Protein AF-A0A6G8ALF5-F1 (afdb_monomer_lite)

Structure (mmCIF, N/CA/C/O backbone):
data_AF-A0A6G8ALF5-F1
#
_entry.id   AF-A0A6G8ALF5-F1
#
loop_
_atom_site.group_PDB
_atom_site.id
_atom_site.type_symbol
_atom_site.label_atom_id
_atom_site.label_alt_id
_atom_site.label_comp_id
_atom_site.label_asym_id
_atom_site.label_entity_id
_atom_site.label_seq_id
_atom_site.pdbx_PDB_ins_code
_atom_site.Cartn_x
_atom_site.Cartn_y
_atom_site.Cartn_z
_atom_site.occupancy
_atom_site.B_iso_or_equiv
_atom_site.auth_seq_id
_atom_site.auth_comp_id
_atom_site.auth_asym_id
_atom_site.auth_atom_id
_atom_site.pdbx_PDB_model_num
ATOM 1 N N . MET A 1 1 ? -53.451 -41.222 -1.224 1.00 42.44 1 MET A N 1
ATOM 2 C CA . MET A 1 1 ? -52.001 -41.459 -1.054 1.00 42.44 1 MET A CA 1
ATOM 3 C C . MET A 1 1 ? -51.277 -40.168 -1.408 1.00 42.44 1 MET A C 1
ATOM 5 O O . MET A 1 1 ? -51.640 -39.602 -2.430 1.00 42.44 1 MET A O 1
ATOM 9 N N . VAL A 1 2 ? -50.277 -39.792 -0.589 1.00 34.81 2 VAL A N 1
ATOM 10 C CA . VAL A 1 2 ? -49.281 -38.696 -0.747 1.00 34.81 2 VAL A CA 1
ATOM 11 C C . VAL A 1 2 ? -49.800 -37.274 -0.430 1.00 34.81 2 VAL A C 1
ATOM 13 O O . VAL A 1 2 ? -50.757 -36.840 -1.051 1.00 34.81 2 VAL A O 1
ATOM 16 N N . ASP A 1 3 ? -49.256 -36.459 0.488 1.00 37.34 3 ASP A N 1
ATOM 17 C CA . ASP A 1 3 ? -48.270 -36.648 1.570 1.00 37.34 3 ASP A CA 1
ATOM 18 C C . ASP A 1 3 ? -48.459 -35.534 2.632 1.00 37.34 3 ASP A C 1
ATOM 20 O O . ASP A 1 3 ? -48.248 -34.354 2.358 1.00 37.34 3 ASP A O 1
ATOM 24 N N . GLY A 1 4 ? -48.826 -35.897 3.865 1.00 40.75 4 GLY A N 1
ATOM 25 C CA . GLY A 1 4 ? -48.933 -34.995 5.025 1.00 40.75 4 GLY A CA 1
ATOM 26 C C . GLY A 1 4 ? -47.591 -34.746 5.726 1.00 40.75 4 GLY A C 1
ATOM 27 O O . GLY A 1 4 ? -47.506 -34.854 6.947 1.00 40.75 4 GLY A O 1
ATOM 28 N N . ARG A 1 5 ? -46.518 -34.492 4.963 1.00 40.00 5 ARG A N 1
ATOM 29 C CA . ARG A 1 5 ? -45.131 -34.461 5.478 1.00 40.00 5 ARG A CA 1
ATOM 30 C C . ARG A 1 5 ? -44.490 -33.073 5.630 1.00 40.00 5 ARG A C 1
ATOM 32 O O . ARG A 1 5 ? -43.382 -33.011 6.150 1.00 40.00 5 ARG A O 1
ATOM 39 N N . ASN A 1 6 ? -45.157 -31.974 5.262 1.00 43.59 6 ASN A N 1
ATOM 40 C CA . ASN A 1 6 ? -44.529 -30.637 5.288 1.00 43.59 6 ASN A CA 1
ATOM 41 C C . ASN A 1 6 ? -44.973 -29.696 6.424 1.00 43.59 6 ASN A C 1
ATOM 43 O O . ASN A 1 6 ? -44.189 -28.835 6.815 1.00 43.59 6 ASN A O 1
ATOM 47 N N . GLU A 1 7 ? -46.158 -29.862 7.019 1.00 44.94 7 GLU A N 1
ATOM 48 C CA . GLU A 1 7 ? -46.595 -28.992 8.132 1.00 44.94 7 GLU A CA 1
ATOM 49 C C . GLU A 1 7 ? -45.967 -29.390 9.475 1.00 44.94 7 GLU A C 1
ATOM 51 O O . GLU A 1 7 ? -45.588 -28.535 10.275 1.00 44.94 7 GLU A O 1
ATOM 56 N N . SER A 1 8 ? -45.747 -30.687 9.692 1.00 47.41 8 SER A N 1
ATOM 57 C CA . SER A 1 8 ? -45.044 -31.202 10.868 1.00 47.41 8 SER A CA 1
ATOM 58 C C . SER A 1 8 ? -43.548 -30.868 10.845 1.00 47.41 8 SER A C 1
ATOM 60 O O . SER A 1 8 ? -42.990 -30.584 11.898 1.00 47.41 8 SER A O 1
ATOM 62 N N . GLY A 1 9 ? -42.906 -30.807 9.670 1.00 43.91 9 GLY A N 1
ATOM 63 C CA . GLY A 1 9 ? -41.497 -30.412 9.525 1.00 43.91 9 GLY A CA 1
ATOM 64 C C . GLY A 1 9 ? -41.235 -28.935 9.839 1.00 43.91 9 GLY A C 1
ATOM 65 O O . GLY A 1 9 ? -40.271 -28.616 10.533 1.00 43.91 9 GLY A O 1
ATOM 66 N N . PHE A 1 10 ? -42.117 -28.032 9.399 1.00 48.75 10 PHE A N 1
ATOM 67 C CA . PHE A 1 10 ? -41.986 -26.597 9.679 1.00 48.75 10 PHE A CA 1
ATOM 68 C C . PHE A 1 10 ? -42.282 -26.275 11.152 1.00 48.75 10 PHE A C 1
ATOM 70 O O . PHE A 1 10 ? -41.558 -25.498 11.778 1.00 48.75 10 PHE A O 1
ATOM 77 N N . ALA A 1 11 ? -43.283 -26.937 11.745 1.00 50.06 11 ALA A N 1
ATOM 78 C CA . ALA A 1 11 ? -43.546 -26.858 13.180 1.00 50.06 11 ALA A CA 1
ATOM 79 C C . ALA A 1 11 ? -42.359 -27.391 14.001 1.00 50.06 11 ALA A C 1
ATOM 81 O O . ALA A 1 11 ? -41.955 -26.750 14.969 1.00 50.06 11 ALA A O 1
ATOM 82 N N . LEU A 1 12 ? -41.737 -28.501 13.579 1.00 49.12 12 LEU A N 1
ATOM 83 C CA . LEU A 1 12 ? -40.562 -29.066 14.249 1.00 49.12 12 LEU A CA 1
ATOM 84 C C . LEU A 1 12 ? -39.355 -28.122 14.192 1.00 49.12 12 LEU A C 1
ATOM 86 O O . LEU A 1 12 ? -38.689 -27.954 15.205 1.00 49.12 12 LEU A O 1
ATOM 90 N N . ILE A 1 13 ? -39.093 -27.475 13.048 1.00 55.03 13 ILE A N 1
ATOM 91 C CA . ILE A 1 13 ? -38.000 -26.497 12.890 1.00 55.03 13 ILE A CA 1
ATOM 92 C C . ILE A 1 13 ? -38.258 -25.244 13.731 1.00 55.03 13 ILE A C 1
ATOM 94 O O . ILE A 1 13 ? -37.337 -24.735 14.363 1.00 55.03 13 ILE A O 1
ATOM 98 N N . THR A 1 14 ? -39.504 -24.770 13.788 1.00 52.56 14 THR A N 1
ATOM 99 C CA . THR A 1 14 ? -39.874 -23.601 14.601 1.00 52.56 14 THR A CA 1
ATOM 100 C C . THR A 1 14 ? -39.736 -23.909 16.093 1.00 52.56 14 THR A C 1
ATOM 102 O O . THR A 1 14 ? -39.184 -23.105 16.837 1.00 52.56 14 THR A O 1
ATOM 105 N N . VAL A 1 15 ? -40.157 -25.104 16.523 1.00 57.56 15 VAL A N 1
ATOM 106 C CA . VAL A 1 15 ? -39.990 -25.591 17.901 1.00 57.56 15 VAL A CA 1
ATOM 107 C C . VAL A 1 15 ? -38.514 -25.826 18.229 1.00 57.56 15 VAL A C 1
ATOM 109 O O . VAL A 1 15 ? -38.079 -25.426 19.302 1.00 57.56 15 VAL A O 1
ATOM 112 N N . LEU A 1 16 ? -37.711 -26.385 17.315 1.00 57.72 16 LEU A N 1
ATOM 113 C CA . LEU A 1 16 ? -36.258 -26.512 17.496 1.00 57.72 16 LEU A CA 1
ATOM 114 C C . LEU A 1 16 ? -35.578 -25.144 17.584 1.00 57.72 16 LEU A C 1
ATOM 116 O O . LEU A 1 16 ? -34.723 -24.950 18.439 1.00 57.72 16 LEU A O 1
ATOM 120 N N . GLY A 1 17 ? -35.977 -24.189 16.744 1.00 52.53 17 GLY A N 1
ATOM 121 C CA . GLY A 1 17 ? -35.501 -22.809 16.796 1.00 52.53 17 GLY A CA 1
ATOM 122 C C . GLY A 1 17 ? -35.846 -22.143 18.126 1.00 52.53 17 GLY A C 1
ATOM 123 O O . GLY A 1 17 ? -34.990 -21.496 18.723 1.00 52.53 17 GLY A O 1
ATOM 124 N N . LEU A 1 18 ? -37.056 -22.380 18.643 1.00 57.75 18 LEU A N 1
ATOM 125 C CA . LEU A 1 18 ? -37.485 -21.902 19.956 1.00 57.75 18 LEU A CA 1
ATOM 126 C C . LEU A 1 18 ? -36.694 -22.567 21.092 1.00 57.75 18 LEU A C 1
ATOM 128 O O . LEU A 1 18 ? -36.272 -21.885 22.017 1.00 57.75 18 LEU A O 1
ATOM 132 N N . ILE A 1 19 ? -36.444 -23.878 21.009 1.00 64.00 19 ILE A N 1
ATOM 133 C CA . ILE A 1 19 ? -35.634 -24.628 21.981 1.00 64.00 19 ILE A CA 1
ATOM 134 C C . ILE A 1 19 ? -34.187 -24.133 21.969 1.00 64.00 19 ILE A C 1
ATOM 136 O O . ILE A 1 19 ? -33.615 -23.936 23.036 1.00 64.00 19 ILE A O 1
ATOM 140 N N . ILE A 1 20 ? -33.595 -23.882 20.798 1.00 62.78 20 ILE A N 1
ATOM 141 C CA . ILE A 1 20 ? -32.244 -23.314 20.673 1.00 62.78 20 ILE A CA 1
ATOM 142 C C . ILE A 1 20 ? -32.212 -21.894 21.246 1.00 62.78 20 ILE A C 1
ATOM 144 O O . ILE A 1 20 ? -31.292 -21.562 21.988 1.00 62.78 20 ILE A O 1
ATOM 148 N N . PHE A 1 21 ? -33.228 -21.073 20.972 1.00 61.91 21 PHE A N 1
ATOM 149 C CA . PHE A 1 21 ? -33.316 -19.708 21.490 1.00 61.91 21 PHE A CA 1
ATOM 150 C C . PHE A 1 21 ? -33.485 -19.676 23.016 1.00 61.91 21 PHE A C 1
ATOM 152 O O . PHE A 1 21 ? -32.783 -18.936 23.702 1.00 61.91 21 PHE A O 1
ATOM 159 N N . ILE A 1 22 ? -34.343 -20.540 23.567 1.00 62.59 22 ILE A N 1
ATOM 160 C CA . ILE A 1 22 ? -34.495 -20.733 25.015 1.00 62.59 22 ILE A CA 1
ATOM 161 C C . ILE A 1 22 ? -33.195 -21.280 25.613 1.00 62.59 22 ILE A C 1
ATOM 163 O O . ILE A 1 22 ? -32.776 -20.808 26.660 1.00 62.59 22 ILE A O 1
ATOM 167 N N . SER A 1 23 ? -32.508 -22.210 24.946 1.00 58.16 23 SER A N 1
ATOM 168 C CA . SER A 1 23 ? -31.225 -22.757 25.416 1.00 58.16 23 SER A CA 1
ATOM 169 C C . SER A 1 23 ? -30.111 -21.709 25.407 1.00 58.16 23 SER A C 1
ATOM 171 O O . SER A 1 23 ? -29.279 -21.705 26.307 1.00 58.16 23 SER A O 1
ATOM 173 N N . LEU A 1 24 ? -30.110 -20.788 24.439 1.00 53.75 24 LEU A N 1
ATOM 174 C CA . LEU A 1 24 ? -29.206 -19.636 24.398 1.00 53.75 24 LEU A CA 1
ATOM 175 C C . LEU A 1 24 ? -29.539 -18.614 25.486 1.00 53.75 24 LEU A C 1
ATOM 177 O O . LEU A 1 24 ? -28.625 -18.105 26.126 1.00 53.75 24 LEU A O 1
ATOM 181 N N . MET A 1 25 ? -30.822 -18.347 25.747 1.00 54.72 25 MET A N 1
ATOM 182 C CA . MET A 1 25 ? -31.236 -17.499 26.869 1.00 54.72 25 MET A CA 1
ATOM 183 C C . MET A 1 25 ? -30.860 -18.122 28.212 1.00 54.72 25 MET A C 1
ATOM 185 O O . MET A 1 25 ? -30.279 -17.447 29.053 1.00 54.72 25 MET A O 1
ATOM 189 N N . VAL A 1 26 ? -31.121 -19.416 28.400 1.00 61.03 26 VAL A N 1
ATOM 190 C CA . VAL A 1 26 ? -30.736 -20.172 29.597 1.00 61.03 26 VAL A CA 1
ATOM 191 C C . VAL A 1 26 ? -29.213 -20.212 29.726 1.00 61.03 26 VAL A C 1
ATOM 193 O O . VAL A 1 26 ? -28.699 -19.950 30.804 1.00 61.03 26 VAL A O 1
ATOM 196 N N . GLY A 1 27 ? -28.475 -20.433 28.637 1.00 44.97 27 GLY A N 1
ATOM 197 C CA . GLY A 1 27 ? -27.014 -20.358 28.603 1.00 44.97 27 GLY A CA 1
ATOM 198 C C . GLY A 1 27 ? -26.479 -18.969 28.959 1.00 44.97 27 GLY A C 1
ATOM 199 O O . GLY A 1 27 ? -25.523 -18.864 29.721 1.00 44.97 27 GLY A O 1
ATOM 200 N N . GLY A 1 28 ? -27.131 -17.904 28.486 1.00 39.47 28 GLY A N 1
ATOM 201 C CA . GLY A 1 28 ? -26.832 -16.520 28.856 1.00 39.47 28 GLY A CA 1
ATOM 202 C C . GLY A 1 28 ? -27.101 -16.245 30.335 1.00 39.47 28 GLY A C 1
ATOM 203 O O . GLY A 1 28 ? -26.252 -15.676 31.014 1.00 39.47 28 GLY A O 1
ATOM 204 N N . VAL A 1 29 ? -28.225 -16.730 30.866 1.00 54.44 29 VAL A N 1
ATOM 205 C CA . VAL A 1 29 ? -28.559 -16.649 32.296 1.00 54.44 29 VAL A CA 1
ATOM 206 C C . VAL A 1 29 ? -27.567 -17.449 33.137 1.00 54.44 29 VAL A C 1
ATOM 208 O O . VAL A 1 29 ? -27.118 -16.938 34.151 1.00 54.44 29 VAL A O 1
ATOM 211 N N . PHE A 1 30 ? -27.153 -18.649 32.720 1.00 46.09 30 PHE A N 1
ATOM 212 C CA . PHE A 1 30 ? -26.132 -19.441 33.416 1.00 46.09 30 PHE A CA 1
ATOM 213 C C . PHE A 1 30 ? -24.734 -18.832 33.309 1.00 46.09 30 PHE A C 1
ATOM 215 O O . PHE A 1 30 ? -23.949 -18.969 34.239 1.00 46.09 30 PHE A O 1
ATOM 222 N N . TYR A 1 31 ? -24.405 -18.150 32.213 1.00 43.25 31 TYR A N 1
ATOM 223 C CA . TYR A 1 31 ? -23.139 -17.435 32.067 1.00 43.25 31 TYR A CA 1
ATOM 224 C C . TYR A 1 31 ? -23.088 -16.210 32.986 1.00 43.25 31 TYR A C 1
ATOM 226 O O . TYR A 1 31 ? -22.134 -16.061 33.748 1.00 43.25 31 TYR A O 1
ATOM 234 N N . VAL A 1 32 ? -24.152 -15.400 32.998 1.00 46.00 32 VAL A N 1
ATOM 235 C CA . VAL A 1 32 ? -24.319 -14.292 33.951 1.00 46.00 32 VAL A CA 1
ATOM 236 C C . VAL A 1 32 ? -24.337 -14.827 35.384 1.00 46.00 32 VAL A C 1
ATOM 238 O O . VAL A 1 32 ? -23.610 -14.317 36.227 1.00 46.00 32 VAL A O 1
ATOM 241 N N . ALA A 1 33 ? -25.062 -15.913 35.654 1.00 40.91 33 ALA A N 1
ATOM 242 C CA . ALA A 1 33 ? -25.098 -16.552 36.964 1.00 40.91 33 ALA A CA 1
ATOM 243 C C . ALA A 1 33 ? -23.744 -17.142 37.363 1.00 40.91 33 ALA A C 1
ATOM 245 O O . ALA A 1 33 ? -23.425 -17.102 38.535 1.00 40.91 33 ALA A O 1
ATOM 246 N N . ARG A 1 34 ? -22.919 -17.645 36.436 1.00 39.00 34 ARG A N 1
ATOM 247 C CA . ARG A 1 34 ? -21.563 -18.145 36.719 1.00 39.00 34 ARG A CA 1
ATOM 248 C C . ARG A 1 34 ? -20.589 -17.011 37.019 1.00 39.00 34 ARG A C 1
ATOM 250 O O . ARG A 1 34 ? -19.745 -17.166 37.894 1.00 39.00 34 ARG A O 1
ATOM 257 N N . ILE A 1 35 ? -20.704 -15.883 36.320 1.00 43.22 35 ILE A N 1
ATOM 258 C CA . ILE A 1 35 ? -19.937 -14.669 36.633 1.00 43.22 35 ILE A CA 1
ATOM 259 C C . ILE A 1 35 ? -20.329 -14.161 38.023 1.00 43.22 35 ILE A C 1
ATOM 261 O O . ILE A 1 35 ? -19.455 -13.956 38.861 1.00 43.22 35 ILE A O 1
ATOM 265 N N . VAL A 1 36 ? -21.634 -14.057 38.290 1.00 48.69 36 VAL A N 1
ATOM 266 C CA . VAL A 1 36 ? -22.172 -13.667 39.598 1.00 48.69 36 VAL A CA 1
ATOM 267 C C . VAL A 1 36 ? -21.768 -14.677 40.677 1.00 48.69 36 VAL A C 1
ATOM 269 O O . VAL A 1 36 ? -21.316 -14.266 41.732 1.00 48.69 36 VAL A O 1
ATOM 272 N N . PHE A 1 37 ? -21.826 -15.984 40.416 1.00 43.97 37 PHE A N 1
ATOM 273 C CA . PHE A 1 37 ? -21.440 -17.038 41.361 1.00 43.97 37 PHE A CA 1
ATOM 274 C C . PHE A 1 37 ? -19.944 -16.999 41.674 1.00 43.97 37 PHE A C 1
ATOM 276 O O . PHE A 1 37 ? -19.576 -17.099 42.832 1.00 43.97 37 PHE A O 1
ATOM 283 N N . ASN A 1 38 ? -19.075 -16.777 40.683 1.00 46.38 38 ASN A N 1
ATOM 284 C CA . ASN A 1 38 ? -17.634 -16.633 40.915 1.00 46.38 38 ASN A CA 1
ATOM 285 C C . ASN A 1 38 ? -17.282 -15.343 41.683 1.00 46.38 38 ASN A C 1
ATOM 287 O O . ASN A 1 38 ? -16.299 -15.323 42.421 1.00 46.38 38 ASN A O 1
ATOM 291 N N . GLN A 1 39 ? -18.049 -14.262 41.503 1.00 50.03 39 GLN A N 1
ATOM 292 C CA . GLN A 1 39 ? -17.889 -13.022 42.273 1.00 50.03 39 GLN A CA 1
ATOM 293 C C . GLN A 1 39 ? -18.437 -13.157 43.702 1.00 50.03 39 GLN A C 1
ATOM 295 O O . GLN A 1 39 ? -17.804 -12.666 44.635 1.00 50.03 39 GLN A O 1
ATOM 300 N N . VAL A 1 40 ? -19.561 -13.860 43.876 1.00 52.34 40 VAL A N 1
ATOM 301 C CA . VAL A 1 40 ? -20.166 -14.197 45.175 1.00 52.34 40 VAL A CA 1
ATOM 302 C C . VAL A 1 40 ? -19.265 -15.151 45.961 1.00 52.34 40 VAL A C 1
ATOM 304 O O . VAL A 1 40 ? -18.995 -14.890 47.122 1.00 52.34 40 VAL A O 1
ATOM 307 N N . ASP A 1 41 ? -18.700 -16.181 45.328 1.00 52.00 41 ASP A N 1
ATOM 308 C CA . ASP A 1 41 ? -17.799 -17.144 45.978 1.00 52.00 41 ASP A CA 1
ATOM 309 C C . ASP A 1 41 ? -16.490 -16.478 46.446 1.00 52.00 41 ASP A C 1
ATOM 311 O O . ASP A 1 41 ? -16.001 -16.760 47.535 1.00 52.00 41 ASP A O 1
ATOM 315 N N . LYS A 1 42 ? -15.955 -15.501 45.695 1.00 57.84 42 LYS A N 1
ATOM 316 C CA . LYS A 1 42 ? -14.817 -14.682 46.157 1.00 57.84 42 LYS A CA 1
ATOM 317 C C . LYS A 1 42 ? -15.186 -13.756 47.320 1.00 57.84 42 LYS A C 1
ATOM 319 O O . LYS A 1 42 ? -14.409 -13.655 48.264 1.00 57.84 42 LYS A O 1
ATOM 324 N N . ALA A 1 43 ? -16.348 -13.101 47.267 1.00 59.41 43 ALA A N 1
ATOM 325 C CA . ALA A 1 43 ? -16.821 -12.214 48.333 1.00 59.41 43 ALA A CA 1
ATOM 326 C C . ALA A 1 43 ? -17.144 -12.977 49.634 1.00 59.41 43 ALA A C 1
ATOM 328 O O . ALA A 1 43 ? -16.861 -12.480 50.723 1.00 59.41 43 ALA A O 1
ATOM 329 N N . ASP A 1 44 ? -17.685 -14.192 49.524 1.00 57.41 44 ASP A N 1
ATOM 330 C CA . ASP A 1 44 ? -18.070 -15.060 50.645 1.00 57.41 44 ASP A CA 1
ATOM 331 C C . ASP A 1 44 ? -16.880 -15.854 51.224 1.00 57.41 44 ASP A C 1
ATOM 333 O O . ASP A 1 44 ? -16.982 -16.437 52.301 1.00 57.41 44 ASP A O 1
ATOM 337 N N . GLN A 1 45 ? -15.717 -15.873 50.566 1.00 64.25 45 GLN A N 1
ATOM 338 C CA . GLN A 1 45 ? -14.497 -16.498 51.102 1.00 64.25 45 GLN A CA 1
ATOM 339 C C . GLN A 1 45 ? -13.658 -15.553 51.975 1.00 64.25 45 GLN A C 1
ATOM 341 O O . GLN A 1 45 ? -12.776 -16.023 52.701 1.00 64.25 45 GLN A O 1
ATOM 346 N N . VAL A 1 46 ? -13.955 -14.249 51.959 1.00 73.75 46 VAL A N 1
ATOM 347 C CA . VAL A 1 46 ? -13.277 -13.239 52.780 1.00 73.75 46 VAL A CA 1
ATOM 348 C C . VAL A 1 46 ? -13.573 -13.483 54.264 1.00 73.75 46 VAL A C 1
ATOM 350 O O . VAL A 1 46 ? -14.727 -13.624 54.687 1.00 73.75 46 VAL A O 1
ATOM 353 N N . LYS A 1 47 ? -12.511 -13.567 55.070 1.00 75.62 47 LYS A N 1
ATOM 354 C CA . LYS A 1 47 ? -12.590 -13.909 56.503 1.00 75.62 47 LYS A CA 1
ATOM 355 C C . LYS A 1 47 ? -12.016 -12.848 57.426 1.00 75.62 47 LYS A C 1
ATOM 357 O O . LYS A 1 47 ? -12.401 -12.813 58.589 1.00 75.62 47 LYS A O 1
ATOM 362 N N . VAL A 1 48 ? -11.094 -12.027 56.934 1.00 81.56 48 VAL A N 1
ATOM 363 C CA . VAL A 1 48 ? -10.361 -11.041 57.732 1.00 81.56 48 VAL A CA 1
ATOM 364 C C . VAL A 1 48 ? -10.434 -9.669 57.075 1.00 81.56 48 VAL A C 1
ATOM 366 O O . VAL A 1 48 ? -10.521 -9.577 55.853 1.00 81.56 48 VAL A O 1
ATOM 369 N N . MET A 1 49 ? -10.371 -8.613 57.892 1.00 81.00 49 MET A N 1
ATOM 370 C CA . MET A 1 49 ? -10.508 -7.221 57.442 1.00 81.00 49 MET A CA 1
ATOM 371 C C . MET A 1 49 ? -9.567 -6.865 56.284 1.00 81.00 49 MET A C 1
ATOM 373 O O . MET A 1 49 ? -9.996 -6.266 55.310 1.00 81.00 49 MET A O 1
ATOM 377 N N . LYS A 1 50 ? -8.305 -7.303 56.346 1.00 80.00 50 LYS A N 1
ATOM 378 C CA . LYS A 1 50 ? -7.317 -7.024 55.297 1.00 80.00 50 LYS A CA 1
ATOM 379 C C . LYS A 1 50 ? -7.739 -7.563 53.921 1.00 80.00 50 LYS A C 1
ATOM 381 O O . LYS A 1 50 ? -7.627 -6.871 52.919 1.00 80.00 50 LYS A O 1
ATOM 386 N N . ASP A 1 51 ? -8.263 -8.785 53.872 1.00 78.94 51 ASP A N 1
ATOM 387 C CA . ASP A 1 51 ? -8.722 -9.393 52.618 1.00 78.94 51 ASP A CA 1
ATOM 388 C C . ASP A 1 51 ? -9.995 -8.694 52.106 1.00 78.94 51 ASP A C 1
ATOM 390 O O . ASP A 1 51 ? -10.228 -8.621 50.900 1.00 78.94 51 ASP A O 1
ATOM 394 N N . ALA A 1 52 ? -10.820 -8.162 53.019 1.00 82.12 52 ALA A N 1
ATOM 395 C CA . ALA A 1 52 ? -11.979 -7.345 52.670 1.00 82.12 52 ALA A CA 1
ATOM 396 C C . ALA A 1 52 ? -11.551 -6.014 52.033 1.00 82.12 52 ALA A C 1
ATOM 398 O O . ALA A 1 52 ? -12.168 -5.596 51.056 1.00 82.12 52 ALA A O 1
ATOM 399 N N . GLU A 1 53 ? -10.486 -5.391 52.545 1.00 82.12 53 GLU A N 1
ATOM 400 C CA . GLU A 1 53 ? -9.875 -4.172 51.991 1.00 82.12 53 GLU A CA 1
ATOM 401 C C . GLU A 1 53 ? -9.354 -4.407 50.581 1.00 82.12 53 GLU A C 1
ATOM 403 O O . GLU A 1 53 ? -9.805 -3.741 49.651 1.00 82.12 53 GLU A O 1
ATOM 408 N N . GLU A 1 54 ? -8.494 -5.412 50.398 1.00 80.88 54 GLU A N 1
ATOM 409 C CA . GLU A 1 54 ? -7.937 -5.756 49.086 1.00 80.88 54 GLU A CA 1
ATOM 410 C C . GLU A 1 54 ? -9.049 -6.083 48.070 1.00 80.88 54 GLU A C 1
ATOM 412 O O . GLU A 1 54 ? -9.013 -5.614 46.930 1.00 80.88 54 GLU A O 1
ATOM 417 N N . TYR A 1 55 ? -10.085 -6.822 48.487 1.00 83.88 55 TYR A N 1
ATOM 418 C CA . TYR A 1 55 ? -11.234 -7.143 47.636 1.00 83.88 55 TYR A CA 1
ATOM 419 C C . TYR A 1 55 ? -12.037 -5.902 47.221 1.00 83.88 55 TYR A C 1
ATOM 421 O O . TYR A 1 55 ? -12.383 -5.756 46.047 1.00 83.88 55 TYR A O 1
ATOM 429 N N . VAL A 1 56 ? -12.363 -5.016 48.169 1.00 86.75 56 VAL A N 1
ATOM 430 C CA . VAL A 1 56 ? -13.149 -3.802 47.897 1.00 86.75 56 VAL A CA 1
ATOM 431 C C . VAL A 1 56 ? -12.357 -2.822 47.033 1.00 86.75 56 VAL A C 1
ATOM 433 O O . VAL A 1 56 ? -12.931 -2.244 46.112 1.00 86.75 56 VAL A O 1
ATOM 436 N N . MET A 1 57 ? -11.053 -2.676 47.277 1.00 83.88 57 MET A N 1
ATOM 437 C CA . MET A 1 57 ? -10.170 -1.858 46.444 1.00 83.88 57 MET A CA 1
ATOM 438 C C . MET A 1 57 ? -10.102 -2.391 45.018 1.00 83.88 57 MET A C 1
ATOM 440 O O . MET A 1 57 ? -10.321 -1.629 44.080 1.00 83.88 57 MET A O 1
ATOM 444 N N . GLN A 1 58 ? -9.860 -3.695 44.842 1.00 83.81 58 GLN A N 1
ATOM 445 C CA . GLN A 1 58 ? -9.790 -4.299 43.514 1.00 83.81 58 GLN A CA 1
ATOM 446 C C . GLN A 1 58 ? -11.091 -4.071 42.734 1.00 83.81 58 GLN A C 1
ATOM 448 O O . GLN A 1 58 ? -11.056 -3.595 41.600 1.00 83.81 58 GLN A O 1
ATOM 453 N N . ASP A 1 59 ? -12.236 -4.334 43.365 1.00 85.19 59 ASP A N 1
ATOM 454 C CA . ASP A 1 59 ? -13.553 -4.137 42.756 1.00 85.19 59 ASP A CA 1
ATOM 455 C C . ASP A 1 59 ? -13.811 -2.671 42.373 1.00 85.19 59 ASP A C 1
ATOM 457 O O . ASP A 1 59 ? -14.341 -2.396 41.297 1.00 85.19 59 ASP A O 1
ATOM 461 N N . ALA A 1 60 ? -13.389 -1.721 43.213 1.00 87.81 60 ALA A N 1
ATOM 462 C CA . ALA A 1 60 ? -13.497 -0.299 42.910 1.00 87.81 60 ALA A CA 1
ATOM 463 C C . ALA A 1 60 ? -12.595 0.118 41.739 1.00 87.81 60 ALA A C 1
ATOM 465 O O . ALA A 1 60 ? -13.040 0.848 40.854 1.00 87.81 60 ALA A O 1
ATOM 466 N N . THR A 1 61 ? -11.349 -0.367 41.689 1.00 88.44 61 THR A N 1
ATOM 467 C CA . THR A 1 61 ? -10.441 -0.089 40.564 1.00 88.44 61 THR A CA 1
ATOM 468 C C . THR A 1 61 ? -10.936 -0.701 39.253 1.00 88.44 61 THR A C 1
ATOM 470 O O . THR A 1 61 ? -10.879 -0.040 38.216 1.00 88.44 61 THR A O 1
ATOM 473 N N . ASP A 1 62 ? -11.519 -1.904 39.302 1.00 85.44 62 ASP A N 1
ATOM 474 C CA . ASP A 1 62 ? -12.150 -2.553 38.150 1.00 85.44 62 ASP A CA 1
ATOM 475 C C . ASP A 1 62 ? -13.376 -1.754 37.662 1.00 85.44 62 ASP A C 1
ATOM 477 O O . ASP A 1 62 ? -13.586 -1.618 36.452 1.00 85.44 62 ASP A O 1
ATOM 481 N N . ASP A 1 63 ? -14.171 -1.173 38.574 1.00 89.31 63 ASP A N 1
ATOM 482 C CA . ASP A 1 63 ? -15.294 -0.299 38.207 1.00 89.31 63 ASP A CA 1
ATOM 483 C C . ASP A 1 63 ? -14.820 0.996 37.533 1.00 89.31 63 ASP A C 1
ATOM 485 O O . ASP A 1 63 ? -15.355 1.370 36.486 1.00 89.31 63 ASP A O 1
ATOM 489 N N . ILE A 1 64 ? -13.785 1.653 38.072 1.00 91.31 64 ILE A N 1
ATOM 490 C CA . ILE A 1 64 ? -13.183 2.842 37.447 1.00 91.31 64 ILE A CA 1
ATOM 491 C C . ILE A 1 64 ? -12.625 2.502 36.063 1.00 91.31 64 ILE A C 1
ATOM 493 O O . ILE A 1 64 ? -12.898 3.230 35.107 1.00 91.31 64 ILE A O 1
ATOM 497 N N . GLN A 1 65 ? -11.900 1.389 35.922 1.00 87.88 65 GLN A N 1
ATOM 498 C CA . GLN A 1 65 ? -11.385 0.935 34.631 1.00 87.88 65 GLN A CA 1
ATOM 499 C C . GLN A 1 65 ? -12.516 0.723 33.620 1.00 87.88 65 GLN A C 1
ATOM 501 O O . GLN A 1 65 ? -12.461 1.260 32.514 1.00 87.88 65 GLN A O 1
ATOM 506 N N . ARG A 1 66 ? -13.574 0.001 34.006 1.00 85.75 66 ARG A N 1
ATOM 507 C CA . ARG A 1 66 ? -14.739 -0.231 33.144 1.00 85.75 66 ARG A CA 1
ATOM 508 C C . ARG A 1 66 ? -15.401 1.079 32.718 1.00 85.75 66 ARG A C 1
ATOM 510 O O . ARG A 1 66 ? -15.741 1.237 31.549 1.00 85.75 66 ARG A O 1
ATOM 517 N N . ARG A 1 67 ? -15.569 2.031 33.640 1.00 90.25 67 ARG A N 1
ATOM 518 C CA . ARG A 1 67 ? -16.130 3.356 33.329 1.00 90.25 67 ARG A CA 1
ATOM 519 C C . ARG A 1 67 ? -15.234 4.149 32.392 1.00 90.25 67 ARG A C 1
ATOM 521 O O . ARG A 1 67 ? -15.750 4.800 31.493 1.00 90.25 67 ARG A O 1
ATOM 528 N N . MET A 1 68 ? -13.915 4.093 32.565 1.00 88.19 68 MET A N 1
ATOM 529 C CA . MET A 1 68 ? -12.979 4.707 31.624 1.00 88.19 68 MET A CA 1
ATOM 530 C C . MET A 1 68 ? -13.120 4.101 30.229 1.00 88.19 68 MET A C 1
ATOM 532 O O . MET A 1 68 ? -13.221 4.846 29.258 1.00 88.19 68 MET A O 1
ATOM 536 N N . ASP A 1 69 ? -13.215 2.777 30.123 1.00 80.50 69 ASP A N 1
ATOM 537 C CA . ASP A 1 69 ? -13.418 2.096 28.842 1.00 80.50 69 ASP A CA 1
ATOM 538 C C . ASP A 1 69 ? -14.760 2.493 28.193 1.00 80.50 69 ASP A C 1
ATOM 540 O O . ASP A 1 69 ? -14.838 2.661 26.975 1.00 80.50 69 ASP A O 1
ATOM 544 N N . GLU A 1 70 ? -15.812 2.714 28.990 1.00 82.75 70 GLU A N 1
ATOM 545 C CA . GLU A 1 70 ? -17.096 3.255 28.525 1.00 82.75 70 GLU A CA 1
ATOM 546 C C . GLU A 1 70 ? -16.989 4.719 28.073 1.00 82.75 70 GLU A C 1
ATOM 548 O O . GLU A 1 70 ? -17.487 5.058 26.997 1.00 82.75 70 GLU A O 1
ATOM 553 N N . ILE A 1 71 ? -16.314 5.578 28.846 1.00 85.62 71 ILE A N 1
ATOM 554 C CA . ILE A 1 71 ? -16.059 6.986 28.504 1.00 85.62 71 ILE A CA 1
ATOM 555 C C . ILE A 1 71 ? -15.281 7.078 27.197 1.00 85.62 71 ILE A C 1
ATOM 557 O O . ILE A 1 71 ? -15.590 7.931 26.375 1.00 85.62 71 ILE A O 1
ATOM 561 N N . LEU A 1 72 ? -14.297 6.200 26.996 1.00 78.12 72 LEU A N 1
ATOM 562 C CA . LEU A 1 72 ? -13.473 6.145 25.791 1.00 78.12 72 LEU A CA 1
ATOM 563 C C . LEU A 1 72 ? -14.127 5.353 24.644 1.00 78.12 72 LEU A C 1
ATOM 565 O O . LEU A 1 72 ? -13.555 5.237 23.554 1.00 78.12 72 LEU A O 1
ATOM 569 N N . SER A 1 73 ? -15.324 4.806 24.865 1.00 70.38 73 SER A N 1
ATOM 570 C CA . SER A 1 73 ? -16.011 3.970 23.888 1.00 70.38 73 SER A CA 1
ATOM 571 C C . SER A 1 73 ? -16.540 4.783 22.697 1.00 70.38 73 SER A C 1
ATOM 573 O O . SER A 1 73 ? -16.855 5.968 22.836 1.00 70.38 73 SER A O 1
ATOM 575 N N . PRO A 1 74 ? -16.749 4.140 21.530 1.00 57.84 74 PRO A N 1
ATOM 576 C CA . PRO A 1 74 ? -17.263 4.820 20.335 1.00 57.84 74 PRO A CA 1
ATOM 577 C C . PRO A 1 74 ? -18.652 5.427 20.521 1.00 57.84 74 PRO A C 1
ATOM 579 O O . PRO A 1 74 ? -19.069 6.324 19.794 1.00 57.84 74 PRO A O 1
ATOM 582 N N . LYS A 1 75 ? -19.407 4.882 21.476 1.00 65.00 75 LYS A N 1
ATOM 583 C CA . LYS A 1 75 ? -20.762 5.323 21.777 1.00 65.00 75 LYS A CA 1
ATOM 584 C C . LYS A 1 75 ? -20.760 6.699 22.442 1.00 65.00 75 LYS A C 1
ATOM 586 O O . LYS A 1 75 ? -21.642 7.507 22.159 1.00 65.00 75 LYS A O 1
ATOM 591 N N . GLU A 1 76 ? -19.785 6.943 23.313 1.00 68.12 76 GLU A N 1
ATOM 592 C CA . GLU A 1 76 ? -19.673 8.174 24.096 1.00 68.12 76 GLU A CA 1
ATOM 593 C C . GLU A 1 76 ? -18.772 9.205 23.398 1.00 68.12 76 GLU A C 1
ATOM 595 O O . GLU A 1 76 ? -19.096 10.394 23.382 1.00 68.12 76 GLU A O 1
ATOM 600 N N . LEU A 1 77 ? -17.690 8.763 22.744 1.00 67.25 77 LEU A N 1
ATOM 601 C CA . LEU A 1 77 ? -16.788 9.629 21.983 1.00 67.25 77 LEU A CA 1
ATOM 602 C C . LEU A 1 77 ? -17.136 9.657 20.499 1.00 67.25 77 LEU A C 1
ATOM 604 O O . LEU A 1 77 ? -16.747 8.787 19.725 1.00 67.25 77 LEU A O 1
ATOM 608 N N . LYS A 1 78 ? -17.789 10.740 20.073 1.00 57.38 78 LYS A N 1
ATOM 609 C CA . LYS A 1 78 ? -17.978 11.028 18.644 1.00 57.38 78 LYS A CA 1
ATOM 610 C C . LYS A 1 78 ? -16.712 11.531 17.954 1.00 57.38 78 LYS A C 1
ATOM 612 O O . LYS A 1 78 ? -16.634 11.402 16.742 1.00 57.38 78 LYS A O 1
ATOM 617 N N . THR A 1 79 ? -15.741 12.087 18.678 1.00 60.03 79 THR A N 1
ATOM 618 C CA . THR A 1 79 ? -14.429 12.529 18.167 1.00 60.03 79 THR A CA 1
ATOM 619 C C . THR A 1 79 ? -13.376 12.400 19.274 1.00 60.03 79 THR A C 1
ATOM 621 O O . THR A 1 79 ? -13.700 12.539 20.454 1.00 60.03 79 THR A O 1
ATOM 624 N N . VAL A 1 80 ? -12.116 12.139 18.911 1.00 61.88 80 VAL A N 1
ATOM 625 C CA . VAL A 1 80 ? -10.960 12.188 19.821 1.00 61.88 80 VAL A CA 1
ATOM 626 C C . VAL A 1 80 ? -10.147 13.434 19.459 1.00 61.88 80 VAL A C 1
ATOM 628 O O . VAL A 1 80 ? -9.236 13.405 18.641 1.00 61.88 80 VAL A O 1
ATOM 631 N N . ASP A 1 81 ? -10.503 14.571 20.048 1.00 71.25 81 ASP A N 1
ATOM 632 C CA . ASP A 1 81 ? -9.658 15.770 20.021 1.00 71.25 81 ASP A CA 1
ATOM 633 C C . ASP A 1 81 ? -9.527 16.326 21.436 1.00 71.25 81 ASP A C 1
ATOM 635 O O . ASP A 1 81 ? -10.151 17.322 21.816 1.00 71.25 81 ASP A O 1
ATOM 639 N N . PHE A 1 82 ? -8.706 15.651 22.237 1.00 74.44 82 PHE A N 1
ATOM 64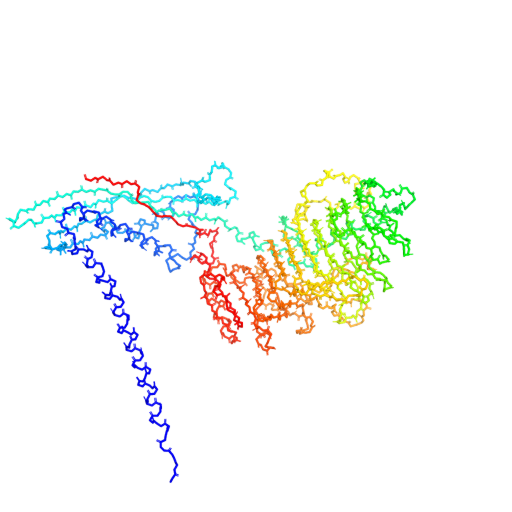0 C CA . PHE A 1 82 ? -8.364 16.078 23.587 1.00 74.44 82 PHE A CA 1
ATOM 641 C C . PHE A 1 82 ? -7.292 17.179 23.601 1.00 74.44 82 PHE A C 1
ATOM 643 O O . PHE A 1 82 ? -7.029 17.761 24.652 1.00 74.44 82 PHE A O 1
ATOM 650 N N . GLY A 1 83 ? -6.722 17.531 22.443 1.00 74.00 83 GLY A N 1
ATOM 651 C CA . GLY A 1 83 ? -5.566 18.420 22.355 1.00 74.00 83 GLY A CA 1
ATOM 652 C C . GLY A 1 83 ? -4.288 17.735 22.839 1.00 74.00 83 GLY A C 1
ATOM 653 O O . GLY A 1 83 ? -4.166 16.513 22.781 1.00 74.00 83 GLY A O 1
ATOM 654 N N . ASP A 1 84 ? -3.306 18.511 23.281 1.00 77.44 84 ASP A N 1
ATOM 655 C CA . ASP A 1 84 ? -2.042 18.002 23.816 1.00 77.44 84 ASP A CA 1
ATOM 656 C C . ASP A 1 84 ? -1.947 18.156 25.347 1.00 77.44 84 ASP A C 1
ATOM 658 O O . ASP A 1 84 ? -0.884 17.927 25.933 1.00 77.44 84 ASP A O 1
ATOM 662 N N . THR A 1 85 ? -3.045 18.555 25.996 1.00 80.69 85 THR A N 1
ATOM 663 C CA . THR A 1 85 ? -3.141 18.822 27.434 1.00 80.69 85 THR A CA 1
ATOM 664 C C . THR A 1 85 ? -4.141 17.877 28.108 1.00 80.69 85 THR A C 1
ATOM 666 O O . THR A 1 85 ? -5.059 17.366 27.468 1.00 80.69 85 THR A O 1
ATOM 669 N N . PRO A 1 86 ? -4.027 17.664 29.431 1.00 85.62 86 PRO A N 1
ATOM 670 C CA . PRO A 1 86 ? -4.980 16.839 30.175 1.00 85.62 86 PRO A CA 1
ATOM 671 C C . PRO A 1 86 ? -6.390 17.441 30.302 1.00 85.62 86 PRO A C 1
ATOM 673 O O . PRO A 1 86 ? -7.270 16.801 30.866 1.00 85.62 86 PRO A O 1
ATOM 676 N N . GLN A 1 87 ? -6.623 18.676 29.848 1.00 85.69 87 GLN A N 1
ATOM 677 C CA . GLN A 1 87 ? -7.798 19.463 30.237 1.00 85.69 87 GLN A CA 1
ATOM 678 C C . GLN A 1 87 ? -9.100 18.901 29.668 1.00 85.69 87 GLN A C 1
ATOM 680 O O . GLN A 1 87 ? -10.032 18.670 30.429 1.00 85.69 87 GLN A O 1
ATOM 685 N N . LYS A 1 88 ? -9.171 18.660 28.352 1.00 84.06 88 LYS A N 1
ATOM 686 C CA . LYS A 1 88 ? -10.405 18.184 27.704 1.00 84.06 88 LYS A CA 1
ATOM 687 C C . LYS A 1 88 ? -10.787 16.777 28.175 1.00 84.06 88 LYS A C 1
ATOM 689 O O . LYS A 1 88 ? -11.932 16.561 28.561 1.00 84.06 88 LYS A O 1
ATOM 694 N N . LEU A 1 89 ? -9.825 15.848 28.193 1.00 86.00 89 LEU A N 1
ATOM 695 C CA . LEU A 1 89 ? -10.038 14.497 28.723 1.00 86.00 89 LEU A CA 1
ATOM 696 C C . LEU A 1 89 ? -10.414 14.549 30.208 1.00 86.00 89 LEU A C 1
ATOM 698 O O . LEU A 1 89 ? -11.379 13.918 30.620 1.00 86.00 89 LEU A O 1
ATOM 702 N N . GLY A 1 90 ? -9.700 15.352 30.999 1.00 86.38 90 GLY A N 1
ATOM 703 C CA . GLY A 1 90 ? -9.988 15.532 32.416 1.00 86.38 90 GLY A CA 1
ATOM 704 C C . GLY A 1 90 ? -11.403 16.045 32.674 1.00 86.38 90 GLY A C 1
ATOM 705 O O . GLY A 1 90 ? -12.070 15.518 33.554 1.00 86.38 90 GLY A O 1
ATOM 706 N N . HIS A 1 91 ? -11.883 17.004 31.879 1.00 86.19 91 HIS A N 1
ATOM 707 C CA . HIS A 1 91 ? -13.233 17.557 32.012 1.00 86.19 91 HIS A CA 1
ATOM 708 C C . HIS A 1 91 ? -14.322 16.523 31.690 1.00 86.19 91 HIS A C 1
ATOM 710 O O . HIS A 1 91 ? -15.346 16.480 32.367 1.00 86.19 91 HIS A O 1
ATOM 716 N N . LEU A 1 92 ? -14.090 15.678 30.678 1.00 86.69 92 LEU A N 1
ATOM 717 C CA . LEU A 1 92 ? -14.991 14.580 30.319 1.00 86.69 92 LEU A CA 1
ATOM 718 C C . LEU A 1 92 ? -15.056 13.518 31.426 1.00 86.69 92 LEU A C 1
ATOM 720 O O . LEU A 1 92 ? -16.130 13.007 31.741 1.00 86.69 92 LEU A O 1
ATOM 724 N N . VAL A 1 93 ? -13.904 13.191 32.016 1.00 91.06 93 VAL A N 1
ATOM 725 C CA . VAL A 1 93 ? -13.808 12.227 33.116 1.00 91.06 93 VAL A CA 1
ATOM 726 C C . VAL A 1 93 ? -14.476 12.780 34.376 1.00 91.06 93 VAL A C 1
ATOM 728 O O . VAL A 1 93 ? -15.267 12.068 34.986 1.00 91.06 93 VAL A O 1
ATOM 731 N N . ASP A 1 94 ? -14.247 14.049 34.720 1.00 89.56 94 ASP A N 1
ATOM 732 C CA . ASP A 1 94 ? -14.886 14.705 35.871 1.00 89.56 94 ASP A CA 1
ATOM 733 C C . ASP A 1 94 ? -16.419 14.713 35.768 1.00 89.56 94 ASP A C 1
ATOM 735 O O . ASP A 1 94 ? -17.108 14.566 36.773 1.00 89.56 94 ASP A O 1
ATOM 739 N N . GLU A 1 95 ? -16.964 14.885 34.559 1.00 87.81 95 GLU A N 1
ATOM 740 C CA . GLU A 1 95 ? -18.413 14.900 34.328 1.00 87.81 95 GLU A CA 1
ATOM 741 C C . GLU A 1 95 ? -19.050 13.514 34.505 1.00 87.81 95 GLU A C 1
ATOM 743 O O . GLU A 1 95 ? -20.181 13.401 34.982 1.00 87.81 95 GLU A O 1
ATOM 748 N N . LYS A 1 96 ? -18.341 12.453 34.105 1.00 87.62 96 LYS A N 1
ATOM 749 C CA . LYS A 1 96 ? -18.891 11.090 34.025 1.00 87.62 96 LYS A CA 1
ATOM 750 C C . LYS A 1 96 ? -18.517 10.195 35.205 1.00 87.62 96 LYS A C 1
ATOM 752 O O . LYS A 1 96 ? -19.167 9.166 35.399 1.00 87.62 96 LYS A O 1
ATOM 757 N N . MET A 1 97 ? -17.508 10.560 35.993 1.00 90.94 97 MET A N 1
ATOM 758 C CA . MET A 1 97 ? -17.099 9.783 37.159 1.00 90.94 97 MET A CA 1
ATOM 759 C C . MET A 1 97 ? -17.955 10.107 38.387 1.00 90.94 97 MET A C 1
ATOM 761 O O . MET A 1 97 ? -18.089 11.273 38.768 1.00 90.94 97 MET A O 1
ATOM 765 N N . PRO A 1 98 ? -18.545 9.094 39.043 1.00 86.62 98 PRO A N 1
ATOM 766 C CA . PRO A 1 98 ? -19.320 9.321 40.250 1.00 86.62 98 PRO A CA 1
ATOM 767 C C . PRO A 1 98 ? -18.401 9.586 41.450 1.00 86.62 98 PRO A C 1
ATOM 769 O O . PRO A 1 98 ? -17.317 9.022 41.561 1.00 86.62 98 PRO A O 1
ATOM 772 N N . LYS A 1 99 ? -18.878 10.395 42.405 1.00 87.31 99 LYS A N 1
ATOM 773 C CA . LYS A 1 99 ? -18.194 10.577 43.699 1.00 87.31 99 LYS A CA 1
ATOM 774 C C . LYS A 1 99 ? -18.244 9.326 44.578 1.00 87.31 99 LYS A C 1
ATOM 776 O O . LYS A 1 99 ? -17.296 9.062 45.300 1.00 87.31 99 LYS A O 1
ATOM 781 N N . ASN A 1 100 ? -19.342 8.572 44.529 1.00 89.44 100 ASN A N 1
ATOM 782 C CA . ASN A 1 100 ? -19.457 7.268 45.184 1.00 89.44 100 ASN A CA 1
ATOM 783 C C . ASN A 1 100 ? -19.242 6.188 44.120 1.00 89.44 100 ASN A C 1
ATOM 785 O O . ASN A 1 100 ? -20.050 6.067 43.196 1.00 89.44 100 ASN A O 1
ATOM 789 N N . VAL A 1 101 ? -18.140 5.453 44.242 1.00 86.94 101 VAL A N 1
ATOM 790 C CA . VAL A 1 101 ? -17.746 4.405 43.292 1.00 86.94 101 VAL A CA 1
ATOM 791 C C . VAL A 1 101 ? -18.486 3.107 43.601 1.00 86.94 101 VAL A C 1
ATOM 793 O O . VAL A 1 101 ? -18.900 2.392 42.692 1.00 86.94 101 VAL A O 1
ATOM 796 N N . GLY A 1 102 ? -18.737 2.829 44.880 1.00 85.81 102 GLY A N 1
ATOM 797 C CA . GLY A 1 102 ? -19.444 1.625 45.277 1.00 85.81 102 GLY A CA 1
ATOM 798 C C . GLY A 1 102 ? -19.819 1.587 46.750 1.00 85.81 102 GLY A C 1
ATOM 799 O O . GLY A 1 102 ? -19.222 2.222 47.617 1.00 85.81 102 GLY A O 1
ATOM 800 N N . THR A 1 103 ? -20.839 0.792 47.049 1.00 86.38 103 THR A N 1
ATOM 801 C CA . THR A 1 103 ? -21.223 0.452 48.418 1.00 86.38 103 THR A CA 1
ATOM 802 C C . THR A 1 103 ? -21.596 -1.020 48.452 1.00 86.38 103 THR A C 1
ATOM 804 O O . THR A 1 103 ? -22.419 -1.467 47.651 1.00 86.38 103 THR A O 1
ATOM 807 N N . LYS A 1 104 ? -20.997 -1.780 49.369 1.00 84.94 104 LYS A N 1
ATOM 808 C CA . LYS A 1 104 ? -21.327 -3.190 49.596 1.00 84.94 104 LYS A CA 1
ATOM 809 C C . LYS A 1 104 ? -21.845 -3.367 51.011 1.00 84.94 104 LYS A C 1
ATOM 811 O O . LYS A 1 104 ? -21.301 -2.819 51.963 1.00 84.94 104 LYS A O 1
ATOM 816 N N . GLN A 1 105 ? -22.906 -4.149 51.152 1.00 85.25 105 GLN A N 1
ATOM 817 C CA . GLN A 1 105 ? -23.469 -4.504 52.450 1.00 85.25 105 GLN A CA 1
ATOM 818 C C . GLN A 1 105 ? -23.428 -6.016 52.623 1.00 85.25 105 GLN A C 1
ATOM 820 O O . GLN A 1 105 ? -23.718 -6.751 51.680 1.00 85.25 105 GLN A O 1
ATOM 825 N N . SER A 1 106 ? -23.116 -6.460 53.839 1.00 81.38 106 SER A N 1
ATOM 826 C CA . SER A 1 106 ? -23.259 -7.851 54.273 1.00 81.38 106 SER A CA 1
ATOM 827 C C . SER A 1 106 ? -22.497 -8.859 53.401 1.00 81.38 106 SER A C 1
ATOM 829 O O . SER A 1 106 ? -23.088 -9.824 52.912 1.00 81.38 106 SER A O 1
ATOM 831 N N . PHE A 1 107 ? -21.187 -8.640 53.227 1.00 81.00 107 PHE A N 1
ATOM 832 C CA . PHE A 1 107 ? -20.267 -9.542 52.515 1.00 81.00 107 PHE A CA 1
ATOM 833 C C . PHE A 1 107 ? -19.253 -10.206 53.466 1.00 81.00 107 PHE A C 1
ATOM 835 O O . PHE A 1 107 ? -19.163 -9.842 54.641 1.00 81.00 107 PHE A O 1
ATOM 842 N N . GLY A 1 108 ? -18.511 -11.201 52.976 1.00 77.31 108 GLY A N 1
ATOM 843 C CA . GLY A 1 108 ? -17.661 -12.072 53.791 1.00 77.31 108 GLY A CA 1
ATOM 844 C C . GLY A 1 108 ? -18.359 -13.368 54.197 1.00 77.31 108 GLY A C 1
ATOM 845 O O . GLY A 1 108 ? -19.582 -13.485 54.147 1.00 77.31 108 GLY A O 1
ATOM 846 N N . SER A 1 109 ? -17.567 -14.344 54.633 1.00 79.38 109 SER A N 1
ATOM 847 C CA . SER A 1 109 ? -18.030 -15.699 54.996 1.00 79.38 109 SER A CA 1
ATOM 848 C C . SER A 1 109 ? -19.134 -15.760 56.053 1.00 79.38 109 SER A C 1
ATOM 850 O O . SER A 1 109 ? -19.904 -16.720 56.086 1.00 79.38 109 SER A O 1
ATOM 852 N N . GLU A 1 110 ? -19.244 -14.739 56.898 1.00 83.38 110 GLU A N 1
ATOM 853 C CA . GLU A 1 110 ? -20.290 -14.593 57.911 1.00 83.38 110 GLU A CA 1
ATOM 854 C C . GLU A 1 110 ? -21.175 -13.363 57.655 1.00 83.38 110 GLU A C 1
ATOM 856 O O . GLU A 1 110 ? -21.958 -12.971 58.519 1.00 83.38 110 GLU A O 1
ATOM 861 N N . LYS A 1 111 ? -21.076 -12.758 56.461 1.00 83.19 111 LYS A N 1
ATOM 862 C CA . LYS A 1 111 ? -21.733 -11.496 56.082 1.00 83.19 111 LYS A CA 1
ATOM 863 C C . LYS A 1 111 ? -21.420 -10.343 57.036 1.00 83.19 111 LYS A C 1
ATOM 865 O O . LYS A 1 111 ? -22.252 -9.463 57.262 1.00 83.19 111 LYS A O 1
ATOM 870 N N . GLN A 1 112 ? -20.221 -10.378 57.606 1.00 86.50 112 GLN A N 1
ATOM 871 C CA . GLN A 1 112 ? -19.779 -9.492 58.670 1.00 86.50 112 GLN A CA 1
ATOM 872 C C . GLN A 1 112 ? -19.296 -8.127 58.173 1.00 86.50 112 GLN A C 1
ATOM 874 O O . GLN A 1 112 ? -19.200 -7.208 58.982 1.00 86.50 112 GLN A O 1
ATOM 879 N N . PHE A 1 113 ? -19.000 -7.970 56.879 1.00 88.38 113 PHE A N 1
ATOM 880 C CA . PHE A 1 113 ? -18.430 -6.737 56.343 1.00 88.38 113 PHE A CA 1
ATOM 881 C C . PHE A 1 113 ? -19.461 -5.860 55.621 1.00 88.38 113 PHE A C 1
ATOM 883 O O . PHE A 1 113 ? -20.368 -6.344 54.936 1.00 88.38 113 PHE A O 1
ATOM 890 N N . ALA A 1 114 ? -19.278 -4.549 55.733 1.00 90.25 114 ALA A N 1
ATOM 891 C CA . ALA A 1 114 ? -19.904 -3.529 54.901 1.00 90.25 114 ALA A CA 1
ATOM 892 C C . ALA A 1 114 ? -18.834 -2.523 54.464 1.00 90.25 114 ALA A C 1
ATOM 894 O O . ALA A 1 114 ? -17.897 -2.272 55.217 1.00 90.25 114 ALA A O 1
ATOM 895 N N . SER A 1 115 ? -18.952 -1.959 53.265 1.00 91.94 115 SER A N 1
ATOM 896 C CA . SER A 1 115 ? -17.981 -0.994 52.759 1.00 91.94 115 SER A CA 1
ATOM 897 C C . SER A 1 115 ? -18.600 0.122 51.935 1.00 91.94 115 SER A C 1
ATOM 899 O O . SER A 1 115 ? -19.627 -0.056 51.274 1.00 91.94 115 SER A O 1
ATOM 901 N N . THR A 1 116 ? -17.927 1.265 51.951 1.00 93.00 116 THR A N 1
ATOM 902 C CA . THR A 1 116 ? -18.195 2.438 51.118 1.00 93.00 116 THR A CA 1
ATOM 903 C C . THR A 1 116 ? -16.903 2.875 50.445 1.00 93.00 116 THR A C 1
ATOM 905 O O . THR A 1 116 ? -15.857 2.911 51.088 1.00 93.00 116 THR A O 1
ATOM 908 N N . VAL A 1 117 ? -16.974 3.186 49.149 1.00 93.31 117 VAL A N 1
ATOM 909 C CA . VAL A 1 117 ? -15.827 3.662 48.369 1.00 93.31 117 VAL A CA 1
ATOM 910 C C . VAL A 1 117 ? -16.145 5.004 47.735 1.00 93.31 117 VAL A C 1
ATOM 912 O O . VAL A 1 117 ? -17.093 5.129 46.953 1.00 93.31 117 VAL A O 1
ATOM 915 N N . GLU A 1 118 ? -15.327 6.001 48.044 1.00 95.12 118 GLU A N 1
ATOM 916 C CA . GLU A 1 118 ? -15.460 7.361 47.536 1.00 95.12 118 GLU A CA 1
ATOM 917 C C . GLU A 1 118 ? -14.269 7.751 46.665 1.00 95.12 118 GLU A C 1
ATOM 919 O O . GLU A 1 118 ? -13.118 7.504 47.008 1.00 95.12 118 GLU A O 1
ATOM 924 N N . LEU A 1 119 ? -14.549 8.428 45.554 1.00 94.44 119 LEU A N 1
ATOM 925 C CA . LEU A 1 119 ? -13.547 9.091 44.733 1.00 94.44 119 LEU A CA 1
ATOM 926 C C . LEU A 1 119 ? -13.292 10.492 45.299 1.00 94.44 119 LEU A C 1
ATOM 928 O O . LEU A 1 119 ? -14.152 11.374 45.200 1.00 94.44 119 LEU A O 1
ATOM 932 N N . LYS A 1 120 ? -12.114 10.701 45.892 1.00 94.06 120 LYS A N 1
ATOM 933 C CA . LYS A 1 120 ? -11.737 11.979 46.513 1.00 94.06 120 LYS A CA 1
ATOM 934 C C . LYS A 1 120 ? -11.249 12.984 45.489 1.00 94.06 120 LYS A C 1
ATOM 936 O O . LYS A 1 120 ? -11.680 14.139 45.500 1.00 94.06 120 LYS A O 1
ATOM 941 N N . SER A 1 121 ? -10.360 12.551 44.600 1.00 92.38 121 SER A N 1
ATOM 942 C CA . SER A 1 121 ? -9.758 13.429 43.607 1.00 92.38 121 SER A CA 1
ATOM 943 C C . SER A 1 121 ? -9.359 12.680 42.334 1.00 92.38 121 SER A C 1
ATOM 945 O O . SER A 1 121 ? -9.204 11.459 42.323 1.00 92.38 121 SER A O 1
ATOM 947 N N . ILE A 1 122 ? -9.227 13.434 41.238 1.00 94.00 122 ILE A N 1
ATOM 948 C CA . ILE A 1 122 ? -8.668 12.948 39.973 1.00 94.00 122 ILE A CA 1
ATOM 949 C C . ILE A 1 122 ? -7.533 13.886 39.574 1.00 94.00 122 ILE A C 1
ATOM 951 O O . ILE A 1 122 ? -7.767 15.005 39.095 1.00 94.00 122 ILE A O 1
ATOM 955 N N . GLN A 1 123 ? -6.297 13.436 39.759 1.00 94.12 123 GLN A N 1
ATOM 956 C CA . GLN A 1 123 ? -5.121 14.161 39.293 1.00 94.12 123 GLN A CA 1
ATOM 957 C C . GLN A 1 123 ? -4.922 13.881 37.805 1.00 94.12 123 GLN A C 1
ATOM 959 O O . GLN A 1 123 ? -5.009 12.738 37.367 1.00 94.12 123 GLN A O 1
ATOM 964 N N . LYS A 1 124 ? -4.659 14.922 37.009 1.00 93.62 124 LYS A N 1
ATOM 965 C CA . LYS A 1 124 ? -4.425 14.777 35.566 1.00 93.62 124 LYS A CA 1
ATOM 966 C C . LYS A 1 124 ? -3.067 15.336 35.189 1.00 93.62 124 LYS A C 1
ATOM 968 O O . LYS A 1 124 ? -2.784 16.508 35.450 1.00 93.62 124 LYS A O 1
ATOM 973 N N . LYS A 1 125 ? -2.244 14.537 34.517 1.00 92.88 125 LYS A N 1
ATOM 974 C CA . LYS A 1 125 ? -0.877 14.922 34.170 1.00 92.88 125 LYS A CA 1
ATOM 975 C C . LYS A 1 125 ? -0.507 14.485 32.763 1.00 92.88 125 LYS A C 1
ATOM 977 O O . LYS A 1 125 ? -0.769 13.363 32.354 1.00 92.88 125 LYS A O 1
ATOM 982 N N . LYS A 1 126 ? 0.175 15.365 32.026 1.00 90.00 126 LYS A N 1
ATOM 983 C CA . LYS A 1 126 ? 0.847 14.979 30.781 1.00 90.00 126 LYS A CA 1
ATOM 984 C C . LYS A 1 126 ? 2.120 14.214 31.115 1.00 90.00 126 LYS A C 1
ATOM 986 O O . LYS A 1 126 ? 2.978 14.716 31.843 1.00 90.00 126 LYS A O 1
ATOM 991 N N . VAL A 1 127 ? 2.249 13.020 30.560 1.00 89.38 127 VAL A N 1
ATOM 992 C CA . VAL A 1 127 ? 3.401 12.141 30.757 1.00 89.38 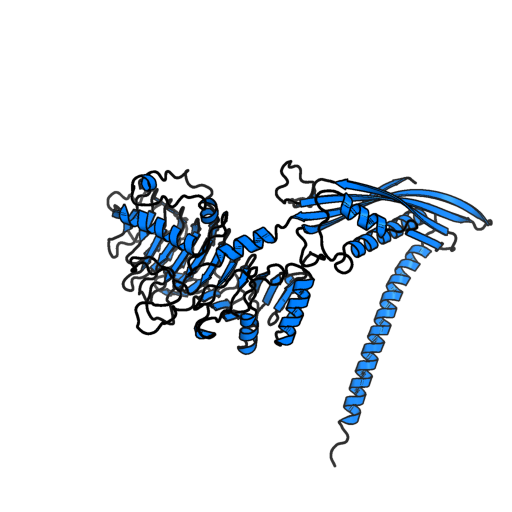127 VAL A CA 1
ATOM 993 C C . VAL A 1 127 ? 4.044 11.811 29.417 1.00 89.38 127 VAL A C 1
ATOM 995 O O . VAL A 1 127 ? 3.500 12.088 28.347 1.00 89.38 127 VAL A O 1
ATOM 998 N N . LYS A 1 128 ? 5.261 11.267 29.462 1.00 87.44 128 LYS A N 1
ATOM 999 C CA . LYS A 1 128 ? 5.938 10.845 28.236 1.00 87.44 128 LYS A CA 1
ATOM 1000 C C . LYS A 1 128 ? 5.189 9.660 27.608 1.00 87.44 128 LYS A C 1
ATOM 1002 O O . LYS A 1 128 ? 4.754 8.775 28.349 1.00 87.44 128 LYS A O 1
ATOM 1007 N N . PRO A 1 129 ? 5.050 9.621 26.273 1.00 86.44 129 PRO A N 1
ATOM 1008 C CA . PRO A 1 129 ? 4.436 8.490 25.593 1.00 86.44 129 PRO A CA 1
ATOM 1009 C C . PRO A 1 129 ? 5.307 7.239 25.711 1.00 86.44 129 PRO A C 1
ATOM 1011 O O . PRO A 1 129 ? 6.514 7.325 25.931 1.00 86.44 129 PRO A O 1
ATOM 1014 N N . TYR A 1 130 ? 4.697 6.073 25.544 1.00 83.12 130 TYR A N 1
ATOM 1015 C CA . TYR A 1 130 ? 5.369 4.787 25.473 1.00 83.12 130 TYR A CA 1
ATOM 1016 C C . TYR A 1 130 ? 5.736 4.417 24.035 1.00 83.12 130 TYR A C 1
ATOM 1018 O O . TYR A 1 130 ? 4.945 4.577 23.102 1.00 83.12 130 TYR A O 1
ATOM 1026 N N . ILE A 1 131 ? 6.920 3.826 23.890 1.00 76.50 131 ILE A N 1
ATOM 1027 C CA . ILE A 1 131 ? 7.437 3.220 22.662 1.00 76.50 131 ILE A CA 1
ATOM 1028 C C . ILE A 1 131 ? 7.686 1.723 22.874 1.00 76.50 131 ILE A C 1
ATOM 1030 O O . ILE A 1 131 ? 8.009 1.285 23.985 1.00 76.50 131 ILE A O 1
ATOM 1034 N N . MET A 1 132 ? 7.532 0.927 21.811 1.00 73.75 132 MET A N 1
ATOM 1035 C CA . MET A 1 132 ? 7.834 -0.506 21.858 1.00 73.75 132 MET A CA 1
ATOM 1036 C C . MET A 1 132 ? 9.341 -0.700 21.770 1.00 73.75 132 MET A C 1
ATOM 1038 O O . MET A 1 132 ? 9.985 -0.193 20.855 1.00 73.75 132 MET A O 1
ATOM 1042 N N . THR A 1 133 ? 9.897 -1.489 22.679 1.00 67.75 133 THR A N 1
ATOM 1043 C CA . THR A 1 133 ? 11.282 -1.961 22.606 1.00 67.75 133 THR A CA 1
ATOM 1044 C C . THR A 1 133 ? 11.299 -3.485 22.571 1.00 67.75 133 THR A C 1
ATOM 1046 O O . THR A 1 133 ? 10.298 -4.126 22.887 1.00 67.75 133 THR A O 1
ATOM 1049 N N . ALA A 1 134 ? 12.450 -4.089 22.272 1.00 60.19 134 ALA A N 1
ATOM 1050 C CA . ALA A 1 134 ? 12.622 -5.542 22.388 1.00 60.19 134 ALA A CA 1
ATOM 1051 C C . ALA A 1 134 ? 12.285 -6.083 23.798 1.00 60.19 134 ALA A C 1
ATOM 1053 O O . ALA A 1 134 ? 11.948 -7.249 23.953 1.00 60.19 134 ALA A O 1
ATOM 1054 N N . SER A 1 135 ? 12.346 -5.222 24.822 1.00 64.94 135 SER A N 1
ATOM 1055 C CA . SER A 1 135 ? 12.017 -5.524 26.221 1.00 64.94 135 SER A CA 1
ATOM 1056 C C . SER A 1 135 ? 10.586 -5.142 26.640 1.00 64.94 135 SER A C 1
ATOM 1058 O O . SER A 1 135 ? 10.296 -5.114 27.832 1.00 64.94 135 SER A O 1
ATOM 1060 N N . GLY A 1 136 ? 9.709 -4.802 25.690 1.00 68.38 136 GLY A N 1
ATOM 1061 C CA . GLY A 1 136 ? 8.348 -4.324 25.952 1.00 68.38 136 GLY A CA 1
ATOM 1062 C C . GLY A 1 136 ? 8.215 -2.798 25.931 1.00 68.38 136 GLY A C 1
ATOM 1063 O O . GLY A 1 136 ? 9.088 -2.087 25.420 1.00 68.38 136 GLY A O 1
ATOM 1064 N N . TRP A 1 137 ? 7.101 -2.295 26.464 1.00 72.69 137 TRP A N 1
ATOM 1065 C CA . TRP A 1 137 ? 6.757 -0.870 26.463 1.00 72.69 137 TRP A CA 1
ATOM 1066 C C . TRP A 1 137 ? 7.604 -0.083 27.457 1.00 72.69 137 TRP A C 1
ATOM 1068 O O . TRP A 1 137 ? 7.692 -0.437 28.630 1.00 72.69 137 TRP A O 1
ATOM 1078 N N . LYS A 1 138 ? 8.217 1.007 26.992 1.00 81.44 138 LYS A N 1
ATOM 1079 C CA . LYS A 1 138 ? 8.987 1.931 27.835 1.00 81.44 138 LYS A CA 1
ATOM 1080 C C . LYS A 1 138 ? 8.634 3.372 27.493 1.00 81.44 138 LYS A C 1
ATOM 1082 O O . LYS A 1 138 ? 8.396 3.673 26.327 1.00 81.44 138 LYS A O 1
ATOM 1087 N N . LYS A 1 139 ? 8.616 4.254 28.500 1.00 83.50 139 LYS A N 1
ATOM 1088 C CA . LYS A 1 139 ? 8.443 5.701 28.292 1.00 83.50 139 LYS A CA 1
ATOM 1089 C C . LYS A 1 139 ? 9.574 6.208 27.390 1.00 83.50 139 LYS A C 1
ATOM 1091 O O . LYS A 1 139 ? 10.738 5.884 27.629 1.00 83.50 139 LYS A O 1
ATOM 1096 N N . ASP A 1 140 ? 9.228 6.970 26.358 1.00 79.12 140 ASP A N 1
ATOM 1097 C CA . ASP A 1 140 ? 10.171 7.486 25.370 1.00 79.12 140 ASP A CA 1
ATOM 1098 C C . ASP A 1 140 ? 11.212 8.386 26.060 1.00 79.12 140 ASP A C 1
ATOM 1100 O O . ASP A 1 140 ? 10.858 9.402 26.671 1.00 79.12 140 ASP A O 1
ATOM 1104 N N . PRO A 1 141 ? 12.507 8.035 26.021 1.00 70.00 141 PRO A N 1
ATOM 1105 C CA . PRO A 1 141 ? 13.537 8.867 26.620 1.00 70.00 141 PRO A CA 1
ATOM 1106 C C . PRO A 1 141 ? 13.802 10.145 25.810 1.00 70.00 141 PRO A C 1
ATOM 1108 O O . PRO A 1 141 ? 14.333 11.103 26.377 1.00 70.00 141 PRO A O 1
ATOM 1111 N N . SER A 1 142 ? 13.433 10.183 24.526 1.00 62.12 142 SER A N 1
ATOM 1112 C CA . SER A 1 142 ? 13.757 11.271 23.606 1.00 62.12 142 SER A CA 1
ATOM 1113 C C . SER A 1 142 ? 13.036 12.583 23.956 1.00 62.12 142 SER A C 1
ATOM 1115 O O . SER A 1 142 ? 11.958 12.600 24.553 1.00 62.12 142 SER A O 1
ATOM 1117 N N . ALA A 1 143 ? 13.667 13.713 23.622 1.00 55.19 143 ALA A N 1
ATOM 1118 C CA . ALA A 1 143 ? 13.041 15.036 23.715 1.00 55.19 143 ALA A CA 1
ATOM 1119 C C . ALA A 1 143 ? 12.145 15.336 22.499 1.00 55.19 143 ALA A C 1
ATOM 1121 O O . ALA A 1 143 ? 11.188 16.097 22.605 1.00 55.19 143 ALA A O 1
ATOM 1122 N N . ASN A 1 144 ? 12.445 14.703 21.362 1.00 51.81 144 ASN A N 1
ATOM 1123 C CA . ASN A 1 144 ? 11.733 14.850 20.101 1.00 51.81 144 ASN A CA 1
ATOM 1124 C C . ASN A 1 144 ? 10.946 13.566 19.865 1.00 51.81 144 ASN A C 1
ATOM 1126 O O . ASN A 1 144 ? 11.429 12.680 19.169 1.00 51.81 144 ASN A O 1
ATOM 1130 N N . ASN A 1 145 ? 9.775 13.459 20.490 1.00 58.44 145 ASN A N 1
ATOM 1131 C CA . ASN A 1 145 ? 8.881 12.317 20.334 1.00 58.44 145 ASN A CA 1
ATOM 1132 C C . ASN A 1 145 ? 8.655 12.004 18.836 1.00 58.44 145 ASN A C 1
ATOM 1134 O O . ASN A 1 145 ? 7.921 12.739 18.169 1.00 58.44 145 ASN A O 1
ATOM 1138 N N . PRO A 1 146 ? 9.240 10.918 18.299 1.00 53.34 146 PRO A N 1
ATOM 1139 C CA . PRO A 1 146 ? 9.223 10.631 16.869 1.00 53.34 146 PRO A CA 1
ATOM 1140 C C . PRO A 1 146 ? 7.848 10.156 16.386 1.00 53.34 146 PRO A C 1
ATOM 1142 O O . PRO A 1 146 ? 7.613 10.081 15.187 1.00 53.34 146 PRO A O 1
ATOM 1145 N N . THR A 1 147 ? 6.941 9.828 17.312 1.00 56.44 147 THR A N 1
ATOM 1146 C CA . THR A 1 147 ? 5.606 9.287 17.017 1.00 56.44 147 THR A CA 1
ATOM 1147 C C . THR A 1 147 ? 4.494 10.335 17.060 1.00 56.44 147 THR A C 1
ATOM 1149 O O . THR A 1 147 ? 3.339 9.989 16.830 1.00 56.44 147 THR A O 1
ATOM 1152 N N . ALA A 1 148 ? 4.810 11.591 17.406 1.00 68.06 148 ALA A N 1
ATOM 1153 C CA . ALA A 1 148 ? 3.825 12.653 17.663 1.00 68.06 148 ALA A CA 1
ATOM 1154 C C . ALA A 1 148 ? 2.704 12.256 18.661 1.00 68.06 148 ALA A C 1
ATOM 1156 O O . ALA A 1 148 ? 1.628 12.853 18.688 1.00 68.06 148 ALA A O 1
ATOM 1157 N N . ALA A 1 149 ? 2.957 11.250 19.505 1.00 77.31 149 ALA A N 1
ATOM 1158 C CA . ALA A 1 149 ? 2.036 10.773 20.527 1.00 77.31 149 ALA A CA 1
ATOM 1159 C C . ALA A 1 149 ? 1.906 11.732 21.728 1.00 77.31 149 ALA A C 1
ATOM 1161 O O . ALA A 1 149 ? 2.893 12.209 22.283 1.00 77.31 149 ALA A O 1
ATOM 1162 N N . THR A 1 150 ? 0.693 11.956 22.210 1.00 85.12 150 THR A N 1
ATOM 1163 C CA . THR A 1 150 ? 0.426 12.555 23.521 1.00 85.12 150 THR A CA 1
ATOM 1164 C C . THR A 1 150 ? -0.039 11.462 24.470 1.00 85.12 150 THR A C 1
ATOM 1166 O O . THR A 1 150 ? -0.840 10.619 24.082 1.00 85.12 150 THR A O 1
ATOM 1169 N N . ASN A 1 151 ? 0.461 11.467 25.706 1.00 89.06 151 ASN A N 1
ATOM 1170 C CA . ASN A 1 151 ? 0.028 10.545 26.751 1.00 89.06 151 ASN A CA 1
ATOM 1171 C C . ASN A 1 151 ? -0.381 11.328 28.004 1.00 89.06 151 ASN A C 1
ATOM 1173 O O . ASN A 1 151 ? 0.364 12.200 28.466 1.00 89.06 151 ASN A O 1
ATOM 1177 N N . ILE A 1 152 ? -1.570 11.035 28.524 1.00 92.25 152 ILE A N 1
ATOM 1178 C CA . ILE A 1 152 ? -2.126 11.644 29.733 1.00 92.25 152 ILE A CA 1
ATOM 1179 C C . ILE A 1 152 ? -2.356 10.559 30.779 1.00 92.25 152 ILE A C 1
ATOM 1181 O O . ILE A 1 152 ? -3.015 9.564 30.509 1.00 92.25 152 ILE A O 1
ATOM 1185 N N . GLU A 1 153 ? -1.843 10.799 31.977 1.00 94.38 153 GLU A N 1
ATOM 1186 C CA . GLU A 1 153 ? -2.027 10.000 33.183 1.00 94.38 153 GLU A CA 1
ATOM 1187 C C . GLU A 1 153 ? -3.161 10.610 34.017 1.00 94.38 153 GLU A C 1
ATOM 1189 O O . GLU A 1 153 ? -3.164 11.820 34.283 1.00 94.38 153 GLU A O 1
ATOM 1194 N N . LEU A 1 154 ? -4.137 9.781 34.387 1.00 94.81 154 LEU A N 1
ATOM 1195 C CA . LEU A 1 154 ? -5.228 10.099 35.302 1.00 94.81 154 LEU A CA 1
ATOM 1196 C C . LEU A 1 154 ? -5.048 9.262 36.569 1.00 94.81 154 LEU A C 1
ATOM 1198 O O . LEU A 1 154 ? -5.134 8.039 36.499 1.00 94.81 154 LEU A O 1
ATOM 1202 N N . THR A 1 155 ? -4.816 9.905 37.709 1.00 95.75 155 THR A N 1
ATOM 1203 C CA . THR A 1 155 ? -4.717 9.231 39.011 1.00 95.75 155 THR A CA 1
ATOM 1204 C C . THR A 1 155 ? -6.001 9.465 39.789 1.00 95.75 155 THR A C 1
ATOM 1206 O O . THR A 1 155 ? -6.323 10.606 40.122 1.00 95.75 155 THR A O 1
ATOM 1209 N N . PHE A 1 156 ? -6.736 8.390 40.044 1.00 95.06 156 PHE A N 1
ATOM 1210 C CA . PHE A 1 156 ? -7.961 8.347 40.827 1.00 95.06 156 PHE A CA 1
ATOM 1211 C C . PHE A 1 156 ? -7.602 8.000 42.268 1.00 95.06 156 PHE A C 1
ATOM 1213 O O . PHE A 1 156 ? -7.186 6.878 42.547 1.00 95.06 156 PHE A O 1
ATOM 1220 N N . GLU A 1 157 ? -7.774 8.966 43.161 1.00 95.19 157 GLU A N 1
ATOM 1221 C CA . GLU A 1 157 ? -7.576 8.787 44.596 1.00 95.19 157 GLU A CA 1
ATOM 1222 C C . GLU A 1 157 ? -8.887 8.277 45.201 1.00 95.19 157 GLU A C 1
ATOM 1224 O O . GLU A 1 157 ? -9.884 9.010 45.274 1.00 95.19 157 GLU A O 1
ATOM 1229 N N . LEU A 1 158 ? -8.905 7.002 45.581 1.00 93.31 158 LEU A N 1
ATOM 1230 C CA . LEU A 1 158 ? -10.065 6.345 46.171 1.00 93.31 158 LEU A CA 1
ATOM 1231 C C . LEU A 1 158 ? -9.855 6.182 47.673 1.00 93.31 158 LEU A C 1
ATOM 1233 O O . LEU A 1 158 ? -8.815 5.702 48.112 1.00 93.31 158 LEU A O 1
ATOM 1237 N N . GLU A 1 159 ? -10.872 6.517 48.455 1.00 94.94 159 GLU A N 1
ATOM 1238 C CA . GLU A 1 159 ? -10.936 6.206 49.879 1.00 94.94 159 GLU A CA 1
ATOM 1239 C C . GLU A 1 159 ? -11.937 5.078 50.088 1.00 94.94 159 GLU A C 1
ATOM 1241 O O . GLU A 1 159 ? -13.080 5.137 49.626 1.00 94.94 159 GLU A O 1
ATOM 1246 N N . THR A 1 160 ? -11.498 4.044 50.789 1.00 91.06 160 THR A N 1
ATOM 1247 C CA . THR A 1 160 ? -12.313 2.895 51.161 1.00 91.06 160 THR A CA 1
ATOM 1248 C C . THR A 1 160 ? -12.529 2.913 52.663 1.00 91.06 160 THR A C 1
ATOM 1250 O O . THR A 1 160 ? -11.580 3.029 53.431 1.00 91.06 160 THR A O 1
ATOM 1253 N N . GLU A 1 161 ? -13.780 2.792 53.086 1.00 93.12 161 GLU A N 1
ATOM 1254 C CA . GLU A 1 161 ? -14.146 2.574 54.482 1.00 93.12 161 GLU A CA 1
ATOM 1255 C C . GLU A 1 161 ? -14.782 1.193 54.593 1.00 93.12 161 GLU A C 1
ATOM 1257 O O . GLU A 1 161 ? -15.739 0.889 53.874 1.00 93.12 161 GLU A O 1
ATOM 1262 N N . ILE A 1 162 ? -14.259 0.353 55.486 1.00 91.12 162 ILE A N 1
ATOM 1263 C CA . ILE A 1 162 ? -14.784 -0.986 55.756 1.00 91.12 162 ILE A CA 1
ATOM 1264 C C . ILE A 1 162 ? -15.158 -1.106 57.222 1.00 91.12 162 ILE A C 1
ATOM 1266 O O . ILE A 1 162 ? -14.387 -0.763 58.116 1.00 91.12 162 ILE A O 1
ATOM 1270 N N . LYS A 1 163 ? -16.356 -1.637 57.459 1.00 92.31 163 LYS A N 1
ATOM 1271 C CA . LYS A 1 163 ? -16.890 -1.949 58.779 1.00 92.31 163 LYS A CA 1
ATOM 1272 C C . LYS A 1 163 ? -17.037 -3.457 58.917 1.00 92.31 163 LYS A C 1
ATOM 1274 O O . LYS A 1 163 ? -17.698 -4.082 58.092 1.00 92.31 163 LYS A O 1
ATOM 1279 N N . GLU A 1 164 ? -16.471 -4.036 59.967 1.00 90.88 164 GLU A N 1
ATOM 1280 C CA . GLU A 1 164 ? -16.636 -5.438 60.357 1.00 90.88 164 GLU A CA 1
ATOM 1281 C C . GLU A 1 164 ? -17.500 -5.516 61.613 1.00 90.88 164 GLU A C 1
ATOM 1283 O O . GLU A 1 164 ? -17.155 -4.945 62.645 1.00 90.88 164 GLU A O 1
ATOM 1288 N N . THR A 1 165 ? -18.603 -6.256 61.545 1.00 89.50 165 THR A N 1
ATOM 1289 C CA . THR A 1 165 ? -19.448 -6.560 62.703 1.00 89.50 165 THR A CA 1
ATOM 1290 C C . THR A 1 165 ? -19.039 -7.905 63.288 1.00 89.50 165 THR A C 1
ATOM 1292 O O . THR A 1 165 ? -19.295 -8.956 62.703 1.00 89.50 165 THR A O 1
ATOM 1295 N N . LEU A 1 166 ? -18.410 -7.890 64.460 1.00 84.69 166 LEU A N 1
ATOM 1296 C CA . LEU A 1 166 ? -17.997 -9.106 65.152 1.00 84.69 166 LEU A CA 1
ATOM 1297 C C . LEU A 1 166 ? -19.207 -9.860 65.716 1.00 84.69 166 LEU A C 1
ATOM 1299 O O . LEU A 1 166 ? -20.256 -9.282 65.995 1.00 84.69 166 LEU A O 1
ATOM 1303 N N . LYS A 1 167 ? -19.036 -11.157 66.007 1.00 80.31 167 LYS A N 1
ATOM 1304 C CA . LYS A 1 167 ? -20.067 -11.987 66.671 1.00 80.31 167 LYS A CA 1
ATOM 1305 C C . LYS A 1 167 ? -20.543 -11.425 68.016 1.00 80.31 167 LYS A C 1
ATOM 1307 O O . LYS A 1 167 ? -21.622 -11.778 68.479 1.00 80.31 167 LYS A O 1
ATOM 1312 N N . THR A 1 168 ? -19.735 -10.576 68.649 1.00 78.56 168 THR A N 1
ATOM 1313 C CA . THR A 1 168 ? -20.046 -9.869 69.898 1.00 78.56 168 THR A CA 1
ATOM 1314 C C . THR A 1 168 ? -20.965 -8.657 69.699 1.00 78.56 168 THR A C 1
ATOM 1316 O O . THR A 1 168 ? -21.414 -8.083 70.686 1.00 78.56 168 THR A O 1
ATOM 1319 N N . GLY A 1 169 ? -21.248 -8.264 68.451 1.00 76.00 169 GLY A N 1
ATOM 1320 C CA . GLY A 1 169 ? -21.982 -7.0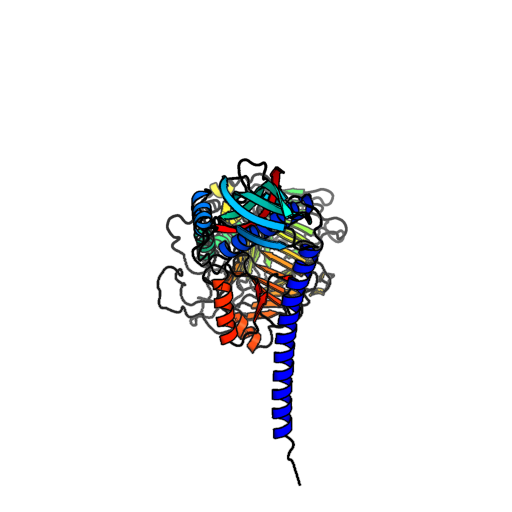48 68.088 1.00 76.00 169 GLY A CA 1
ATOM 1321 C C . GLY A 1 169 ? -21.117 -5.782 68.045 1.00 76.00 169 GLY A C 1
ATOM 1322 O O . GLY A 1 169 ? -21.622 -4.714 67.714 1.00 76.00 169 GLY A O 1
ATOM 1323 N N . GLU A 1 170 ? -19.827 -5.887 68.373 1.00 86.44 170 GLU A N 1
ATOM 1324 C CA . GLU A 1 170 ? -18.858 -4.796 68.246 1.00 86.44 170 GLU A CA 1
ATOM 1325 C C . GLU A 1 170 ? -18.536 -4.534 66.769 1.00 86.44 170 GLU A C 1
ATOM 1327 O O . GLU A 1 170 ? -18.354 -5.478 65.996 1.00 86.44 170 GLU A O 1
ATOM 1332 N N . VAL A 1 171 ? -18.447 -3.257 66.388 1.00 87.25 171 VAL A N 1
ATOM 1333 C CA . VAL A 1 171 ? -18.093 -2.835 65.029 1.00 87.25 171 VAL A CA 1
ATOM 1334 C C . VAL A 1 171 ? -16.662 -2.316 65.018 1.00 87.25 171 VAL A C 1
ATOM 1336 O O . VAL A 1 171 ? -16.323 -1.407 65.774 1.00 87.25 171 VAL A O 1
ATOM 1339 N N . LYS A 1 172 ? -15.834 -2.884 64.143 1.00 88.69 172 LYS A N 1
ATOM 1340 C CA . LYS A 1 172 ? -14.503 -2.367 63.818 1.00 88.69 172 LYS A CA 1
ATOM 1341 C C . LYS A 1 172 ? -14.558 -1.631 62.496 1.00 88.69 172 LYS A C 1
ATOM 1343 O O . LYS A 1 172 ? -15.143 -2.139 61.548 1.00 88.69 172 LYS A O 1
ATOM 1348 N N . GLU A 1 173 ? -13.916 -0.476 62.432 1.00 90.50 173 GLU A N 1
ATOM 1349 C CA . GLU A 1 173 ? -13.841 0.338 61.223 1.00 90.50 173 GLU A CA 1
ATOM 1350 C C . GLU A 1 173 ? -12.386 0.484 60.797 1.00 90.50 173 GLU A C 1
ATOM 1352 O O . GLU A 1 173 ? -11.494 0.617 61.642 1.00 90.50 173 GLU A O 1
ATOM 1357 N N . LYS A 1 174 ? -12.151 0.447 59.489 1.00 88.94 174 LYS A N 1
ATOM 1358 C CA . LYS A 1 174 ? -10.853 0.735 58.898 1.00 88.94 174 LYS A CA 1
ATOM 1359 C C . LYS A 1 174 ? -11.033 1.577 57.645 1.00 88.94 174 LYS A C 1
ATOM 1361 O O . LYS A 1 174 ? -12.006 1.406 56.910 1.00 88.94 174 LYS A O 1
ATOM 1366 N N . GLN A 1 175 ? -10.115 2.515 57.463 1.00 90.69 175 GLN A N 1
ATOM 1367 C CA . GLN A 1 175 ? -10.054 3.388 56.305 1.00 90.69 175 GLN A CA 1
ATOM 1368 C C . GLN A 1 175 ? -8.718 3.177 55.620 1.00 90.69 175 GLN A C 1
ATOM 1370 O O . GLN A 1 175 ? -7.691 3.119 56.293 1.00 90.69 175 GLN A O 1
ATOM 1375 N N . SER A 1 176 ? -8.753 3.079 54.301 1.00 87.94 176 SER A N 1
ATOM 1376 C CA . SER A 1 176 ? -7.561 2.890 53.486 1.00 87.94 176 SER A CA 1
ATOM 1377 C C . SER A 1 176 ? -7.730 3.640 52.171 1.00 87.94 176 SER A C 1
ATOM 1379 O O . SER A 1 176 ? -8.848 3.737 51.649 1.00 87.94 176 SER A O 1
ATOM 1381 N N . THR A 1 177 ? -6.639 4.162 51.625 1.00 90.62 177 THR A N 1
ATOM 1382 C CA . THR A 1 177 ? -6.639 4.911 50.365 1.00 90.62 177 THR A CA 1
ATOM 1383 C C . THR A 1 177 ? -5.867 4.163 49.285 1.00 90.62 177 THR A C 1
ATOM 1385 O O . THR A 1 177 ? -4.911 3.438 49.562 1.00 90.62 177 THR A O 1
ATOM 1388 N N . VAL A 1 178 ? -6.303 4.307 48.034 1.00 90.06 178 VAL A N 1
ATOM 1389 C CA . VAL A 1 178 ? -5.625 3.728 46.872 1.00 90.06 178 VAL A CA 1
ATOM 1390 C C . VAL A 1 178 ? -5.543 4.740 45.741 1.00 90.06 178 VAL A C 1
ATOM 1392 O O . VAL A 1 178 ? -6.545 5.342 45.351 1.00 90.06 178 VAL A O 1
ATOM 1395 N N . ASP A 1 179 ? -4.343 4.869 45.183 1.00 92.38 179 ASP A N 1
ATOM 1396 C CA . ASP A 1 179 ? -4.091 5.643 43.977 1.00 92.38 179 ASP A CA 1
ATOM 1397 C C . ASP A 1 179 ? -4.118 4.710 42.766 1.00 92.38 179 ASP A C 1
ATOM 1399 O O . ASP A 1 179 ? -3.168 3.968 42.485 1.00 92.38 179 ASP A O 1
ATOM 1403 N N . PHE A 1 180 ? -5.221 4.748 42.022 1.00 93.38 180 PHE A N 1
ATOM 1404 C CA . PHE A 1 180 ? -5.373 4.003 40.779 1.00 93.38 180 PHE A CA 1
ATOM 1405 C C . PHE A 1 180 ? -5.030 4.879 39.580 1.00 93.38 180 PHE A C 1
ATOM 1407 O O . PHE A 1 180 ? -5.597 5.954 39.403 1.00 93.38 180 PHE A O 1
ATOM 1414 N N . VAL A 1 181 ? -4.124 4.419 38.725 1.00 93.69 181 VAL A N 1
ATOM 1415 C CA . VAL A 1 181 ? -3.681 5.155 37.544 1.00 93.69 181 VAL A CA 1
ATOM 1416 C C . VAL A 1 181 ? -4.297 4.560 36.284 1.00 93.69 181 VAL A C 1
ATOM 1418 O O . VAL A 1 181 ? -4.224 3.353 36.055 1.00 93.69 181 VAL A O 1
ATOM 1421 N N . TYR A 1 182 ? -4.840 5.429 35.433 1.00 93.19 182 TYR A N 1
ATOM 1422 C CA . TYR A 1 182 ? -5.244 5.122 34.065 1.00 93.19 182 TYR A CA 1
ATOM 1423 C C . TYR A 1 182 ? -4.545 6.086 33.098 1.00 93.19 182 TYR A C 1
ATOM 1425 O O . TYR A 1 182 ? -4.754 7.298 33.148 1.00 93.19 182 TYR A O 1
ATOM 1433 N N . GLU A 1 183 ? -3.716 5.566 32.198 1.00 91.19 183 GLU A N 1
ATOM 1434 C CA . GLU A 1 183 ? -3.044 6.348 31.161 1.00 91.19 183 GLU A CA 1
ATOM 1435 C C . GLU A 1 183 ? -3.739 6.181 29.803 1.00 91.19 183 GLU A C 1
ATOM 1437 O O . GLU A 1 183 ? -4.081 5.068 29.400 1.00 91.19 183 GLU A O 1
ATOM 1442 N N . VAL A 1 184 ? -3.905 7.283 29.067 1.00 87.62 184 VAL A N 1
ATOM 1443 C CA . VAL A 1 184 ? -4.458 7.311 27.706 1.00 87.62 184 VAL A CA 1
ATOM 1444 C C . VAL A 1 184 ? -3.439 7.941 26.767 1.00 87.62 184 VAL A C 1
ATOM 1446 O O . VAL A 1 184 ? -3.107 9.120 26.901 1.00 87.62 184 VAL A O 1
ATOM 1449 N N . GLN A 1 185 ? -2.993 7.174 25.772 1.00 85.62 185 GLN A N 1
ATOM 1450 C CA . GLN A 1 185 ? -2.060 7.640 24.753 1.00 85.62 185 GLN A CA 1
ATOM 1451 C C . GLN A 1 185 ? -2.728 7.724 23.386 1.00 85.62 185 GLN A C 1
ATOM 1453 O O . GLN A 1 185 ? -3.205 6.715 22.860 1.00 85.62 185 GLN A O 1
ATOM 1458 N N . TRP A 1 186 ? -2.649 8.884 22.739 1.00 80.62 186 TRP A N 1
ATOM 1459 C CA . TRP A 1 186 ? -3.112 9.092 21.370 1.00 80.62 186 TRP A CA 1
ATOM 1460 C C . TRP A 1 186 ? -2.037 9.670 20.457 1.00 80.62 186 TRP A C 1
ATOM 1462 O O . TRP A 1 186 ? -1.185 10.436 20.890 1.00 80.62 186 TRP A O 1
ATOM 1472 N N . ASN A 1 187 ? -2.102 9.332 19.174 1.00 74.62 187 ASN A N 1
ATOM 1473 C CA . ASN A 1 187 ? -1.259 9.912 18.133 1.00 74.62 187 ASN A CA 1
ATOM 1474 C C . ASN A 1 187 ? -2.034 11.011 17.415 1.00 74.62 187 ASN A C 1
ATOM 1476 O O . ASN A 1 187 ? -3.225 10.839 17.158 1.00 74.62 187 ASN A O 1
ATOM 1480 N N . GLN A 1 188 ? -1.372 12.112 17.064 1.00 65.62 188 GLN A N 1
ATOM 1481 C CA . GLN A 1 188 ? -1.945 13.033 16.088 1.00 65.62 188 GLN A CA 1
ATOM 1482 C C . GLN A 1 188 ? -1.840 12.408 14.698 1.00 65.62 188 GLN A C 1
ATOM 1484 O O . GLN A 1 188 ? -0.767 11.969 14.291 1.00 65.62 188 GLN A O 1
ATOM 1489 N N . ILE A 1 189 ? -2.964 12.353 13.992 1.00 63.03 189 ILE A N 1
ATOM 1490 C CA . ILE A 1 189 ? -3.011 12.027 12.572 1.00 63.03 189 ILE A CA 1
ATOM 1491 C C . ILE A 1 189 ? -3.548 13.273 11.890 1.00 63.03 189 ILE A C 1
ATOM 1493 O O . ILE A 1 189 ? -4.704 13.653 12.093 1.00 63.03 189 ILE A O 1
ATOM 1497 N N . ASP A 1 190 ? -2.715 13.918 11.079 1.00 62.44 190 ASP A N 1
ATOM 1498 C CA . ASP A 1 190 ? -3.195 14.991 10.223 1.00 62.44 190 ASP A CA 1
ATOM 1499 C C . ASP A 1 190 ? -3.949 14.368 9.042 1.00 62.44 190 ASP A C 1
ATOM 1501 O O . ASP A 1 190 ? -3.409 14.127 7.966 1.00 62.44 190 ASP A O 1
ATOM 1505 N N . ILE A 1 191 ? -5.233 14.072 9.258 1.00 64.19 191 ILE A N 1
ATOM 1506 C CA . ILE A 1 191 ? -6.146 13.586 8.215 1.00 64.19 191 ILE A CA 1
ATOM 1507 C C . ILE A 1 191 ? -6.089 14.482 6.974 1.00 64.19 191 ILE A C 1
ATOM 1509 O O . ILE A 1 191 ? -6.186 13.990 5.847 1.00 64.19 191 ILE A O 1
ATOM 1513 N N . ALA A 1 192 ? -5.957 15.799 7.165 1.00 65.44 192 ALA A N 1
ATOM 1514 C CA . ALA A 1 192 ? -5.896 16.730 6.053 1.00 65.44 192 ALA A CA 1
ATOM 1515 C C . ALA A 1 192 ? -4.599 16.545 5.259 1.00 65.44 192 ALA A C 1
ATOM 1517 O O . ALA A 1 192 ? -4.642 16.650 4.033 1.00 65.44 192 ALA A O 1
ATOM 1518 N N . GLU A 1 193 ? -3.490 16.222 5.921 1.00 73.06 193 GLU A N 1
ATOM 1519 C CA . GLU A 1 193 ? -2.228 15.839 5.288 1.00 73.06 193 GLU A CA 1
ATOM 1520 C C . GLU A 1 193 ? -2.364 14.532 4.499 1.00 73.06 193 GLU A C 1
ATOM 1522 O O . GLU A 1 193 ? -2.093 14.517 3.297 1.00 73.06 193 GLU A O 1
ATOM 1527 N N . GLU A 1 194 ? -2.884 13.470 5.128 1.00 75.31 194 GLU A N 1
ATOM 1528 C CA . GLU A 1 194 ? -3.038 12.151 4.497 1.00 75.31 194 GLU A CA 1
ATOM 1529 C C . GLU A 1 194 ? -3.951 12.213 3.260 1.00 75.31 194 GLU A C 1
ATOM 1531 O O . GLU A 1 194 ? -3.675 11.579 2.235 1.00 75.31 194 GLU A O 1
ATOM 1536 N N . PHE A 1 195 ? -5.020 13.013 3.344 1.00 77.38 195 PHE A N 1
ATOM 1537 C CA . PHE A 1 195 ? -5.908 13.336 2.230 1.00 77.38 195 PHE A CA 1
ATOM 1538 C C . PHE A 1 195 ? -5.188 14.125 1.136 1.00 77.38 195 PHE A C 1
ATOM 1540 O O . PHE A 1 195 ? -5.313 13.795 -0.042 1.00 77.38 195 PHE A O 1
ATOM 1547 N N . THR A 1 196 ? -4.461 15.182 1.509 1.00 79.69 196 THR A N 1
ATOM 1548 C CA . THR A 1 196 ? -3.823 16.089 0.547 1.00 79.69 196 THR A CA 1
ATOM 1549 C C . THR A 1 196 ? -2.731 15.372 -0.235 1.00 79.69 196 THR A C 1
ATOM 1551 O O . THR A 1 196 ? -2.664 15.530 -1.452 1.00 79.69 196 THR A O 1
ATOM 1554 N N . GLU A 1 197 ? -1.908 14.556 0.424 1.00 85.62 197 GLU A N 1
ATOM 1555 C CA . GLU A 1 197 ? -0.860 13.789 -0.249 1.00 85.62 197 GLU A CA 1
ATOM 1556 C C . GLU A 1 197 ? -1.458 12.817 -1.275 1.00 85.62 197 GLU A C 1
ATOM 1558 O O . GLU A 1 197 ? -1.011 12.792 -2.423 1.00 85.62 197 GLU A O 1
ATOM 1563 N N . LEU A 1 198 ? -2.514 12.073 -0.917 1.00 87.75 198 LEU A N 1
ATOM 1564 C CA . LEU A 1 198 ? -3.163 11.162 -1.863 1.00 87.75 198 LEU A CA 1
ATOM 1565 C C . LEU A 1 198 ? -3.896 11.905 -2.992 1.00 87.75 198 LEU A C 1
ATOM 1567 O O . LEU A 1 198 ? -3.817 11.487 -4.149 1.00 87.75 198 LEU A O 1
ATOM 1571 N N . ASP A 1 199 ? -4.584 13.011 -2.689 1.00 84.00 199 ASP A N 1
ATOM 1572 C CA . ASP A 1 199 ? -5.271 13.827 -3.698 1.00 84.00 199 ASP A CA 1
ATOM 1573 C C . ASP A 1 199 ? -4.290 14.448 -4.700 1.00 84.00 199 ASP A C 1
ATOM 1575 O O . ASP A 1 199 ? -4.635 14.593 -5.872 1.00 84.00 199 ASP A O 1
ATOM 1579 N N . VAL A 1 200 ? -3.060 14.765 -4.277 1.00 85.75 200 VAL A N 1
ATOM 1580 C CA . VAL A 1 200 ? -1.973 15.177 -5.174 1.00 85.75 200 VAL A CA 1
ATOM 1581 C C . VAL A 1 200 ? -1.437 13.975 -5.960 1.00 85.75 200 VAL A C 1
ATOM 1583 O O . VAL A 1 200 ? -1.385 14.045 -7.194 1.00 85.75 200 VAL A O 1
ATOM 1586 N N . TRP A 1 201 ? -1.097 12.869 -5.284 1.00 89.75 201 TRP A N 1
ATOM 1587 C CA . TRP A 1 201 ? -0.485 11.678 -5.888 1.00 89.75 201 TRP A CA 1
ATOM 1588 C C . TRP A 1 201 ? -1.318 11.091 -7.031 1.00 89.75 201 TRP A C 1
ATOM 1590 O O . TRP A 1 201 ? -0.776 10.811 -8.099 1.00 89.75 201 TRP A O 1
ATOM 1600 N N . ARG A 1 202 ? -2.644 10.991 -6.864 1.00 87.69 202 ARG A N 1
ATOM 1601 C CA . ARG A 1 202 ? -3.557 10.366 -7.842 1.00 87.69 202 ARG A CA 1
ATOM 1602 C C . ARG A 1 202 ? -3.624 11.040 -9.224 1.00 87.69 202 ARG A C 1
ATOM 1604 O O . ARG A 1 202 ? -4.279 10.524 -10.128 1.00 87.69 202 ARG A O 1
ATOM 1611 N N . ASN A 1 203 ? -3.014 12.213 -9.416 1.00 84.88 203 ASN A N 1
ATOM 1612 C CA . ASN A 1 203 ? -3.027 12.912 -10.706 1.00 84.88 203 ASN A CA 1
ATOM 1613 C C . ASN A 1 203 ? -1.890 12.407 -11.610 1.00 84.88 203 ASN A C 1
ATOM 1615 O O . ASN A 1 203 ? -0.735 12.754 -11.373 1.00 84.88 203 ASN A O 1
ATOM 1619 N N . ILE A 1 204 ? -2.226 11.643 -12.660 1.00 83.50 204 ILE A N 1
ATOM 1620 C CA . ILE A 1 204 ? -1.249 11.023 -13.578 1.00 83.50 204 ILE A CA 1
ATOM 1621 C C . ILE A 1 204 ? -1.348 11.452 -15.056 1.00 83.50 204 ILE A C 1
ATOM 1623 O O . ILE A 1 204 ? -0.341 11.416 -15.743 1.00 83.50 204 ILE A O 1
ATOM 1627 N N . ALA A 1 205 ? -2.505 11.905 -15.560 1.00 74.19 205 ALA A N 1
ATOM 1628 C CA . ALA A 1 205 ? -2.679 12.249 -16.990 1.00 74.19 205 ALA A CA 1
ATOM 1629 C C . ALA A 1 205 ? -3.273 13.644 -17.263 1.00 74.19 205 ALA A C 1
ATOM 1631 O O . ALA A 1 205 ? -3.357 14.087 -18.405 1.00 74.19 205 ALA A O 1
ATOM 1632 N N . TYR A 1 206 ? -3.726 14.348 -16.227 1.00 65.38 206 TYR A N 1
ATOM 1633 C CA . TYR A 1 206 ? -4.307 15.682 -16.361 1.00 65.38 206 TYR A CA 1
ATOM 1634 C C . TYR A 1 206 ? -3.413 16.681 -15.646 1.00 65.38 206 TYR A C 1
ATOM 1636 O O . TYR A 1 206 ? -3.145 16.505 -14.457 1.00 65.38 206 TYR A O 1
ATOM 1644 N N . SER A 1 207 ? -3.000 17.746 -16.345 1.00 45.84 207 SER A N 1
ATOM 1645 C CA . SER A 1 207 ? -2.185 18.802 -15.744 1.00 45.84 207 SER A CA 1
ATOM 1646 C C . SER A 1 207 ? -2.902 19.363 -14.519 1.00 45.84 207 SER A C 1
ATOM 1648 O O . SER A 1 207 ? -4.006 19.922 -14.606 1.00 45.84 207 SER A O 1
ATOM 1650 N N . HIS A 1 208 ? -2.286 19.190 -13.361 1.00 46.03 208 HIS A N 1
ATOM 1651 C CA . HIS A 1 208 ? -2.841 19.646 -12.108 1.00 46.03 208 HIS A CA 1
ATOM 1652 C C . HIS A 1 208 ? -2.337 21.073 -11.849 1.00 46.03 208 HIS A C 1
ATOM 1654 O O . HIS A 1 208 ? -1.144 21.294 -11.670 1.00 46.03 208 HIS A O 1
ATOM 1660 N N . ASN A 1 209 ? -3.243 22.055 -11.800 1.00 44.03 209 ASN A N 1
ATOM 1661 C CA . ASN A 1 209 ? -2.974 23.265 -11.021 1.00 44.03 209 ASN A CA 1
ATOM 1662 C C . ASN A 1 209 ? -2.867 22.813 -9.565 1.00 44.03 209 ASN A C 1
ATOM 1664 O O . ASN A 1 209 ? -3.899 22.579 -8.933 1.00 44.03 209 ASN A O 1
ATOM 1668 N N . LEU A 1 210 ? -1.631 22.618 -9.096 1.00 50.72 210 LEU A N 1
ATOM 1669 C CA . LEU A 1 210 ? -1.318 22.366 -7.691 1.00 50.72 210 LEU A CA 1
ATOM 1670 C C . LEU A 1 210 ? -2.024 23.436 -6.862 1.00 50.72 210 LEU A C 1
ATOM 1672 O O . LEU A 1 210 ? -1.951 24.614 -7.231 1.00 50.72 210 LEU A O 1
ATOM 1676 N N . PRO A 1 211 ? -2.741 23.081 -5.780 1.00 46.59 211 PRO A N 1
ATOM 1677 C CA . PRO A 1 211 ? -3.146 24.099 -4.828 1.00 46.59 211 PRO A CA 1
ATOM 1678 C C . PRO A 1 211 ? -1.880 24.872 -4.438 1.00 46.59 211 PRO A C 1
ATOM 1680 O O . PRO A 1 211 ? -0.845 24.263 -4.159 1.00 46.59 211 PRO A O 1
ATOM 1683 N N . ASN A 1 212 ? -1.930 26.206 -4.516 1.00 37.56 212 ASN A N 1
ATOM 1684 C CA . ASN A 1 212 ? -0.789 27.060 -4.185 1.00 37.56 212 ASN A CA 1
ATOM 1685 C C . ASN A 1 212 ? -0.203 26.614 -2.834 1.00 37.56 212 ASN A C 1
ATOM 1687 O O . ASN A 1 212 ? -0.888 26.699 -1.817 1.00 37.56 212 ASN A O 1
ATOM 1691 N N . GLY A 1 213 ? 1.041 26.125 -2.833 1.00 47.00 213 GLY A N 1
ATOM 1692 C CA . GLY A 1 213 ? 1.724 25.645 -1.627 1.00 47.00 213 GLY A CA 1
ATOM 1693 C C . GLY A 1 213 ? 1.752 24.126 -1.400 1.00 47.00 213 GLY A C 1
ATOM 1694 O O . GLY A 1 213 ? 2.191 23.716 -0.326 1.00 47.00 213 GLY A O 1
ATOM 1695 N N . ALA A 1 214 ? 1.332 23.286 -2.358 1.00 52.59 214 ALA A N 1
ATOM 1696 C CA . ALA A 1 214 ? 1.507 21.832 -2.256 1.00 52.59 214 ALA A CA 1
ATOM 1697 C C . ALA A 1 214 ? 2.989 21.466 -2.029 1.00 52.59 214 ALA A C 1
ATOM 1699 O O . ALA A 1 214 ? 3.857 21.874 -2.797 1.00 52.59 214 ALA A O 1
ATOM 1700 N N . ARG A 1 215 ? 3.271 20.703 -0.965 1.00 67.62 215 ARG A N 1
ATOM 1701 C CA . ARG A 1 215 ? 4.605 20.149 -0.657 1.00 67.62 215 ARG A CA 1
ATOM 1702 C C . ARG A 1 215 ? 4.829 18.759 -1.267 1.00 67.62 215 ARG A C 1
ATOM 1704 O O . ARG A 1 215 ? 5.943 18.258 -1.203 1.00 67.62 215 ARG A O 1
ATOM 1711 N N . TYR A 1 216 ? 3.785 18.166 -1.849 1.00 78.44 216 TYR A N 1
ATOM 1712 C CA . TYR A 1 216 ? 3.765 16.796 -2.372 1.00 78.44 216 TYR A CA 1
ATOM 1713 C C . TYR A 1 216 ? 3.915 16.760 -3.894 1.00 78.44 216 TYR A C 1
ATOM 1715 O O . TYR A 1 216 ? 3.561 17.714 -4.590 1.00 78.44 216 TYR A O 1
ATOM 1723 N N . LEU A 1 217 ? 4.413 15.636 -4.405 1.00 82.38 217 LEU A N 1
ATOM 1724 C CA . LEU A 1 217 ? 4.626 15.387 -5.830 1.00 82.38 217 LEU A CA 1
ATOM 1725 C C . LEU A 1 217 ? 3.477 14.541 -6.406 1.00 82.38 217 LEU A C 1
ATOM 1727 O O . LEU A 1 217 ? 3.120 13.511 -5.836 1.00 82.38 217 LEU A O 1
ATOM 1731 N N . SER A 1 218 ? 2.889 14.961 -7.531 1.00 87.19 218 SER A N 1
ATOM 1732 C CA . SER A 1 218 ? 1.856 14.175 -8.226 1.00 87.19 218 SER A CA 1
ATOM 1733 C C . SER A 1 218 ? 2.465 13.015 -9.017 1.00 87.19 218 SER A C 1
ATOM 1735 O O . SER A 1 218 ? 3.642 13.060 -9.381 1.00 87.19 218 SER A O 1
ATOM 1737 N N . GLY A 1 219 ? 1.664 11.991 -9.334 1.00 89.88 219 GLY A N 1
ATOM 1738 C CA . GLY A 1 219 ? 2.105 10.866 -10.162 1.00 89.88 219 GLY A CA 1
ATOM 1739 C C . GLY A 1 219 ? 2.635 11.301 -11.535 1.00 89.88 219 GLY A C 1
ATOM 1740 O O . GLY A 1 219 ? 3.674 10.814 -11.972 1.00 89.88 219 GLY A O 1
ATOM 1741 N N . ASP A 1 220 ? 1.970 12.267 -12.178 1.00 87.19 220 ASP A N 1
ATOM 1742 C CA . ASP A 1 220 ? 2.373 12.859 -13.463 1.00 87.19 220 ASP A CA 1
ATOM 1743 C C . ASP A 1 220 ? 3.778 13.472 -13.400 1.00 87.19 220 ASP A C 1
ATOM 1745 O O . ASP A 1 220 ? 4.671 13.121 -14.173 1.00 87.19 220 ASP A O 1
ATOM 1749 N N . GLU A 1 221 ? 4.009 14.342 -12.416 1.00 86.00 221 GLU A N 1
ATOM 1750 C CA . GLU A 1 221 ? 5.300 15.003 -12.236 1.00 86.00 221 GLU A CA 1
ATOM 1751 C C . GLU A 1 221 ? 6.389 14.021 -11.777 1.00 86.00 221 GLU A C 1
ATOM 1753 O O . GLU A 1 221 ? 7.542 14.150 -12.186 1.00 86.00 221 GLU A O 1
ATOM 1758 N N . TRP A 1 222 ? 6.046 12.989 -10.997 1.00 90.12 222 TRP A N 1
ATOM 1759 C CA . TRP A 1 222 ? 6.988 11.925 -10.641 1.00 90.12 222 TRP A CA 1
ATOM 1760 C C . TRP A 1 222 ? 7.463 11.142 -11.874 1.00 90.12 222 TRP A C 1
ATOM 1762 O O . TRP A 1 222 ? 8.668 10.942 -12.052 1.00 90.12 222 TRP A O 1
ATOM 1772 N N . VAL A 1 223 ? 6.540 10.754 -12.764 1.00 90.75 223 VAL A N 1
ATOM 1773 C CA . VAL A 1 223 ? 6.870 10.054 -14.018 1.00 90.75 223 VAL A CA 1
ATOM 1774 C C . VAL A 1 223 ? 7.718 10.937 -14.932 1.00 90.75 223 VAL A C 1
ATOM 1776 O O . VAL A 1 223 ? 8.747 10.479 -15.437 1.00 90.75 223 VAL A O 1
ATOM 1779 N N . LYS A 1 224 ? 7.343 12.211 -15.106 1.00 86.06 224 LYS A N 1
ATOM 1780 C CA . LYS A 1 224 ? 8.132 13.178 -15.883 1.00 86.06 224 LYS A CA 1
ATOM 1781 C C . LYS A 1 224 ? 9.546 13.328 -15.334 1.00 86.06 224 LYS A C 1
ATOM 1783 O O . LYS A 1 224 ? 10.490 13.238 -16.111 1.00 86.06 224 LYS A O 1
ATOM 1788 N N . LYS A 1 225 ? 9.721 13.456 -14.013 1.00 85.56 225 LYS A N 1
ATOM 1789 C CA . LYS A 1 225 ? 11.049 13.533 -13.379 1.00 85.56 225 LYS A CA 1
ATOM 1790 C C . LYS A 1 225 ? 11.912 12.310 -13.679 1.00 85.56 225 LYS A C 1
ATOM 1792 O O . LYS A 1 225 ? 13.062 12.471 -14.079 1.00 85.56 225 LYS A O 1
ATOM 1797 N N . MET A 1 226 ? 11.376 11.094 -13.544 1.00 88.38 226 MET A N 1
ATOM 1798 C CA . MET A 1 226 ? 12.112 9.865 -13.889 1.00 88.38 226 MET A CA 1
ATOM 1799 C C . MET A 1 226 ? 12.582 9.889 -15.357 1.00 88.38 226 MET A C 1
ATOM 1801 O O . MET A 1 226 ? 13.725 9.540 -15.664 1.00 88.38 226 MET A O 1
ATOM 1805 N N . VAL A 1 227 ? 11.721 10.355 -16.266 1.00 86.88 227 VAL A N 1
ATOM 1806 C CA . VAL A 1 227 ? 12.037 10.495 -17.696 1.00 86.88 227 VAL A CA 1
ATOM 1807 C C . VAL A 1 227 ? 13.045 11.617 -17.963 1.00 86.88 227 VAL A C 1
ATOM 1809 O O . VAL A 1 227 ? 13.919 11.455 -18.814 1.00 86.88 227 VAL A O 1
ATOM 1812 N N . GLU A 1 228 ? 13.001 12.726 -17.225 1.00 82.31 228 GLU A N 1
ATOM 1813 C CA . GLU A 1 228 ? 14.018 13.783 -17.275 1.00 82.31 228 GLU A CA 1
ATOM 1814 C C . GLU A 1 228 ? 15.404 13.247 -16.887 1.00 82.31 228 GLU A C 1
ATOM 1816 O O . GLU A 1 228 ? 16.374 13.507 -17.606 1.00 82.31 228 GLU A O 1
ATOM 1821 N N . PHE A 1 229 ? 15.501 12.447 -15.814 1.00 81.69 229 PHE A N 1
ATOM 1822 C CA . PHE A 1 229 ? 16.758 11.801 -15.410 1.00 81.69 229 PHE A CA 1
ATOM 1823 C C . PHE A 1 229 ? 17.288 10.842 -16.478 1.00 81.69 229 PHE A C 1
ATOM 1825 O O . PHE A 1 229 ? 18.486 10.847 -16.783 1.00 81.69 229 PHE A O 1
ATOM 1832 N N . TYR A 1 230 ? 16.398 10.048 -17.079 1.00 84.31 230 TYR A N 1
ATOM 1833 C CA . TYR A 1 230 ? 16.754 9.178 -18.195 1.00 84.31 230 TYR A CA 1
ATOM 1834 C C . TYR A 1 230 ? 17.296 9.986 -19.386 1.00 84.31 230 TYR A C 1
ATOM 1836 O O . TYR A 1 230 ? 18.414 9.743 -19.846 1.00 84.31 230 TYR A O 1
ATOM 1844 N N . ASN A 1 231 ? 16.527 10.970 -19.871 1.00 81.62 231 ASN A N 1
ATOM 1845 C CA . ASN A 1 231 ? 16.850 11.751 -21.072 1.00 81.62 231 ASN A CA 1
ATOM 1846 C C . ASN A 1 231 ? 18.157 12.536 -20.906 1.00 81.62 231 ASN A C 1
ATOM 1848 O O . ASN A 1 231 ? 18.911 12.712 -21.859 1.00 81.62 231 ASN A O 1
ATOM 1852 N N . TYR A 1 232 ? 18.452 13.002 -19.694 1.00 77.31 232 TYR A N 1
ATOM 1853 C CA . TYR A 1 232 ? 19.711 13.680 -19.417 1.00 77.31 232 TYR A CA 1
ATOM 1854 C C . TYR A 1 232 ? 20.927 12.747 -19.585 1.00 77.31 232 TYR A C 1
ATOM 1856 O O . TYR A 1 232 ? 21.950 13.140 -20.160 1.00 77.31 232 TYR A O 1
ATOM 1864 N N . GLY A 1 233 ? 20.814 11.495 -19.124 1.00 75.94 233 GLY A N 1
ATOM 1865 C CA . GLY A 1 233 ? 21.827 10.470 -19.382 1.00 75.94 233 GLY A CA 1
ATOM 1866 C C . GLY A 1 233 ? 21.996 10.201 -20.880 1.00 75.94 233 GLY A C 1
ATOM 1867 O O . GLY A 1 233 ? 23.118 10.035 -21.357 1.00 75.94 233 GLY A O 1
ATOM 1868 N N . GLU A 1 234 ? 20.899 10.229 -21.639 1.00 76.12 234 GLU A N 1
ATOM 1869 C CA . GLU A 1 234 ? 20.912 10.026 -23.090 1.00 76.12 234 GLU A CA 1
ATOM 1870 C C . GLU A 1 234 ? 21.645 11.125 -23.868 1.00 76.12 234 GLU A C 1
ATOM 1872 O O . GLU A 1 234 ? 22.381 10.835 -24.811 1.00 76.12 234 GLU A O 1
ATOM 1877 N N . GLU A 1 235 ? 21.520 12.382 -23.459 1.00 73.81 235 GLU A N 1
ATOM 1878 C CA . GLU A 1 235 ? 22.168 13.500 -24.154 1.00 73.81 235 GLU A CA 1
ATOM 1879 C C . GLU A 1 235 ? 23.679 13.558 -23.946 1.00 73.81 235 GLU A C 1
ATOM 1881 O O . GLU A 1 235 ? 24.426 13.952 -24.841 1.00 73.81 235 GLU A O 1
ATOM 1886 N N . THR A 1 236 ? 24.148 13.146 -22.771 1.00 72.06 236 THR A N 1
ATOM 1887 C CA . THR A 1 236 ? 25.572 13.177 -22.403 1.00 72.06 236 THR A CA 1
ATOM 1888 C C . THR A 1 236 ? 26.255 11.828 -22.629 1.00 72.06 236 THR A C 1
ATOM 1890 O O . THR A 1 236 ? 27.204 11.461 -21.926 1.00 72.06 236 THR A O 1
ATOM 1893 N N . ARG A 1 237 ? 25.751 11.078 -23.615 1.00 73.19 237 ARG A N 1
ATOM 1894 C CA . ARG A 1 237 ? 26.081 9.673 -23.821 1.00 73.19 237 ARG A CA 1
ATOM 1895 C C . ARG A 1 237 ? 27.520 9.409 -24.228 1.00 73.19 237 ARG A C 1
ATOM 1897 O O . ARG A 1 237 ? 28.090 10.082 -25.087 1.00 73.19 237 ARG A O 1
ATOM 1904 N N . LYS A 1 238 ? 28.059 8.329 -23.674 1.00 77.06 238 LYS A N 1
ATOM 1905 C CA . LYS A 1 238 ? 29.283 7.669 -24.121 1.00 77.06 238 LYS A CA 1
ATOM 1906 C C . LYS A 1 238 ? 29.025 6.186 -24.313 1.00 77.06 238 LYS A C 1
ATOM 1908 O O . LYS A 1 238 ? 28.319 5.570 -23.521 1.00 77.06 238 LYS A O 1
ATOM 1913 N N . THR A 1 239 ? 29.632 5.602 -25.336 1.00 77.19 239 THR A N 1
ATOM 1914 C CA . THR A 1 239 ? 29.664 4.146 -25.475 1.00 77.19 239 THR A CA 1
ATOM 1915 C C . THR A 1 239 ? 30.456 3.541 -24.319 1.00 77.19 239 THR A C 1
ATOM 1917 O O . THR A 1 239 ? 31.519 4.051 -23.957 1.00 77.19 239 THR A O 1
ATOM 1920 N N . PHE A 1 240 ? 29.946 2.458 -23.739 1.00 75.50 240 PHE A N 1
ATOM 1921 C CA . PHE A 1 240 ? 30.659 1.707 -22.717 1.00 75.50 240 PHE A CA 1
ATOM 1922 C C . PHE A 1 240 ? 31.954 1.116 -23.294 1.00 75.50 240 PHE A C 1
ATOM 1924 O O . PHE A 1 240 ? 31.943 0.441 -24.328 1.00 75.50 240 PHE A O 1
ATOM 1931 N N . ASN A 1 241 ? 33.094 1.398 -22.656 1.00 72.69 241 ASN A N 1
ATOM 1932 C CA . ASN A 1 241 ? 34.392 0.968 -23.166 1.00 72.69 241 ASN A CA 1
ATOM 1933 C C . ASN A 1 241 ? 34.724 -0.462 -22.720 1.00 72.69 241 ASN A C 1
ATOM 1935 O O . ASN A 1 241 ? 35.412 -0.684 -21.727 1.00 72.69 241 ASN A O 1
ATOM 1939 N N . TYR A 1 242 ? 34.294 -1.431 -23.523 1.00 70.19 242 TYR A N 1
ATOM 1940 C CA . TYR A 1 242 ? 34.587 -2.855 -23.331 1.00 70.19 242 TYR A CA 1
ATOM 1941 C C . TYR A 1 242 ? 36.073 -3.241 -23.413 1.00 70.19 242 TYR A C 1
ATOM 1943 O O . TYR A 1 242 ? 36.417 -4.379 -23.097 1.00 70.19 242 TYR A O 1
ATOM 1951 N N . THR A 1 243 ? 36.943 -2.355 -23.902 1.00 68.94 243 THR A N 1
ATOM 1952 C CA . THR A 1 243 ? 38.369 -2.658 -24.123 1.00 68.94 243 THR A CA 1
ATOM 1953 C C . THR A 1 243 ? 39.219 -2.320 -22.901 1.00 68.94 243 THR A C 1
ATOM 1955 O O . THR A 1 243 ? 40.184 -3.019 -22.620 1.00 68.94 243 THR A O 1
ATOM 1958 N N . GLU A 1 244 ? 38.852 -1.270 -22.163 1.00 65.44 244 GLU A N 1
ATOM 1959 C CA . GLU A 1 244 ? 39.517 -0.862 -20.912 1.00 65.44 244 GLU A CA 1
ATOM 1960 C C . GLU A 1 244 ? 38.998 -1.621 -19.683 1.00 65.44 244 GLU A C 1
ATOM 1962 O O . GLU A 1 244 ? 39.541 -1.491 -18.586 1.00 65.44 244 GLU A O 1
ATOM 1967 N N . TYR A 1 245 ? 37.938 -2.404 -19.861 1.00 66.81 245 TYR A N 1
ATOM 1968 C CA . TYR A 1 245 ? 37.336 -3.208 -18.814 1.00 66.81 245 TYR A CA 1
ATOM 1969 C C . TYR A 1 245 ? 38.207 -4.439 -18.479 1.00 66.81 245 TYR A C 1
ATOM 1971 O O . TYR A 1 245 ? 38.550 -5.213 -19.374 1.00 66.81 245 TYR A O 1
ATOM 1979 N N . ASN A 1 246 ? 38.545 -4.629 -17.194 1.00 62.22 246 ASN A N 1
ATOM 1980 C CA . ASN A 1 246 ? 39.327 -5.764 -16.680 1.00 62.22 246 ASN A CA 1
ATOM 1981 C C . ASN A 1 246 ? 38.427 -6.704 -15.862 1.00 62.22 246 ASN A C 1
ATOM 1983 O O . ASN A 1 246 ? 37.750 -6.266 -14.937 1.00 62.22 246 ASN A O 1
ATOM 1987 N N . ASP A 1 247 ? 38.466 -7.995 -16.180 1.00 64.12 247 ASP A N 1
ATOM 1988 C CA . ASP A 1 247 ? 37.659 -9.067 -15.591 1.00 64.12 247 ASP A CA 1
ATOM 1989 C C . ASP A 1 247 ? 38.130 -9.535 -14.201 1.00 64.12 247 ASP A C 1
ATOM 1991 O O . ASP A 1 247 ? 37.426 -10.282 -13.516 1.00 64.12 247 ASP A O 1
ATOM 1995 N N . ASN A 1 248 ? 39.305 -9.077 -13.759 1.00 67.88 248 ASN A N 1
ATOM 1996 C CA . ASN A 1 248 ? 39.934 -9.512 -12.510 1.00 67.88 248 ASN A CA 1
ATOM 1997 C C . ASN A 1 248 ? 39.770 -8.535 -11.332 1.00 67.88 248 ASN A C 1
ATOM 1999 O O . ASN A 1 248 ? 40.232 -8.842 -10.233 1.00 67.88 248 ASN A O 1
ATOM 2003 N N . ALA A 1 249 ? 39.147 -7.366 -11.524 1.00 72.31 249 ALA A N 1
ATOM 2004 C CA . ALA A 1 249 ? 38.983 -6.358 -10.471 1.00 72.31 249 ALA A CA 1
ATOM 2005 C C . ALA A 1 249 ? 37.670 -5.575 -10.607 1.00 72.31 249 ALA A C 1
ATOM 2007 O O . ALA A 1 249 ? 37.121 -5.445 -11.700 1.00 72.31 249 ALA A O 1
ATOM 2008 N N . SER A 1 250 ? 37.179 -5.022 -9.495 1.00 77.88 250 SER A N 1
ATOM 2009 C CA . SER A 1 250 ? 36.062 -4.074 -9.507 1.00 77.88 250 SER A CA 1
ATOM 2010 C C . SER A 1 250 ? 36.400 -2.877 -10.403 1.00 77.88 250 SER A C 1
ATOM 2012 O O . SER A 1 250 ? 37.490 -2.309 -10.310 1.00 77.88 250 SER A O 1
ATOM 2014 N N . TYR A 1 251 ? 35.466 -2.490 -11.268 1.00 80.19 251 TYR A N 1
ATOM 2015 C CA . TYR A 1 251 ? 35.639 -1.402 -12.225 1.00 80.19 251 TYR A CA 1
ATOM 2016 C C . TYR A 1 251 ? 34.712 -0.241 -11.873 1.00 80.19 251 TYR A C 1
ATOM 2018 O O . TYR A 1 251 ? 33.496 -0.412 -11.777 1.00 80.19 251 TYR A O 1
ATOM 2026 N N . GLU A 1 252 ? 35.285 0.949 -11.700 1.00 82.19 252 GLU A N 1
ATOM 2027 C CA . GLU A 1 252 ? 34.545 2.190 -11.478 1.00 82.19 252 GLU A CA 1
ATOM 2028 C C . GLU A 1 252 ? 34.772 3.136 -12.659 1.00 82.19 252 GLU A C 1
ATOM 2030 O O . GLU A 1 252 ? 35.910 3.418 -13.034 1.00 82.19 252 GLU A O 1
ATOM 2035 N N . THR A 1 253 ? 33.688 3.629 -13.256 1.00 76.56 253 THR A N 1
ATOM 2036 C CA . THR A 1 253 ? 33.752 4.577 -14.373 1.00 76.56 253 THR A CA 1
ATOM 2037 C C . THR A 1 253 ? 32.614 5.589 -14.316 1.00 76.56 253 THR A C 1
ATOM 2039 O O . THR A 1 253 ? 31.675 5.479 -13.529 1.00 76.56 253 THR A O 1
ATOM 2042 N N . GLY A 1 254 ? 32.681 6.603 -15.172 1.00 69.75 254 GLY A N 1
ATOM 2043 C CA . GLY A 1 254 ? 31.694 7.675 -15.203 1.00 69.75 254 GLY A CA 1
ATOM 2044 C C . GLY A 1 254 ? 32.152 8.971 -14.565 1.00 69.75 254 GLY A C 1
ATOM 2045 O O . GLY A 1 254 ? 32.810 8.991 -13.533 1.00 69.75 254 GLY A O 1
ATOM 2046 N N . LYS A 1 255 ? 31.771 10.079 -15.207 1.00 66.81 255 LYS A N 1
ATOM 2047 C CA . LYS A 1 255 ? 31.675 11.380 -14.541 1.00 66.81 255 LYS A CA 1
ATOM 2048 C C . LYS A 1 255 ? 30.237 11.576 -14.088 1.00 66.81 255 LYS A C 1
ATOM 2050 O O . LYS A 1 255 ? 29.326 11.033 -14.720 1.00 66.81 255 LYS A O 1
ATOM 2055 N N . ASP A 1 256 ? 30.053 12.401 -13.062 1.00 63.06 256 ASP A N 1
ATOM 2056 C CA . ASP A 1 256 ? 28.731 12.748 -12.558 1.00 63.06 256 ASP A CA 1
ATOM 2057 C C . ASP A 1 256 ? 27.817 13.183 -13.714 1.00 63.06 256 ASP A C 1
ATOM 2059 O O . ASP A 1 256 ? 28.137 14.096 -14.482 1.00 63.06 256 ASP A O 1
ATOM 2063 N N . ALA A 1 257 ? 26.686 12.487 -13.836 1.00 60.97 257 ALA A N 1
ATOM 2064 C CA . ALA A 1 257 ? 25.625 12.714 -14.813 1.00 60.97 257 ALA A CA 1
ATOM 2065 C C . ALA A 1 257 ? 25.852 12.218 -16.268 1.00 60.97 257 ALA A C 1
ATOM 2067 O O . ALA A 1 257 ? 24.921 12.317 -17.059 1.00 60.97 257 ALA A O 1
ATOM 2068 N N . GLN A 1 258 ? 27.000 11.624 -16.632 1.00 72.56 258 GLN A N 1
ATOM 2069 C CA . GLN A 1 258 ? 27.169 10.986 -17.959 1.00 72.56 258 GLN A CA 1
ATOM 2070 C C . GLN A 1 258 ? 26.337 9.701 -18.092 1.00 72.56 258 GLN A C 1
ATOM 2072 O O . GLN A 1 258 ? 26.332 8.882 -17.176 1.00 72.56 258 GLN A O 1
ATOM 2077 N N . GLY A 1 259 ? 25.683 9.477 -19.234 1.00 76.00 259 GLY A N 1
ATOM 2078 C CA . GLY A 1 259 ? 25.081 8.178 -19.554 1.00 76.00 259 GLY A CA 1
ATOM 2079 C C . GLY A 1 259 ? 26.054 7.260 -20.289 1.00 76.00 259 GLY A C 1
ATOM 2080 O O . GLY A 1 259 ? 26.677 7.665 -21.269 1.00 76.00 259 GLY A O 1
ATOM 2081 N N . TYR A 1 260 ? 26.171 6.015 -19.839 1.00 79.31 260 TYR A N 1
ATOM 2082 C CA . TYR A 1 260 ? 26.907 4.967 -20.539 1.00 79.31 260 TYR A CA 1
ATOM 2083 C C . TYR A 1 260 ? 25.928 4.078 -21.291 1.00 79.31 260 TYR A C 1
ATOM 2085 O O . TYR A 1 260 ? 24.990 3.545 -20.701 1.00 79.31 260 TYR A O 1
ATOM 2093 N N . PHE A 1 261 ? 26.153 3.946 -22.593 1.00 75.25 261 PHE A N 1
ATOM 2094 C CA . PHE A 1 261 ? 25.328 3.156 -23.495 1.00 75.25 261 PHE A CA 1
ATOM 2095 C C . PHE A 1 261 ? 26.062 1.900 -23.907 1.00 75.25 261 PHE A C 1
ATOM 2097 O O . PHE A 1 261 ? 27.207 1.971 -24.366 1.00 75.25 261 PHE A O 1
ATOM 2104 N N . ASP A 1 262 ? 25.365 0.775 -23.848 1.00 68.69 262 ASP A N 1
ATOM 2105 C CA . ASP A 1 262 ? 25.761 -0.376 -24.636 1.00 68.69 262 ASP A CA 1
ATOM 2106 C C . ASP A 1 262 ? 25.049 -0.344 -25.992 1.00 68.69 262 ASP A C 1
ATOM 2108 O O . ASP A 1 262 ? 23.823 -0.324 -26.073 1.00 68.69 262 ASP A O 1
ATOM 2112 N N . THR A 1 263 ? 25.846 -0.282 -27.057 1.00 54.19 263 THR A N 1
ATOM 2113 C CA . THR A 1 263 ? 25.396 -0.252 -28.461 1.00 54.19 263 THR A CA 1
ATOM 2114 C C . THR A 1 263 ? 25.924 -1.446 -29.249 1.00 54.19 263 THR A C 1
ATOM 2116 O O . THR A 1 263 ? 25.659 -1.558 -30.444 1.00 54.19 263 THR A O 1
ATOM 2119 N N . THR A 1 264 ? 26.697 -2.334 -28.614 1.00 52.97 264 THR A N 1
ATOM 2120 C CA . THR A 1 264 ? 27.246 -3.505 -29.293 1.00 52.97 264 THR A CA 1
ATOM 2121 C C . THR A 1 264 ? 26.187 -4.593 -29.273 1.00 52.97 264 THR A C 1
ATOM 2123 O O . THR A 1 264 ? 26.154 -5.408 -28.355 1.00 52.97 264 THR A O 1
ATOM 2126 N N . ASP A 1 265 ? 25.314 -4.581 -30.281 1.00 47.84 265 ASP A N 1
ATOM 2127 C CA . ASP A 1 265 ? 24.296 -5.608 -30.499 1.00 47.84 265 ASP A CA 1
ATOM 2128 C C . ASP A 1 265 ? 24.902 -7.007 -30.259 1.00 47.84 265 ASP A C 1
ATOM 2130 O O . ASP A 1 265 ? 25.768 -7.474 -31.001 1.00 47.84 265 ASP A O 1
ATOM 2134 N N . GLY A 1 266 ? 24.501 -7.651 -29.159 1.00 46.97 266 GLY A N 1
ATOM 2135 C CA . GLY A 1 266 ? 24.884 -9.024 -28.831 1.00 46.97 266 GLY A CA 1
ATOM 2136 C C . GLY A 1 266 ? 26.155 -9.248 -27.997 1.00 46.97 266 GLY A C 1
ATOM 2137 O O . GLY A 1 266 ? 26.459 -10.412 -27.731 1.00 46.97 266 GLY A O 1
ATOM 2138 N N . LYS A 1 267 ? 26.894 -8.224 -27.530 1.00 53.09 267 LYS A N 1
ATOM 2139 C CA . LYS A 1 267 ? 27.953 -8.444 -26.516 1.00 53.09 267 LYS A CA 1
ATOM 2140 C C . LYS A 1 267 ? 27.376 -8.333 -25.108 1.00 53.09 267 LYS A C 1
ATOM 2142 O O . LYS A 1 267 ? 27.303 -7.265 -24.528 1.00 53.09 267 LYS A O 1
ATOM 2147 N N . PHE A 1 268 ? 26.984 -9.482 -24.579 1.00 59.56 268 PHE A N 1
ATOM 2148 C CA . PHE A 1 268 ? 26.546 -9.693 -23.204 1.00 59.56 268 PHE A CA 1
ATOM 2149 C C . PHE A 1 268 ? 27.516 -9.078 -22.173 1.00 59.56 268 PHE A C 1
ATOM 2151 O O . PHE A 1 268 ? 28.712 -9.385 -22.204 1.00 59.56 268 PHE A O 1
ATOM 2158 N N . LEU A 1 269 ? 27.014 -8.252 -21.243 1.00 66.12 269 LEU A N 1
ATOM 2159 C CA . LEU A 1 269 ? 27.723 -7.967 -19.990 1.00 66.12 269 LEU A CA 1
ATOM 2160 C C . LEU A 1 269 ? 27.585 -9.207 -19.105 1.00 66.12 269 LEU A C 1
ATOM 2162 O O . LEU A 1 269 ? 26.597 -9.387 -18.390 1.00 66.12 269 LEU A O 1
ATOM 2166 N N . ASP A 1 270 ? 28.574 -10.086 -19.217 1.00 65.00 270 ASP A N 1
ATOM 2167 C CA . ASP A 1 270 ? 28.602 -11.359 -18.517 1.00 65.00 270 ASP A CA 1
ATOM 2168 C C . ASP A 1 270 ? 29.318 -11.219 -17.174 1.00 65.00 270 ASP A C 1
ATOM 2170 O O . ASP A 1 270 ? 30.542 -11.202 -17.119 1.00 65.00 270 ASP A O 1
ATOM 2174 N N . PHE A 1 271 ? 28.592 -11.154 -16.065 1.00 67.38 271 PHE A N 1
ATOM 2175 C CA . PHE A 1 271 ? 29.190 -11.242 -14.730 1.00 67.38 271 PHE A CA 1
ATOM 2176 C C . PHE A 1 271 ? 29.518 -12.712 -14.360 1.00 67.38 271 PHE A C 1
ATOM 2178 O O . PHE A 1 271 ? 30.123 -12.977 -13.322 1.00 67.38 271 PHE A O 1
ATOM 2185 N N . SER A 1 272 ? 29.200 -13.702 -15.202 1.00 61.12 272 SER A N 1
ATOM 2186 C CA 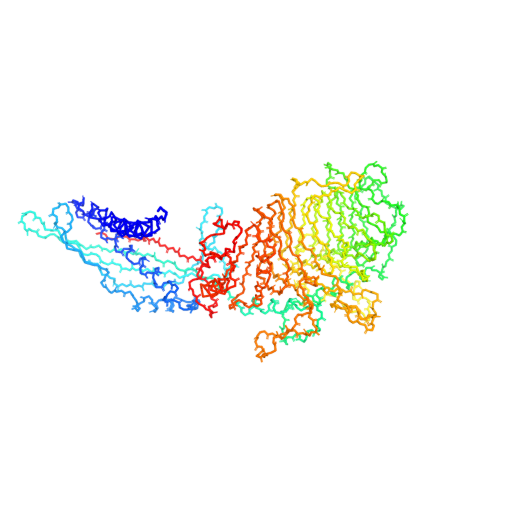. SER A 1 272 ? 29.540 -15.119 -15.010 1.00 61.12 272 SER A CA 1
ATOM 2187 C C . SER A 1 272 ? 30.965 -15.473 -15.502 1.00 61.12 272 SER A C 1
ATOM 2189 O O . SER A 1 272 ? 31.821 -14.604 -15.659 1.00 61.12 272 SER A O 1
ATOM 2191 N N . ARG A 1 273 ? 31.288 -16.773 -15.650 1.00 55.62 273 ARG A N 1
ATOM 2192 C CA . ARG A 1 273 ? 32.600 -17.274 -16.135 1.00 55.62 273 ARG A CA 1
ATOM 2193 C C . ARG A 1 273 ? 32.598 -17.729 -17.602 1.00 55.62 273 ARG A C 1
ATOM 2195 O O . ARG A 1 273 ? 33.642 -18.164 -18.080 1.00 55.62 273 ARG A O 1
ATOM 2202 N N . THR A 1 274 ? 31.458 -17.709 -18.291 1.00 56.16 274 THR A N 1
ATOM 2203 C CA . THR A 1 274 ? 31.319 -18.313 -19.632 1.00 56.16 274 THR A CA 1
ATOM 2204 C C . THR A 1 274 ? 31.513 -17.333 -20.796 1.00 56.16 274 THR A C 1
ATOM 2206 O O . THR A 1 274 ? 31.586 -17.769 -21.943 1.00 56.16 274 THR A O 1
ATOM 2209 N N . GLY A 1 275 ? 31.657 -16.037 -20.508 1.00 56.38 275 GLY A N 1
ATOM 2210 C CA . GLY A 1 275 ? 31.924 -14.952 -21.458 1.00 56.38 275 GLY A CA 1
ATOM 2211 C C . GLY A 1 275 ? 33.112 -14.078 -21.037 1.00 56.38 275 GLY A C 1
ATOM 2212 O O . GLY A 1 275 ? 34.079 -14.583 -20.473 1.00 56.38 275 GLY A O 1
ATOM 2213 N N . LYS A 1 276 ? 33.071 -12.766 -21.330 1.00 58.12 276 LYS A N 1
ATOM 2214 C CA . LYS A 1 276 ? 34.036 -11.790 -20.783 1.00 58.12 276 LYS A CA 1
ATOM 2215 C C . LYS A 1 276 ? 33.597 -11.425 -19.356 1.00 58.12 276 LYS A C 1
ATOM 2217 O O . LYS A 1 276 ? 32.661 -10.636 -19.248 1.00 58.12 276 LYS A O 1
ATOM 2222 N N . PRO A 1 277 ? 34.220 -11.987 -18.303 1.00 63.75 277 PRO A N 1
ATOM 2223 C CA . PRO A 1 277 ? 33.690 -11.912 -16.946 1.00 63.75 277 PRO A CA 1
ATOM 2224 C C . PRO A 1 277 ? 33.671 -10.477 -16.435 1.00 63.75 277 PRO A C 1
ATOM 2226 O O . PRO A 1 277 ? 34.645 -9.757 -16.621 1.00 63.75 277 PRO A O 1
ATOM 2229 N N . VAL A 1 278 ? 32.620 -10.096 -15.715 1.00 69.25 278 VAL A N 1
ATOM 2230 C CA . VAL A 1 278 ? 32.544 -8.839 -14.970 1.00 69.25 278 VAL A CA 1
ATOM 2231 C C . VAL A 1 278 ? 32.597 -9.133 -13.464 1.00 69.25 278 VAL A C 1
ATOM 2233 O O . VAL A 1 278 ? 31.832 -9.955 -12.955 1.00 69.25 278 VAL A O 1
ATOM 2236 N N . ALA A 1 279 ? 33.537 -8.512 -12.740 1.00 74.50 279 ALA A N 1
ATOM 2237 C CA . ALA A 1 279 ? 33.661 -8.653 -11.285 1.00 74.50 279 ALA A CA 1
ATOM 2238 C C . ALA A 1 279 ? 32.583 -7.825 -10.559 1.00 74.50 279 ALA A C 1
ATOM 2240 O O . ALA A 1 279 ? 31.487 -8.325 -10.348 1.00 74.50 279 ALA A O 1
ATOM 2241 N N . ASP A 1 280 ? 32.860 -6.560 -10.244 1.00 84.00 280 ASP A N 1
ATOM 2242 C CA . ASP A 1 280 ? 31.852 -5.567 -9.851 1.00 84.00 280 ASP A CA 1
ATOM 2243 C C . ASP A 1 280 ? 31.929 -4.384 -10.818 1.00 84.00 280 ASP A C 1
ATOM 2245 O O . ASP A 1 280 ? 33.018 -4.027 -11.283 1.00 84.00 280 ASP A O 1
ATOM 2249 N N . LEU A 1 281 ? 30.789 -3.753 -11.091 1.00 84.56 281 LEU A N 1
ATOM 2250 C CA . LEU A 1 281 ? 30.691 -2.585 -11.957 1.00 84.56 281 LEU A CA 1
ATOM 2251 C C . LEU A 1 281 ? 30.027 -1.429 -11.206 1.00 84.56 281 LEU A C 1
ATOM 2253 O O . LEU A 1 281 ? 28.883 -1.538 -10.775 1.00 84.56 281 LEU A O 1
ATOM 2257 N N . SER A 1 282 ? 30.738 -0.309 -11.088 1.00 87.44 282 SER A N 1
ATOM 2258 C CA . SER A 1 282 ? 30.247 0.928 -10.483 1.00 87.44 282 SER A CA 1
ATOM 2259 C C . SER A 1 282 ? 30.261 2.069 -11.499 1.00 87.44 282 SER A C 1
ATOM 2261 O O . SER A 1 282 ? 31.309 2.424 -12.040 1.00 87.44 282 SER A O 1
ATOM 2263 N N . LEU A 1 283 ? 29.094 2.653 -11.771 1.00 84.81 283 LEU A N 1
ATOM 2264 C CA . LEU A 1 283 ? 28.933 3.829 -12.616 1.00 84.81 283 LEU A CA 1
ATOM 2265 C C . LEU A 1 283 ? 28.513 5.034 -11.776 1.00 84.81 283 LEU A C 1
ATOM 2267 O O . LEU A 1 283 ? 27.439 5.045 -11.178 1.00 84.81 283 LEU A O 1
ATOM 2271 N N . GLN A 1 284 ? 29.322 6.096 -11.803 1.00 80.69 284 GLN A N 1
ATOM 2272 C CA . GLN A 1 284 ? 28.958 7.386 -11.193 1.00 80.69 284 GLN A CA 1
ATOM 2273 C C . GLN A 1 284 ? 27.806 8.090 -11.942 1.00 80.69 284 GLN A C 1
ATOM 2275 O O . GLN A 1 284 ? 27.144 8.972 -11.399 1.00 80.69 284 GLN A O 1
ATOM 2280 N N . GLY A 1 285 ? 27.567 7.707 -13.198 1.00 80.31 285 GLY A N 1
ATOM 2281 C CA . GLY A 1 285 ? 26.494 8.217 -14.049 1.00 80.31 285 GLY A CA 1
ATOM 2282 C C . GLY A 1 285 ? 25.348 7.218 -14.256 1.00 80.31 285 GLY A C 1
ATOM 2283 O O . GLY A 1 285 ? 25.153 6.309 -13.451 1.00 80.31 285 GLY A O 1
ATOM 2284 N N . SER A 1 286 ? 24.577 7.394 -15.329 1.00 86.00 286 SER A N 1
ATOM 2285 C CA . SER A 1 286 ? 23.493 6.474 -15.716 1.00 86.00 286 SER A CA 1
ATOM 2286 C C . SER A 1 286 ? 24.032 5.314 -16.561 1.00 86.00 286 SER A C 1
ATOM 2288 O O . SER A 1 286 ? 24.991 5.494 -17.313 1.00 86.00 286 SER A O 1
ATOM 2290 N N . LEU A 1 287 ? 23.388 4.149 -16.490 1.00 88.19 287 LEU A N 1
ATOM 2291 C CA . LEU A 1 287 ? 23.626 3.018 -17.394 1.00 88.19 287 LEU A CA 1
ATOM 2292 C C . LEU A 1 287 ? 22.354 2.767 -18.200 1.00 88.19 287 LEU A C 1
ATOM 2294 O O . LEU A 1 287 ? 21.307 2.497 -17.616 1.00 88.19 287 LEU A O 1
ATOM 2298 N N . LEU A 1 288 ? 22.439 2.878 -19.523 1.00 87.25 288 LEU A N 1
ATOM 2299 C CA . LEU A 1 288 ? 21.291 2.823 -20.425 1.00 87.25 288 LEU A CA 1
ATOM 2300 C C . LEU A 1 288 ? 21.458 1.644 -21.397 1.00 87.25 288 LEU A C 1
ATOM 2302 O O . LEU A 1 288 ? 22.316 1.662 -22.280 1.00 87.25 288 LEU A O 1
ATOM 2306 N N . LEU A 1 289 ? 20.642 0.607 -21.204 1.00 84.19 289 LEU A N 1
ATOM 2307 C CA . LEU A 1 289 ? 20.616 -0.626 -21.992 1.00 84.19 289 LEU A CA 1
ATOM 2308 C C . LEU A 1 289 ? 19.411 -0.572 -22.936 1.00 84.19 289 LEU A C 1
ATOM 2310 O O . LEU A 1 289 ? 18.271 -0.619 -22.481 1.00 84.19 289 LEU A O 1
ATOM 2314 N N . GLU A 1 290 ? 19.651 -0.404 -24.239 1.00 74.81 290 GLU A N 1
ATOM 2315 C CA . GLU A 1 290 ? 18.614 0.058 -25.174 1.00 74.81 290 GLU A CA 1
ATOM 2316 C C . GLU A 1 290 ? 18.214 -0.906 -26.303 1.00 74.81 290 GLU A C 1
ATOM 2318 O O . GLU A 1 290 ? 17.189 -0.665 -26.957 1.00 74.81 290 GLU A O 1
ATOM 2323 N N . ASN A 1 291 ? 19.004 -1.962 -26.521 1.00 71.12 291 ASN A N 1
ATOM 2324 C CA . ASN A 1 291 ? 18.874 -2.926 -27.618 1.00 71.12 291 ASN A CA 1
ATOM 2325 C C . ASN A 1 291 ? 18.785 -4.364 -27.077 1.00 71.12 291 ASN A C 1
ATOM 2327 O O . ASN A 1 291 ? 19.485 -5.248 -27.550 1.00 71.12 291 ASN A O 1
ATOM 2331 N N . GLY A 1 292 ? 17.945 -4.596 -26.067 1.00 70.06 292 GLY A N 1
ATOM 2332 C CA . GLY A 1 292 ? 17.894 -5.884 -25.371 1.00 70.06 292 GLY A CA 1
ATOM 2333 C C . GLY A 1 292 ? 18.788 -5.893 -24.134 1.00 70.06 292 GLY A C 1
ATOM 2334 O O . GLY A 1 292 ? 19.889 -5.346 -24.135 1.00 70.06 292 GLY A O 1
ATOM 2335 N N . VAL A 1 293 ? 18.290 -6.476 -23.046 1.00 73.81 293 VAL A N 1
ATOM 2336 C CA . VAL A 1 293 ? 18.970 -6.472 -21.744 1.00 73.81 293 VAL A CA 1
ATOM 2337 C C . VAL A 1 293 ? 19.388 -7.889 -21.422 1.00 73.81 293 VAL A C 1
ATOM 2339 O O . VAL A 1 293 ? 18.534 -8.711 -21.153 1.00 73.81 293 VAL A O 1
ATOM 2342 N N . LYS A 1 294 ? 20.674 -8.209 -21.390 1.00 78.44 294 LYS A N 1
ATOM 2343 C CA . LYS A 1 294 ? 21.108 -9.512 -20.882 1.00 78.44 294 LYS A CA 1
ATOM 2344 C C . LYS A 1 294 ? 22.253 -9.300 -19.909 1.00 78.44 294 LYS A C 1
ATOM 2346 O O . LYS A 1 294 ? 23.328 -8.895 -20.337 1.00 78.44 294 LYS A O 1
ATOM 2351 N N . LEU A 1 295 ? 22.010 -9.565 -18.627 1.00 81.81 295 LEU A N 1
ATOM 2352 C CA . LEU A 1 295 ? 23.019 -9.560 -17.566 1.00 81.81 295 LEU A CA 1
ATOM 2353 C C . LEU A 1 295 ? 22.912 -10.869 -16.772 1.00 81.81 295 LEU A C 1
ATOM 2355 O O . LEU A 1 295 ? 21.809 -11.278 -16.417 1.00 81.81 295 LEU A O 1
ATOM 2359 N N . GLN A 1 296 ? 24.032 -11.513 -16.460 1.00 81.38 296 GLN A N 1
ATOM 2360 C CA . GLN A 1 296 ? 24.053 -12.695 -15.590 1.00 81.38 296 GLN A CA 1
ATOM 2361 C C . GLN A 1 296 ? 25.253 -12.646 -14.665 1.00 81.38 296 GLN A C 1
ATOM 2363 O O . GLN A 1 296 ? 26.367 -12.504 -15.156 1.00 81.38 296 GLN A O 1
ATOM 2368 N N . GLY A 1 297 ? 25.043 -12.796 -13.360 1.00 79.19 297 GLY A N 1
ATOM 2369 C CA . GLY A 1 297 ? 26.112 -12.976 -12.380 1.00 79.19 297 GLY A CA 1
ATOM 2370 C C . GLY A 1 297 ? 26.371 -14.423 -11.991 1.00 79.19 297 GLY A C 1
ATOM 2371 O O . GLY A 1 297 ? 25.973 -15.377 -12.660 1.00 79.19 297 GLY A O 1
ATOM 2372 N N . LYS A 1 298 ? 27.143 -14.592 -10.921 1.00 72.62 298 LYS A N 1
ATOM 2373 C CA . LYS A 1 298 ? 27.532 -15.881 -10.356 1.00 72.62 298 LYS A CA 1
ATOM 2374 C C . LYS A 1 298 ? 26.591 -16.197 -9.209 1.00 72.62 298 LYS A C 1
ATOM 2376 O O . LYS A 1 298 ? 26.594 -15.511 -8.193 1.00 72.62 298 LYS A O 1
ATOM 2381 N N . SER A 1 299 ? 25.905 -17.328 -9.321 1.00 64.38 299 SER A N 1
ATOM 2382 C CA . SER A 1 299 ? 24.992 -17.840 -8.292 1.00 64.38 299 SER A CA 1
ATOM 2383 C C . SER A 1 299 ? 25.611 -17.968 -6.890 1.00 64.38 299 SER A C 1
ATOM 2385 O O . SER A 1 299 ? 24.882 -18.007 -5.906 1.00 64.38 299 SER A O 1
ATOM 2387 N N . THR A 1 300 ? 26.945 -18.041 -6.776 1.00 59.19 300 THR A N 1
ATOM 2388 C CA . THR A 1 300 ? 27.658 -18.253 -5.505 1.00 59.19 300 THR A CA 1
ATOM 2389 C C . THR A 1 300 ? 28.261 -16.989 -4.884 1.00 59.19 300 THR A C 1
ATOM 2391 O O . THR A 1 300 ? 28.558 -17.011 -3.696 1.00 59.19 300 THR A O 1
ATOM 2394 N N . ASN A 1 301 ? 28.464 -15.909 -5.653 1.00 57.41 301 ASN A N 1
ATOM 2395 C CA . ASN A 1 301 ? 29.080 -14.659 -5.187 1.00 57.41 301 ASN A CA 1
ATOM 2396 C C . ASN A 1 301 ? 28.266 -13.480 -5.736 1.00 57.41 301 ASN A C 1
ATOM 2398 O O . ASN A 1 301 ? 28.321 -13.229 -6.935 1.00 57.41 301 ASN A O 1
ATOM 2402 N N . SER A 1 302 ? 27.542 -12.755 -4.880 1.00 64.00 302 SER A N 1
ATOM 2403 C CA . SER A 1 302 ? 26.699 -11.620 -5.280 1.00 64.00 302 SER A CA 1
ATOM 2404 C C . SER A 1 302 ? 27.538 -10.470 -5.843 1.00 64.00 302 SER A C 1
ATOM 2406 O O . SER A 1 302 ? 28.032 -9.617 -5.106 1.00 64.00 302 SER A O 1
ATOM 2408 N N . GLN A 1 303 ? 27.731 -10.469 -7.155 1.00 79.56 303 GLN A N 1
ATOM 2409 C CA . GLN A 1 303 ? 28.390 -9.381 -7.868 1.00 79.56 303 GLN A CA 1
ATOM 2410 C C . GLN A 1 303 ? 27.468 -8.181 -7.948 1.00 79.56 303 GLN A C 1
ATOM 2412 O O . GLN A 1 303 ? 26.243 -8.322 -7.967 1.00 79.56 303 GLN A O 1
ATOM 2417 N N . ASN A 1 304 ? 28.068 -6.998 -7.976 1.00 86.38 304 ASN A N 1
ATOM 2418 C CA . ASN A 1 304 ? 27.338 -5.756 -7.822 1.00 86.38 304 ASN A CA 1
ATOM 2419 C C . ASN A 1 304 ? 27.380 -4.935 -9.106 1.00 86.38 304 ASN A C 1
ATOM 2421 O O . ASN A 1 304 ? 28.448 -4.593 -9.616 1.00 86.38 304 ASN A O 1
ATOM 2425 N N . LEU A 1 305 ? 26.194 -4.560 -9.578 1.00 88.81 305 LEU A N 1
ATOM 2426 C CA . LEU A 1 305 ? 25.983 -3.466 -10.507 1.00 88.81 305 LEU A CA 1
ATOM 2427 C C . LEU A 1 305 ? 25.497 -2.247 -9.718 1.00 88.81 305 LEU A C 1
ATOM 2429 O O . LEU A 1 305 ? 24.346 -2.185 -9.289 1.00 88.81 305 LEU A O 1
ATOM 2433 N N . LEU A 1 306 ? 26.380 -1.273 -9.526 1.00 89.69 306 LEU A N 1
ATOM 2434 C CA . LEU A 1 306 ? 26.088 -0.014 -8.852 1.00 89.69 306 LEU A CA 1
ATOM 2435 C C . LEU A 1 306 ? 25.973 1.095 -9.897 1.00 89.69 306 LEU A C 1
ATOM 2437 O O . LEU A 1 306 ? 26.918 1.370 -10.628 1.00 89.69 306 LEU A O 1
ATOM 2441 N N . VAL A 1 307 ? 24.820 1.745 -9.968 1.00 88.56 307 VAL A N 1
ATOM 2442 C CA . VAL A 1 307 ? 24.545 2.856 -10.881 1.00 88.56 307 VAL A CA 1
ATOM 2443 C C . VAL A 1 307 ? 24.069 4.028 -10.039 1.00 88.56 307 VAL A C 1
ATOM 2445 O O . VAL A 1 307 ? 22.964 3.994 -9.510 1.00 88.56 307 VAL A O 1
ATOM 2448 N N . ASN A 1 308 ? 24.878 5.077 -9.890 1.00 84.00 308 ASN A N 1
ATOM 2449 C CA . ASN A 1 308 ? 24.476 6.262 -9.121 1.00 84.00 308 ASN A CA 1
ATOM 2450 C C . ASN A 1 308 ? 23.417 7.099 -9.859 1.00 84.00 308 ASN A C 1
ATOM 2452 O O . ASN A 1 308 ? 22.629 7.799 -9.221 1.00 84.00 308 ASN A O 1
ATOM 2456 N N . GLY A 1 309 ? 23.393 7.028 -11.194 1.00 82.81 309 GLY A N 1
ATOM 2457 C CA . GLY A 1 309 ? 22.367 7.614 -12.053 1.00 82.81 309 GLY A CA 1
ATOM 2458 C C . GLY A 1 309 ? 21.115 6.740 -12.189 1.00 82.81 309 GLY A C 1
ATOM 2459 O O . GLY A 1 309 ? 20.718 6.024 -11.270 1.00 82.81 309 GLY A O 1
ATOM 2460 N N . THR A 1 310 ? 20.478 6.817 -13.355 1.00 88.00 310 THR A N 1
ATOM 2461 C CA . THR A 1 310 ? 19.335 5.968 -13.721 1.00 88.00 310 THR A CA 1
ATOM 2462 C C . THR A 1 310 ? 19.838 4.681 -14.362 1.00 88.00 310 THR A C 1
ATOM 2464 O O . THR A 1 310 ? 20.717 4.724 -15.227 1.00 88.00 310 THR A O 1
ATOM 2467 N N . LEU A 1 311 ? 19.255 3.545 -13.978 1.00 91.50 311 LEU A N 1
ATOM 2468 C CA . LEU A 1 311 ? 19.378 2.305 -14.741 1.00 91.50 311 LEU A CA 1
ATOM 2469 C C . LEU A 1 311 ? 18.222 2.243 -15.747 1.00 91.50 311 LEU A C 1
ATOM 2471 O O . LEU A 1 311 ? 17.068 2.047 -15.368 1.00 91.50 311 LEU A O 1
ATOM 2475 N N . GLY A 1 312 ? 18.527 2.466 -17.021 1.00 90.19 312 GLY A N 1
ATOM 2476 C CA . GLY A 1 312 ? 17.567 2.402 -18.118 1.00 90.19 312 GLY A CA 1
ATOM 2477 C C . GLY A 1 312 ? 17.556 1.016 -18.748 1.00 90.19 312 GLY A C 1
ATOM 2478 O O . GLY A 1 312 ? 18.583 0.575 -19.256 1.00 90.19 312 GLY A O 1
ATOM 2479 N N . LEU A 1 313 ? 16.406 0.349 -18.732 1.00 87.69 313 LEU A N 1
ATOM 2480 C CA . LEU A 1 313 ? 16.193 -0.988 -19.279 1.00 87.69 313 LEU A CA 1
ATOM 2481 C C . LEU A 1 313 ? 15.150 -0.897 -20.393 1.00 87.69 313 LEU A C 1
ATOM 2483 O O . LEU A 1 313 ? 13.947 -0.837 -20.137 1.00 87.69 313 LEU A O 1
ATOM 2487 N N . ARG A 1 314 ? 15.606 -0.859 -21.643 1.00 81.38 314 ARG A N 1
ATOM 2488 C CA . ARG A 1 314 ? 14.733 -0.754 -22.810 1.00 81.38 314 ARG A CA 1
ATOM 2489 C C . ARG A 1 314 ? 14.964 -1.921 -23.756 1.00 81.38 314 ARG A C 1
ATOM 2491 O O . ARG A 1 314 ? 16.095 -2.275 -24.084 1.00 81.38 314 ARG A O 1
ATOM 2498 N N . SER A 1 315 ? 13.864 -2.488 -24.234 1.00 71.69 315 SER A N 1
ATOM 2499 C CA . SER A 1 315 ? 13.895 -3.503 -25.280 1.00 71.69 315 SER A CA 1
ATOM 2500 C C . SER A 1 315 ? 13.465 -2.901 -26.610 1.00 71.69 315 SER A C 1
ATOM 2502 O O . SER A 1 315 ? 12.480 -2.169 -26.677 1.00 71.69 315 SER A O 1
ATOM 2504 N N . LYS A 1 316 ? 14.198 -3.223 -27.675 1.00 67.44 316 LYS A N 1
ATOM 2505 C CA . LYS A 1 316 ? 13.835 -2.933 -29.065 1.00 67.44 316 LYS A CA 1
ATOM 2506 C C . LYS A 1 316 ? 13.907 -4.235 -29.863 1.00 67.44 316 LYS A C 1
ATOM 2508 O O . LYS A 1 316 ? 14.753 -5.080 -29.589 1.00 67.44 316 LYS A O 1
ATOM 2513 N N . GLN A 1 317 ? 13.046 -4.383 -30.872 1.00 62.94 317 GLN A N 1
ATOM 2514 C CA . GLN A 1 317 ? 13.183 -5.408 -31.923 1.00 62.94 317 GLN A CA 1
ATOM 2515 C C . GLN A 1 317 ? 13.258 -6.875 -31.428 1.00 62.94 317 GLN A C 1
ATOM 2517 O O . GLN A 1 317 ? 14.053 -7.657 -31.938 1.00 62.94 317 GLN A O 1
ATOM 2522 N N . ASN A 1 318 ? 12.408 -7.276 -30.472 1.00 63.41 318 ASN A N 1
ATOM 2523 C CA . ASN A 1 318 ? 12.268 -8.671 -30.000 1.00 63.41 318 ASN A CA 1
ATOM 2524 C C . ASN A 1 318 ? 13.551 -9.334 -29.445 1.00 63.41 318 ASN A C 1
ATOM 2526 O O . ASN A 1 318 ? 13.648 -10.560 -29.444 1.00 63.41 318 ASN A O 1
ATOM 2530 N N . GLN A 1 319 ? 14.528 -8.562 -28.964 1.00 65.94 319 GLN A N 1
ATOM 2531 C CA . GLN A 1 319 ? 15.710 -9.130 -28.304 1.00 65.94 319 GLN A CA 1
ATOM 2532 C C . GLN A 1 319 ? 15.371 -9.708 -26.917 1.00 65.94 319 GLN A C 1
ATOM 2534 O O . GLN A 1 319 ? 14.428 -9.242 -26.270 1.00 65.94 319 GLN A O 1
ATOM 2539 N N . GLU A 1 320 ? 16.119 -10.726 -26.459 1.00 69.25 320 GLU A N 1
ATOM 2540 C CA . GLU A 1 320 ? 15.896 -11.310 -25.123 1.00 69.25 320 GLU A CA 1
ATOM 2541 C C . GLU A 1 320 ? 16.217 -10.281 -24.031 1.00 69.25 320 GLU A C 1
ATOM 2543 O O . GLU A 1 320 ? 17.189 -9.529 -24.148 1.00 69.25 320 GLU A O 1
ATOM 2548 N N . ASN A 1 321 ? 15.403 -10.267 -22.970 1.00 80.00 321 ASN A N 1
ATOM 2549 C CA . ASN A 1 321 ? 15.565 -9.344 -21.853 1.00 80.00 321 ASN A CA 1
ATOM 2550 C C . ASN A 1 321 ? 15.551 -10.103 -20.523 1.00 80.00 321 ASN A C 1
ATOM 2552 O O . ASN A 1 321 ? 14.497 -10.532 -20.051 1.00 80.00 321 ASN A O 1
ATOM 2556 N N . SER A 1 322 ? 16.718 -10.252 -19.913 1.00 85.19 322 SER A N 1
ATOM 2557 C CA . SER A 1 322 ? 16.916 -10.957 -18.663 1.00 85.19 322 SER A CA 1
ATOM 2558 C C . SER A 1 322 ? 18.046 -10.369 -17.827 1.00 85.19 322 SER A C 1
ATOM 2560 O O . SER A 1 322 ? 19.126 -10.072 -18.340 1.00 85.19 322 SER A O 1
ATOM 2562 N N . ILE A 1 323 ? 17.839 -10.288 -16.519 1.00 87.44 323 ILE A N 1
ATOM 2563 C CA . ILE A 1 323 ? 18.903 -10.081 -15.542 1.00 87.44 323 ILE A CA 1
ATOM 2564 C C . ILE A 1 323 ? 18.817 -11.208 -14.518 1.00 87.44 323 ILE A C 1
ATOM 2566 O O . ILE A 1 323 ? 17.757 -11.397 -13.920 1.00 87.44 323 ILE A O 1
ATOM 2570 N N . SER A 1 324 ? 19.901 -11.957 -14.311 1.00 88.50 324 SER A N 1
ATOM 2571 C CA . SER A 1 324 ? 19.924 -12.996 -13.282 1.00 88.50 324 SER A CA 1
ATOM 2572 C C . SER A 1 324 ? 21.170 -13.006 -12.412 1.00 88.50 324 SER A C 1
ATOM 2574 O O . SER A 1 324 ? 22.230 -12.540 -12.824 1.00 88.50 324 SER A O 1
ATOM 2576 N N . ASP A 1 325 ? 21.030 -13.552 -11.202 1.00 86.94 325 ASP A N 1
ATOM 2577 C CA . ASP A 1 325 ? 22.143 -13.839 -10.287 1.00 86.94 325 ASP A CA 1
ATOM 2578 C C . ASP A 1 325 ? 23.019 -12.600 -9.988 1.00 86.94 325 ASP A C 1
ATOM 2580 O O . ASP A 1 325 ? 24.241 -12.701 -9.879 1.00 86.94 325 ASP A O 1
ATOM 2584 N N . LEU A 1 326 ? 22.405 -11.413 -9.898 1.00 87.00 326 LEU A N 1
ATOM 2585 C CA . LEU A 1 326 ? 23.092 -10.119 -9.813 1.00 87.00 326 LEU A CA 1
ATOM 2586 C C . LEU A 1 326 ? 22.464 -9.214 -8.744 1.00 87.00 326 LEU A C 1
ATOM 2588 O O . LEU A 1 326 ? 21.240 -9.090 -8.659 1.00 87.00 326 LEU A O 1
ATOM 2592 N N . SER A 1 327 ? 23.303 -8.528 -7.967 1.00 90.00 327 SER A N 1
ATOM 2593 C CA . SER A 1 327 ? 22.867 -7.454 -7.072 1.00 90.00 327 SER A CA 1
ATOM 2594 C C . SER A 1 327 ? 22.911 -6.111 -7.797 1.00 90.00 327 SER A C 1
ATOM 2596 O O . SER A 1 327 ? 23.937 -5.736 -8.362 1.00 90.00 327 SER A O 1
ATOM 2598 N N . ILE A 1 328 ? 21.812 -5.364 -7.770 1.00 91.06 328 ILE A N 1
ATOM 2599 C CA . ILE A 1 328 ? 21.637 -4.105 -8.497 1.00 91.06 328 ILE A CA 1
ATOM 2600 C C . ILE A 1 328 ? 21.358 -2.985 -7.499 1.00 91.06 328 ILE A C 1
ATOM 2602 O O . ILE A 1 328 ? 20.465 -3.104 -6.662 1.00 91.06 328 ILE A O 1
ATOM 2606 N N . LYS A 1 329 ? 22.069 -1.861 -7.625 1.00 91.62 329 LYS A N 1
ATOM 2607 C CA . LYS A 1 329 ? 21.721 -0.612 -6.940 1.00 91.62 329 LYS A CA 1
ATOM 2608 C C . LYS A 1 329 ? 21.580 0.534 -7.932 1.00 91.62 329 LYS A C 1
ATOM 2610 O O . LYS A 1 329 ? 22.534 0.820 -8.649 1.00 91.62 329 LYS A O 1
ATOM 2615 N N . ALA A 1 330 ? 20.431 1.208 -7.949 1.00 90.06 330 ALA A N 1
ATOM 2616 C CA . ALA A 1 330 ? 20.135 2.309 -8.870 1.00 90.06 330 ALA A CA 1
ATOM 2617 C C . ALA A 1 330 ? 19.748 3.604 -8.128 1.00 90.06 330 ALA A C 1
ATOM 2619 O O . ALA A 1 330 ? 18.656 3.743 -7.575 1.00 90.06 330 ALA A O 1
ATOM 2620 N N . GLY A 1 331 ? 20.642 4.591 -8.149 1.00 86.12 331 GLY A N 1
ATOM 2621 C CA . GLY A 1 331 ? 20.584 5.790 -7.315 1.00 86.12 331 GLY A CA 1
ATOM 2622 C C . GLY A 1 331 ? 19.550 6.828 -7.713 1.00 86.12 331 GLY A C 1
ATOM 2623 O O . GLY A 1 331 ? 19.108 7.593 -6.859 1.00 86.12 331 GLY A O 1
ATOM 2624 N N . ARG A 1 332 ? 19.140 6.869 -8.983 1.00 83.62 332 ARG A N 1
ATOM 2625 C CA . ARG A 1 332 ? 18.039 7.729 -9.466 1.00 83.62 332 ARG A CA 1
ATOM 2626 C C . ARG A 1 332 ? 16.792 6.956 -9.856 1.00 83.62 332 ARG A C 1
ATOM 2628 O O . ARG A 1 332 ? 15.821 7.576 -10.275 1.00 83.62 332 ARG A O 1
ATOM 2635 N N . GLY A 1 333 ? 16.818 5.642 -9.670 1.00 91.25 333 GLY A N 1
ATOM 2636 C CA . GLY A 1 333 ? 15.730 4.742 -10.003 1.00 91.25 333 GLY A CA 1
ATOM 2637 C C . GLY A 1 333 ? 15.981 3.913 -11.256 1.00 91.25 333 GLY A C 1
ATOM 2638 O O . GLY A 1 333 ? 16.999 4.048 -11.945 1.00 91.25 333 GLY A O 1
ATOM 2639 N N . ILE A 1 334 ? 15.031 3.024 -11.513 1.00 93.94 334 ILE A N 1
ATOM 2640 C CA . ILE A 1 334 ? 15.016 2.107 -12.645 1.00 93.94 334 ILE A CA 1
ATOM 2641 C C . ILE A 1 334 ? 13.918 2.560 -13.602 1.00 93.94 334 ILE A C 1
ATOM 2643 O O . ILE A 1 334 ? 12.751 2.679 -13.226 1.00 93.94 334 ILE A O 1
ATOM 2647 N N . PHE A 1 335 ? 14.297 2.800 -14.850 1.00 92.38 335 PHE A N 1
ATOM 2648 C CA . PHE A 1 335 ? 13.375 3.158 -15.917 1.00 92.38 335 PHE A CA 1
ATOM 2649 C C . PHE A 1 335 ? 13.248 1.981 -16.882 1.00 92.38 335 PHE A C 1
ATOM 2651 O O . PHE A 1 335 ? 14.215 1.643 -17.564 1.00 92.38 335 PHE A O 1
ATOM 2658 N N . VAL A 1 336 ? 12.069 1.364 -16.942 1.00 90.44 336 VAL A N 1
ATOM 2659 C CA . VAL A 1 336 ? 11.761 0.262 -17.858 1.00 90.44 336 VAL A CA 1
ATOM 2660 C C . VAL A 1 336 ? 10.831 0.762 -18.960 1.00 90.44 336 VAL A C 1
ATOM 2662 O O . VAL A 1 336 ? 9.745 1.264 -18.674 1.00 90.44 336 VAL A O 1
ATOM 2665 N N . ASP A 1 337 ? 11.244 0.593 -20.218 1.00 85.62 337 ASP A N 1
ATOM 2666 C CA . ASP A 1 337 ? 10.446 0.939 -21.402 1.00 85.62 337 ASP A CA 1
ATOM 2667 C C . ASP A 1 337 ? 10.386 -0.246 -22.378 1.00 85.62 337 ASP A C 1
ATOM 2669 O O . ASP A 1 337 ? 11.389 -0.669 -22.957 1.00 85.62 337 ASP A O 1
ATOM 2673 N N . LEU A 1 338 ? 9.196 -0.821 -22.550 1.00 78.25 338 LEU A N 1
ATOM 2674 C CA . LEU A 1 338 ? 8.975 -2.044 -23.338 1.00 78.25 338 LEU A CA 1
ATOM 2675 C C . LEU A 1 338 ? 8.556 -1.752 -24.794 1.00 78.25 338 LEU A C 1
ATOM 2677 O O . LEU A 1 338 ? 7.693 -2.429 -25.350 1.00 78.25 338 LEU A O 1
ATOM 2681 N N . SER A 1 339 ? 9.153 -0.725 -25.404 1.00 69.81 339 SER A N 1
ATOM 2682 C CA . SER A 1 339 ? 8.794 -0.182 -26.723 1.00 69.81 339 SER A CA 1
ATOM 2683 C C . SER A 1 339 ? 8.662 -1.241 -27.834 1.00 69.81 339 SER A C 1
ATOM 2685 O O . SER A 1 339 ? 9.645 -1.800 -28.320 1.00 69.81 339 SER A O 1
ATOM 2687 N N . ASP A 1 340 ? 7.417 -1.508 -28.246 1.00 57.50 340 ASP A N 1
ATOM 2688 C CA . ASP A 1 340 ? 6.990 -2.374 -29.359 1.00 57.50 340 ASP A CA 1
ATOM 2689 C C . ASP A 1 340 ? 7.383 -3.869 -29.320 1.00 57.50 340 ASP A C 1
ATOM 2691 O O . ASP A 1 340 ? 6.812 -4.667 -30.078 1.00 57.50 340 ASP A O 1
ATOM 2695 N N . ALA A 1 341 ? 8.251 -4.309 -28.406 1.00 53.03 341 ALA A N 1
ATOM 2696 C CA . ALA A 1 341 ? 8.597 -5.719 -28.240 1.00 53.03 341 ALA A CA 1
ATOM 2697 C C . ALA A 1 341 ? 7.398 -6.525 -27.702 1.00 53.03 341 ALA A C 1
ATOM 2699 O O . ALA A 1 341 ? 6.670 -6.098 -26.809 1.00 53.03 341 ALA A O 1
ATOM 2700 N N . SER A 1 342 ? 7.163 -7.723 -28.239 1.00 52.03 342 SER A N 1
ATOM 2701 C CA . SER A 1 342 ? 6.253 -8.706 -27.620 1.00 52.03 342 SER A CA 1
ATOM 2702 C C . SER A 1 342 ? 6.893 -9.442 -26.432 1.00 52.03 342 SER A C 1
ATOM 2704 O O . SER A 1 342 ? 6.313 -10.401 -25.932 1.00 52.03 342 SER A O 1
ATOM 2706 N N . GLY A 1 343 ? 8.098 -9.032 -26.023 1.00 65.06 343 GLY A N 1
ATOM 2707 C CA . GLY A 1 343 ? 8.909 -9.686 -25.003 1.00 65.06 343 GLY A CA 1
ATOM 2708 C C . GLY A 1 343 ? 8.723 -9.089 -23.612 1.00 65.06 343 GLY A C 1
ATOM 2709 O O . GLY A 1 343 ? 8.361 -7.925 -23.449 1.00 65.06 343 GLY A O 1
ATOM 2710 N N . TYR A 1 344 ? 8.991 -9.916 -22.612 1.00 75.94 344 TYR A N 1
ATOM 2711 C CA . TYR A 1 344 ? 9.064 -9.522 -21.213 1.00 75.94 344 TYR A CA 1
ATOM 2712 C C . TYR A 1 344 ? 10.497 -9.116 -20.849 1.00 75.94 344 TYR A C 1
ATOM 2714 O O . TYR A 1 344 ? 11.436 -9.576 -21.500 1.00 75.94 344 TYR A O 1
ATOM 2722 N N . LEU A 1 345 ? 10.663 -8.292 -19.810 1.00 86.50 345 LEU A N 1
ATOM 2723 C CA . LEU A 1 345 ? 11.923 -8.121 -19.077 1.00 86.50 345 LEU A CA 1
ATOM 2724 C C . LEU A 1 345 ? 11.876 -8.979 -17.815 1.00 86.50 345 LEU A C 1
ATOM 2726 O O . LEU A 1 345 ? 11.063 -8.706 -16.937 1.00 86.50 345 LEU A O 1
ATOM 2730 N N . ALA A 1 346 ? 12.733 -9.994 -17.726 1.00 88.94 346 ALA A N 1
ATOM 2731 C CA . ALA A 1 346 ? 12.762 -10.919 -16.598 1.00 88.94 346 ALA A CA 1
ATOM 2732 C C . ALA A 1 346 ? 13.931 -10.643 -15.646 1.00 88.94 346 ALA A C 1
ATOM 2734 O O . ALA A 1 346 ? 15.082 -10.570 -16.065 1.00 88.94 346 ALA A O 1
ATOM 2735 N N . LEU A 1 347 ? 13.649 -10.527 -14.353 1.00 91.00 347 LEU A N 1
ATOM 2736 C CA . LEU A 1 347 ? 14.637 -10.442 -13.281 1.00 91.00 347 LEU A CA 1
ATOM 2737 C C . LEU A 1 347 ? 14.533 -11.696 -12.409 1.00 91.00 347 LEU A C 1
ATOM 2739 O O . LEU A 1 347 ? 13.446 -12.011 -11.930 1.00 91.00 347 LEU A O 1
ATOM 2743 N N . ASN A 1 348 ? 15.637 -12.411 -12.189 1.00 90.06 348 ASN A N 1
ATOM 2744 C CA . ASN A 1 348 ? 15.632 -13.671 -11.439 1.00 90.06 348 ASN A CA 1
ATOM 2745 C C . ASN A 1 348 ? 16.849 -13.826 -10.526 1.00 90.06 348 ASN A C 1
ATOM 2747 O O . ASN A 1 348 ? 17.970 -13.624 -10.972 1.00 90.06 348 ASN A O 1
ATOM 2751 N N . LYS A 1 349 ? 16.662 -14.257 -9.278 1.00 88.94 349 LYS A N 1
ATOM 2752 C CA . LYS A 1 349 ? 17.745 -14.374 -8.284 1.00 88.94 349 LYS A CA 1
ATOM 2753 C C . LYS A 1 349 ? 18.522 -13.066 -8.140 1.00 88.94 349 LYS A C 1
ATOM 2755 O O . LYS A 1 349 ? 19.748 -13.036 -8.231 1.00 88.94 349 LYS A O 1
ATOM 2760 N N . VAL A 1 350 ? 17.792 -11.966 -7.976 1.00 86.69 350 VAL A N 1
ATOM 2761 C CA . VAL A 1 350 ? 18.370 -10.619 -7.888 1.00 86.69 350 VAL A CA 1
ATOM 2762 C C . VAL A 1 350 ? 18.058 -9.961 -6.551 1.00 86.69 350 VAL A C 1
ATOM 2764 O O . VAL A 1 350 ? 16.972 -10.116 -5.997 1.00 86.69 350 VAL A O 1
ATOM 2767 N N . SER A 1 351 ? 18.996 -9.161 -6.054 1.00 91.00 351 SER A N 1
ATOM 2768 C CA . SER A 1 351 ? 18.732 -8.197 -4.984 1.00 91.00 351 SER A CA 1
ATOM 2769 C C . SER A 1 351 ? 18.818 -6.803 -5.584 1.00 91.00 351 SER A C 1
ATOM 2771 O O . SER A 1 351 ? 19.882 -6.393 -6.040 1.00 91.00 351 SER A O 1
ATOM 2773 N N . THR A 1 352 ? 17.692 -6.102 -5.656 1.00 92.38 352 THR A N 1
ATOM 2774 C CA . THR A 1 352 ? 17.576 -4.790 -6.294 1.00 92.38 352 THR A CA 1
ATOM 2775 C C . THR A 1 352 ? 17.222 -3.737 -5.257 1.00 92.38 352 THR A C 1
ATOM 2777 O O . THR A 1 352 ? 16.219 -3.870 -4.564 1.00 92.38 352 THR A O 1
ATOM 2780 N N . ASP A 1 353 ? 18.021 -2.678 -5.183 1.00 92.00 353 ASP A N 1
ATOM 2781 C CA . ASP A 1 353 ? 17.769 -1.493 -4.361 1.00 92.00 353 ASP A CA 1
ATOM 2782 C C . ASP A 1 353 ? 17.748 -0.249 -5.257 1.00 92.00 353 ASP A C 1
ATOM 2784 O O . ASP A 1 353 ? 18.706 0.024 -5.986 1.00 92.00 353 ASP A O 1
ATOM 2788 N N . ALA A 1 354 ? 16.648 0.498 -5.262 1.00 91.62 354 ALA A N 1
ATOM 2789 C CA . ALA A 1 354 ? 16.516 1.673 -6.113 1.00 91.62 354 ALA A CA 1
ATOM 2790 C C . ALA A 1 354 ? 15.692 2.790 -5.470 1.00 91.62 354 ALA A C 1
ATOM 2792 O O . ALA A 1 354 ? 14.773 2.549 -4.698 1.00 91.62 354 ALA A O 1
ATOM 2793 N N . MET A 1 355 ? 15.951 4.035 -5.880 1.00 88.12 355 MET A N 1
ATOM 2794 C CA . MET A 1 355 ? 15.170 5.210 -5.446 1.00 88.12 355 MET A CA 1
ATOM 2795 C C . MET A 1 355 ? 13.726 5.225 -5.979 1.00 88.12 355 MET A C 1
ATOM 2797 O O . MET A 1 355 ? 12.912 6.052 -5.580 1.00 88.12 355 MET A O 1
ATOM 2801 N N . GLY A 1 356 ? 13.398 4.339 -6.912 1.00 93.25 356 GLY A N 1
ATOM 2802 C CA . GLY A 1 356 ? 12.074 4.222 -7.501 1.00 93.25 356 GLY A CA 1
ATOM 2803 C C . GLY A 1 356 ? 12.120 3.436 -8.800 1.00 93.25 356 GLY A C 1
ATOM 2804 O O . GLY A 1 356 ? 13.197 3.191 -9.348 1.00 93.25 356 GLY A O 1
ATOM 2805 N N . MET A 1 357 ? 10.957 3.038 -9.297 1.00 95.50 357 MET A N 1
ATOM 2806 C CA . MET A 1 357 ? 10.847 2.247 -10.515 1.00 95.50 357 MET A CA 1
ATOM 2807 C C . MET A 1 357 ? 9.636 2.676 -11.338 1.00 95.50 357 MET A C 1
ATOM 2809 O O . MET A 1 357 ? 8.521 2.761 -10.825 1.00 95.50 357 MET A O 1
ATOM 2813 N N . LEU A 1 358 ? 9.864 2.930 -12.624 1.00 95.00 358 LEU A N 1
ATOM 2814 C CA . LEU A 1 358 ? 8.813 3.146 -13.613 1.00 95.00 358 LEU A CA 1
ATOM 2815 C C . LEU A 1 358 ? 8.817 1.979 -14.596 1.00 95.00 358 LEU A C 1
ATOM 2817 O O . LEU A 1 358 ? 9.815 1.762 -15.281 1.00 95.00 358 LEU A O 1
ATOM 2821 N N . VAL A 1 359 ? 7.697 1.264 -14.687 1.00 93.19 359 VAL A N 1
ATOM 2822 C CA . VAL A 1 359 ? 7.444 0.272 -15.736 1.00 93.19 359 VAL A CA 1
ATOM 2823 C C . VAL A 1 359 ? 6.450 0.860 -16.720 1.00 93.19 359 VAL A C 1
ATOM 2825 O O . VAL A 1 359 ? 5.260 0.931 -16.431 1.00 93.19 359 VAL A O 1
ATOM 2828 N N . ASN A 1 360 ? 6.946 1.298 -17.873 1.00 89.00 360 ASN A N 1
ATOM 2829 C CA . ASN A 1 360 ? 6.158 1.956 -18.906 1.00 89.00 360 ASN A CA 1
ATOM 2830 C C . ASN A 1 360 ? 6.156 1.106 -20.181 1.00 89.00 360 ASN A C 1
ATOM 2832 O O . ASN A 1 360 ? 7.208 0.681 -20.661 1.00 89.00 360 ASN A O 1
ATOM 2836 N N . ASN A 1 361 ? 4.986 0.865 -20.764 1.00 81.81 361 ASN A N 1
ATOM 2837 C CA . ASN A 1 361 ? 4.894 0.186 -22.053 1.00 81.81 361 ASN A CA 1
ATOM 2838 C C . ASN A 1 361 ? 4.442 1.171 -23.126 1.00 81.81 361 ASN A C 1
ATOM 2840 O O . ASN A 1 361 ? 3.308 1.618 -23.103 1.00 81.81 361 ASN A O 1
ATOM 2844 N N . THR A 1 362 ? 5.312 1.491 -24.084 1.00 70.19 362 THR A N 1
ATOM 2845 C CA . THR A 1 362 ? 5.010 2.466 -25.143 1.00 70.19 362 THR A CA 1
ATOM 2846 C C . THR A 1 362 ? 4.365 1.858 -26.398 1.00 70.19 362 THR A C 1
ATOM 2848 O O . THR A 1 362 ? 4.170 2.567 -27.388 1.00 70.19 362 THR A O 1
ATOM 2851 N N . LYS A 1 363 ? 4.019 0.560 -26.389 1.00 68.12 363 LYS A N 1
ATOM 2852 C CA . LYS A 1 363 ? 3.488 -0.147 -27.564 1.00 68.12 363 LYS A CA 1
ATOM 2853 C C . LYS A 1 363 ? 2.076 0.308 -27.935 1.00 68.12 363 LYS A C 1
ATOM 2855 O O . LYS A 1 363 ? 1.136 0.208 -27.148 1.00 68.12 363 LYS A O 1
ATOM 2860 N N . LYS A 1 364 ? 1.893 0.702 -29.197 1.00 59.75 364 LYS A N 1
ATOM 2861 C CA . LYS A 1 364 ? 0.580 1.095 -29.735 1.00 59.75 364 LYS A CA 1
ATOM 2862 C C . LYS A 1 364 ? -0.283 -0.139 -30.045 1.00 59.75 364 LYS A C 1
ATOM 2864 O O . LYS A 1 364 ? 0.157 -1.050 -30.740 1.00 59.75 364 LYS A O 1
ATOM 2869 N N . ASN A 1 365 ? -1.550 -0.124 -29.619 1.00 56.28 365 ASN A N 1
ATOM 2870 C CA . ASN A 1 365 ? -2.621 -1.048 -30.049 1.00 56.28 365 ASN A CA 1
ATOM 2871 C C . ASN A 1 365 ? -2.523 -2.533 -29.637 1.00 56.28 365 ASN A C 1
ATOM 2873 O O . ASN A 1 365 ? -3.018 -3.390 -30.371 1.00 56.28 365 ASN A O 1
ATOM 2877 N N . ASN A 1 366 ? -1.952 -2.878 -28.480 1.00 56.81 366 ASN A N 1
ATOM 2878 C CA . ASN A 1 366 ? -1.976 -4.267 -28.007 1.00 56.81 366 ASN A CA 1
ATOM 2879 C C . ASN A 1 366 ? -2.797 -4.429 -26.719 1.00 56.81 366 ASN A C 1
ATOM 2881 O O . ASN A 1 366 ? -2.347 -4.016 -25.659 1.00 56.81 366 ASN A O 1
ATOM 2885 N N . LYS A 1 367 ? -3.952 -5.110 -26.788 1.00 54.16 367 LYS A N 1
ATOM 2886 C CA . LYS A 1 367 ? -4.780 -5.448 -25.608 1.00 54.16 367 LYS A CA 1
ATOM 2887 C C . LYS A 1 367 ? -4.102 -6.435 -24.633 1.00 54.16 367 LYS A C 1
ATOM 2889 O O . LYS A 1 367 ? -4.623 -6.678 -23.550 1.00 54.16 367 LYS A O 1
ATOM 2894 N N . LYS A 1 368 ? -2.967 -7.041 -25.008 1.00 57.78 368 LYS A N 1
ATOM 2895 C CA . LYS A 1 368 ? -2.154 -7.924 -24.153 1.00 57.78 368 LYS A CA 1
ATOM 2896 C C . LYS A 1 368 ? -0.710 -7.411 -24.091 1.00 57.78 368 LYS A C 1
ATOM 2898 O O . LYS A 1 368 ? 0.132 -7.910 -24.844 1.00 57.78 368 LYS A O 1
ATOM 2903 N N . PRO A 1 369 ? -0.414 -6.389 -23.273 1.00 59.12 369 PRO A N 1
ATOM 2904 C CA . PRO A 1 369 ? 0.933 -5.839 -23.186 1.00 59.12 369 PRO A CA 1
ATOM 2905 C C . PRO A 1 369 ? 1.931 -6.915 -22.722 1.00 59.12 369 PRO A C 1
ATOM 2907 O O . PRO A 1 369 ? 1.596 -7.781 -21.915 1.00 59.12 369 PRO A O 1
ATOM 2910 N N . GLY A 1 370 ? 3.164 -6.869 -23.238 1.00 69.44 370 GLY A N 1
ATOM 2911 C CA . GLY A 1 370 ? 4.299 -7.500 -22.558 1.00 69.44 370 GLY A CA 1
ATOM 2912 C C . GLY A 1 370 ? 4.528 -6.835 -21.195 1.00 69.44 370 GLY A C 1
ATOM 2913 O O . GLY A 1 370 ? 3.838 -5.871 -20.844 1.00 69.44 370 GLY A O 1
ATOM 2914 N N . GLY A 1 371 ? 5.474 -7.334 -20.408 1.00 83.00 371 GLY A N 1
ATOM 2915 C CA . GLY A 1 371 ? 5.631 -6.831 -19.049 1.00 83.00 371 GLY A CA 1
ATOM 2916 C C . GLY A 1 371 ? 6.980 -7.073 -18.408 1.00 83.00 371 GLY A C 1
ATOM 2917 O O . GLY A 1 371 ? 7.967 -7.425 -19.052 1.00 83.00 371 GLY A O 1
ATOM 2918 N N . PHE A 1 372 ? 6.982 -6.879 -17.102 1.00 89.56 372 PHE A N 1
ATOM 2919 C CA . PHE A 1 372 ? 8.088 -7.157 -16.210 1.00 89.56 372 PHE A CA 1
ATOM 2920 C C . PHE A 1 372 ? 7.814 -8.462 -15.459 1.00 89.56 372 PHE A C 1
ATOM 2922 O O . PHE A 1 372 ? 6.737 -8.608 -14.885 1.00 89.56 372 PHE A O 1
ATOM 2929 N N . LEU A 1 373 ? 8.766 -9.394 -15.471 1.00 92.00 373 LEU A N 1
ATOM 2930 C CA . LEU A 1 373 ? 8.698 -10.654 -14.731 1.00 92.00 373 LEU A CA 1
ATOM 2931 C C . LEU A 1 373 ? 9.712 -10.627 -13.587 1.00 92.00 373 LEU A C 1
ATOM 2933 O O . LEU A 1 373 ? 10.891 -10.360 -13.812 1.00 92.00 373 LEU A O 1
ATOM 2937 N N . PHE A 1 374 ? 9.269 -10.936 -12.374 1.00 94.88 374 PHE A N 1
ATOM 2938 C CA . PHE A 1 374 ? 10.107 -11.007 -11.183 1.00 94.88 374 PHE A CA 1
ATOM 2939 C C . PHE A 1 374 ? 10.076 -12.420 -10.589 1.00 94.88 374 PHE A C 1
ATOM 2941 O O . PHE A 1 374 ? 9.057 -12.887 -10.085 1.00 94.88 374 PHE A O 1
ATOM 2948 N N . GLY A 1 375 ? 11.196 -13.128 -10.708 1.00 93.94 375 GLY A N 1
ATOM 2949 C CA . GLY A 1 375 ? 11.276 -14.568 -10.482 1.00 93.94 375 GLY A CA 1
ATOM 2950 C C . GLY A 1 375 ? 11.662 -14.963 -9.066 1.00 93.94 375 GLY A C 1
ATOM 2951 O O . GLY A 1 375 ? 10.965 -15.751 -8.442 1.00 93.94 375 GLY A O 1
ATOM 2952 N N . GLU A 1 376 ? 12.766 -14.429 -8.558 1.00 94.00 376 GLU A N 1
ATOM 2953 C CA . GLU A 1 376 ? 13.306 -14.766 -7.238 1.00 94.00 376 GLU A CA 1
ATOM 2954 C C . GLU A 1 376 ? 14.151 -13.594 -6.729 1.00 94.00 376 GLU A C 1
ATOM 2956 O O . GLU A 1 376 ? 14.901 -12.985 -7.501 1.00 94.00 376 GLU A O 1
ATOM 2961 N N . GLY A 1 377 ? 14.048 -13.295 -5.435 1.00 94.44 377 GLY A N 1
ATOM 2962 C CA . GLY A 1 377 ? 14.887 -12.330 -4.735 1.00 94.44 377 GLY A CA 1
ATOM 2963 C C . GLY A 1 377 ? 14.120 -11.164 -4.111 1.00 94.44 377 GLY A C 1
ATOM 2964 O O . GLY A 1 377 ? 12.945 -11.279 -3.754 1.00 94.44 377 GLY A O 1
ATOM 2965 N N . GLN A 1 378 ? 14.803 -10.027 -3.964 1.00 95.38 378 GLN A N 1
ATOM 2966 C CA . GLN A 1 378 ? 14.280 -8.843 -3.278 1.00 95.38 378 GLN A CA 1
ATOM 2967 C C . GLN A 1 378 ? 14.318 -7.606 -4.181 1.00 95.38 378 GLN A C 1
ATOM 2969 O O . GLN A 1 378 ? 15.346 -7.313 -4.788 1.00 95.38 378 GLN A O 1
ATOM 2974 N N . LEU A 1 379 ? 13.217 -6.858 -4.223 1.00 96.12 379 LEU A N 1
ATOM 2975 C CA . LEU A 1 379 ? 13.105 -5.534 -4.829 1.00 96.12 379 LEU A CA 1
ATOM 2976 C C . LEU A 1 379 ? 12.743 -4.521 -3.739 1.00 96.12 379 LEU A C 1
ATOM 2978 O O . LEU A 1 379 ? 11.610 -4.487 -3.270 1.00 96.12 379 LEU A O 1
ATOM 2982 N N . SER A 1 380 ? 13.702 -3.691 -3.354 1.00 95.06 380 SER A N 1
ATOM 2983 C CA . SER A 1 380 ? 13.533 -2.629 -2.365 1.00 95.06 380 SER A CA 1
ATOM 2984 C C . SER A 1 380 ? 13.548 -1.275 -3.061 1.00 95.06 380 SER A C 1
ATOM 2986 O O . SER A 1 380 ? 14.546 -0.885 -3.666 1.00 95.06 380 SER A O 1
ATOM 2988 N N . LEU A 1 381 ? 12.441 -0.544 -2.973 1.00 94.56 381 LEU A N 1
ATOM 2989 C CA . LEU A 1 381 ? 12.323 0.817 -3.479 1.00 94.56 381 LEU A CA 1
ATOM 2990 C C . LEU A 1 381 ? 12.306 1.780 -2.299 1.00 94.56 381 LEU A C 1
ATOM 2992 O O . LEU A 1 381 ? 11.291 1.933 -1.621 1.00 94.56 381 LEU A O 1
ATOM 2996 N N . SER A 1 382 ? 13.450 2.397 -2.024 1.00 86.38 382 SER A N 1
ATOM 2997 C CA . SER A 1 382 ? 13.644 3.242 -0.847 1.00 86.38 382 SER A CA 1
ATOM 2998 C C . SER A 1 382 ? 14.569 4.419 -1.142 1.00 86.38 382 SER A C 1
ATOM 3000 O O . SER A 1 382 ? 15.351 4.398 -2.095 1.00 86.38 382 SER A O 1
ATOM 3002 N N . GLY A 1 383 ? 14.469 5.483 -0.343 1.00 69.00 383 GLY A N 1
ATOM 3003 C CA . GLY A 1 383 ? 15.384 6.617 -0.461 1.00 69.00 383 GLY A CA 1
ATOM 3004 C C . GLY A 1 383 ? 16.838 6.175 -0.292 1.00 69.00 383 GLY A C 1
ATOM 3005 O O . GLY A 1 383 ? 17.152 5.395 0.600 1.00 69.00 383 GLY A O 1
ATOM 3006 N N . SER A 1 384 ? 17.737 6.659 -1.156 1.00 57.66 384 SER A N 1
ATOM 3007 C CA . SER A 1 384 ? 19.113 6.153 -1.236 1.00 57.66 384 SER A CA 1
ATOM 3008 C C . SER A 1 384 ? 19.901 6.374 0.065 1.00 57.66 384 SER A C 1
ATOM 3010 O O . SER A 1 384 ? 20.479 7.445 0.274 1.00 57.66 384 SER A O 1
ATOM 3012 N N . THR A 1 385 ? 19.998 5.361 0.922 1.00 48.91 385 THR A N 1
ATOM 3013 C CA . THR A 1 385 ? 20.952 5.342 2.037 1.00 48.91 385 THR A CA 1
ATOM 3014 C C . THR A 1 385 ? 22.262 4.708 1.572 1.00 48.91 385 THR A C 1
ATOM 3016 O O . THR A 1 385 ? 22.313 3.517 1.285 1.00 48.91 385 THR A O 1
ATOM 3019 N N . GLY A 1 386 ? 23.337 5.500 1.487 1.00 47.53 386 GLY A N 1
ATOM 3020 C CA . GLY A 1 386 ? 24.699 4.985 1.268 1.00 47.53 386 GLY A CA 1
ATOM 3021 C C . GLY A 1 386 ? 25.337 5.249 -0.101 1.00 47.53 386 GLY A C 1
ATOM 3022 O O . GLY A 1 386 ? 26.477 4.842 -0.310 1.00 47.53 386 GLY A O 1
ATOM 3023 N N . MET A 1 387 ? 24.676 5.956 -1.022 1.00 53.72 387 MET A N 1
ATOM 3024 C CA . MET A 1 387 ? 25.338 6.460 -2.237 1.00 53.72 387 MET A CA 1
ATOM 3025 C C . MET A 1 387 ? 26.048 7.793 -1.958 1.00 53.72 387 MET A C 1
ATOM 3027 O O . MET A 1 387 ? 25.529 8.624 -1.210 1.00 53.72 387 MET A O 1
ATOM 3031 N N . LYS A 1 388 ? 27.250 7.991 -2.532 1.00 53.25 388 LYS A N 1
ATOM 3032 C CA . LYS A 1 388 ? 28.056 9.219 -2.361 1.00 53.25 388 LYS A CA 1
ATOM 3033 C C . LYS A 1 388 ? 27.190 10.454 -2.645 1.00 53.25 388 LYS A C 1
ATOM 3035 O O . LYS A 1 388 ? 26.390 10.448 -3.578 1.00 53.25 388 LYS A O 1
ATOM 3040 N N . ALA A 1 389 ? 27.352 11.507 -1.837 1.00 46.97 389 ALA A N 1
ATOM 3041 C CA . ALA A 1 389 ? 26.640 12.772 -2.008 1.00 46.97 389 ALA A CA 1
ATOM 3042 C C . ALA A 1 389 ? 26.801 13.271 -3.454 1.00 46.97 389 ALA A C 1
ATOM 3044 O O . ALA A 1 389 ? 27.888 13.634 -3.894 1.00 46.97 389 ALA A O 1
ATOM 3045 N N . ASN A 1 390 ? 25.703 13.200 -4.200 1.00 51.94 390 ASN A N 1
ATOM 3046 C CA . ASN A 1 390 ? 25.675 13.385 -5.641 1.00 51.94 390 ASN A CA 1
ATOM 3047 C C . ASN A 1 390 ? 26.074 14.807 -6.048 1.00 51.94 390 ASN A C 1
ATOM 3049 O O . ASN A 1 390 ? 25.477 15.783 -5.592 1.00 51.94 390 ASN A O 1
ATOM 3053 N N . ASN A 1 391 ? 26.990 14.924 -7.002 1.00 53.38 391 ASN A N 1
ATOM 3054 C CA . ASN A 1 391 ? 27.306 16.187 -7.645 1.00 53.38 391 ASN A CA 1
ATOM 3055 C C . ASN A 1 391 ? 26.470 16.347 -8.928 1.00 53.38 391 ASN A C 1
ATOM 3057 O O . ASN A 1 391 ? 26.802 15.854 -9.997 1.00 53.38 391 ASN A O 1
ATOM 3061 N N . LEU A 1 392 ? 25.353 17.066 -8.833 1.00 60.59 392 LEU A N 1
ATOM 3062 C CA . LEU A 1 392 ? 24.451 17.341 -9.961 1.00 60.59 392 LEU A CA 1
ATOM 3063 C C . LEU A 1 392 ? 24.905 18.530 -10.830 1.00 60.59 392 LEU A C 1
ATOM 3065 O O . LEU A 1 392 ? 24.105 19.083 -11.582 1.00 60.59 392 LEU A O 1
ATOM 3069 N N . ASN A 1 393 ? 26.172 18.953 -10.744 1.00 57.09 393 ASN A N 1
ATOM 3070 C CA . ASN A 1 393 ? 26.679 20.106 -11.499 1.00 57.09 393 ASN A CA 1
ATOM 3071 C C . ASN A 1 393 ? 26.547 19.939 -13.021 1.00 57.09 393 ASN A C 1
ATOM 3073 O O . ASN A 1 393 ? 26.423 20.942 -13.720 1.00 57.09 393 ASN A O 1
ATOM 3077 N N . GLY A 1 394 ? 26.486 18.701 -13.528 1.00 56.59 394 GLY A N 1
ATOM 3078 C CA . GLY A 1 394 ? 26.141 18.431 -14.924 1.00 56.59 394 GLY A CA 1
ATOM 3079 C C . GLY A 1 394 ? 24.777 19.018 -15.311 1.00 56.59 394 GLY A C 1
ATOM 3080 O O . GLY A 1 394 ? 24.695 19.776 -16.276 1.00 56.59 394 GLY A O 1
ATOM 3081 N N . TYR A 1 395 ? 23.729 18.766 -14.519 1.00 58.47 395 TYR A N 1
ATOM 3082 C CA . TYR A 1 395 ? 22.373 19.263 -14.795 1.00 58.47 395 TYR A CA 1
ATOM 3083 C C . TYR A 1 395 ? 22.293 20.792 -14.833 1.00 58.47 395 TYR A C 1
ATOM 3085 O O . TYR A 1 395 ? 21.507 21.348 -15.590 1.00 58.47 395 TYR A O 1
ATOM 3093 N N . LYS A 1 396 ? 23.140 21.484 -14.060 1.00 54.47 396 LYS A N 1
ATOM 3094 C CA . LYS A 1 396 ? 23.213 22.955 -14.033 1.00 54.47 396 LYS A CA 1
ATOM 3095 C C . LYS A 1 396 ? 23.914 23.561 -15.254 1.00 54.47 396 LYS A C 1
ATOM 3097 O O . LYS A 1 396 ? 23.796 24.761 -15.476 1.00 54.47 396 LYS A O 1
ATOM 3102 N N . SER A 1 397 ? 24.667 22.765 -16.016 1.00 52.28 397 SER A N 1
ATOM 3103 C CA . SER A 1 397 ? 25.506 23.256 -17.118 1.00 52.28 397 SER A CA 1
ATOM 3104 C C . SER A 1 397 ? 24.770 23.433 -18.454 1.00 52.28 397 SER A C 1
ATOM 3106 O O . SER A 1 397 ? 25.310 24.077 -19.350 1.00 52.28 397 SER A O 1
ATOM 3108 N N . ASN A 1 398 ? 23.538 22.921 -18.588 1.00 55.41 398 ASN A N 1
ATOM 3109 C CA . ASN A 1 398 ? 22.685 23.149 -19.757 1.00 55.41 398 ASN A CA 1
ATOM 3110 C C . ASN A 1 398 ? 21.656 24.264 -19.455 1.00 55.41 398 ASN A C 1
ATOM 3112 O O . ASN A 1 398 ? 20.646 23.988 -18.811 1.00 55.41 398 ASN A O 1
ATOM 3116 N N . PRO A 1 399 ? 21.866 25.512 -19.922 1.00 51.41 399 PRO A N 1
ATOM 3117 C CA . PRO A 1 399 ? 21.032 26.664 -19.559 1.00 51.41 399 PRO A CA 1
ATOM 3118 C C . PRO A 1 399 ? 19.587 26.598 -20.081 1.00 51.41 399 PRO A C 1
ATOM 3120 O O . PRO A 1 399 ? 18.755 27.399 -19.663 1.00 51.41 399 PRO A O 1
ATOM 3123 N N . ILE A 1 400 ? 19.276 25.664 -20.986 1.00 54.12 400 ILE A N 1
ATOM 3124 C CA . ILE A 1 400 ? 17.937 25.490 -21.571 1.00 54.12 400 ILE A CA 1
ATOM 3125 C C . ILE A 1 400 ? 17.111 24.470 -20.765 1.00 54.12 400 ILE A C 1
ATOM 3127 O O . ILE A 1 400 ? 15.890 24.406 -20.908 1.00 54.12 400 ILE A O 1
ATOM 3131 N N . LYS A 1 401 ? 17.743 23.686 -19.880 1.00 57.09 401 LYS A N 1
ATOM 3132 C CA . LYS A 1 401 ? 17.077 22.620 -19.125 1.00 57.09 401 LYS A CA 1
ATOM 3133 C C . LYS A 1 401 ? 16.979 22.934 -17.642 1.00 57.09 401 LYS A C 1
ATOM 3135 O O . LYS A 1 401 ? 17.939 23.359 -17.006 1.00 57.09 401 LYS A O 1
ATOM 3140 N N . LYS A 1 402 ? 15.798 22.685 -17.075 1.00 57.16 402 LYS A N 1
ATOM 3141 C CA . LYS A 1 402 ? 15.589 22.774 -15.631 1.00 57.16 402 LYS A CA 1
ATOM 3142 C C . LYS A 1 402 ? 16.339 21.634 -14.945 1.00 57.16 402 LYS A C 1
ATOM 3144 O O . LYS A 1 402 ? 16.319 20.498 -15.407 1.00 57.16 402 LYS A O 1
ATOM 3149 N N . ASN A 1 403 ? 17.000 21.952 -13.838 1.00 64.44 403 ASN A N 1
ATOM 3150 C CA . ASN A 1 403 ? 17.532 20.938 -12.940 1.00 64.44 403 ASN A CA 1
ATOM 3151 C C . ASN A 1 403 ? 16.343 20.126 -12.383 1.00 64.44 403 ASN A C 1
ATOM 3153 O O . ASN A 1 403 ? 15.448 20.747 -11.808 1.00 64.44 403 ASN A O 1
ATOM 3157 N N . PRO A 1 404 ? 16.312 18.788 -12.524 1.00 64.81 404 PRO A N 1
ATOM 3158 C CA . PRO A 1 404 ? 15.215 17.968 -12.007 1.00 64.81 404 PRO A CA 1
ATOM 3159 C C . PRO A 1 404 ? 15.152 17.982 -10.472 1.00 64.81 404 PRO A C 1
ATOM 3161 O O . PRO A 1 404 ? 14.125 17.626 -9.888 1.00 64.81 404 PRO A O 1
ATOM 3164 N N . VAL A 1 405 ? 16.232 18.425 -9.812 1.00 72.06 405 VAL A N 1
ATOM 3165 C CA . VAL A 1 405 ? 16.225 18.778 -8.391 1.00 72.06 405 VAL A CA 1
ATOM 3166 C C . VAL A 1 405 ? 15.618 20.159 -8.207 1.00 72.06 405 VAL A C 1
ATOM 3168 O O . VAL A 1 405 ? 16.254 21.185 -8.459 1.00 72.06 405 VAL A O 1
ATOM 3171 N N . ASP A 1 406 ? 14.386 20.143 -7.722 1.00 73.50 406 ASP A N 1
ATOM 3172 C CA . ASP A 1 406 ? 13.581 21.297 -7.354 1.00 73.50 406 ASP A CA 1
ATOM 3173 C C . ASP A 1 406 ? 13.003 21.114 -5.939 1.00 73.50 406 ASP A C 1
ATOM 3175 O O . ASP A 1 406 ? 13.442 20.257 -5.168 1.00 73.50 406 ASP A O 1
ATOM 3179 N N . ASN A 1 407 ? 12.004 21.923 -5.587 1.00 74.19 407 ASN A N 1
ATOM 3180 C CA . ASN A 1 407 ? 11.361 21.878 -4.275 1.00 74.19 407 ASN A CA 1
ATOM 3181 C C . ASN A 1 407 ? 10.624 20.555 -3.987 1.00 74.19 407 ASN A C 1
ATOM 3183 O O . ASN A 1 407 ? 10.276 20.317 -2.836 1.00 74.19 407 ASN A O 1
ATOM 3187 N N . TYR A 1 408 ? 10.411 19.695 -4.991 1.00 76.25 408 TYR A N 1
ATOM 3188 C CA . TYR A 1 408 ? 9.770 18.384 -4.846 1.00 76.25 408 TYR A CA 1
ATOM 3189 C C . TYR A 1 408 ? 10.781 17.231 -4.808 1.00 76.25 408 TYR A C 1
ATOM 3191 O O . TYR A 1 408 ? 10.407 16.060 -4.871 1.00 76.25 408 TYR A O 1
ATOM 3199 N N . TRP A 1 409 ? 12.077 17.535 -4.719 1.00 78.94 409 TRP A N 1
ATOM 3200 C CA . TRP A 1 409 ? 13.125 16.522 -4.735 1.00 78.94 409 TRP A CA 1
ATOM 3201 C C . TRP A 1 409 ? 13.014 15.519 -3.580 1.00 78.94 409 TRP A C 1
ATOM 3203 O O . TRP A 1 409 ? 13.152 14.319 -3.801 1.00 78.94 409 TRP A O 1
ATOM 3213 N N . SER A 1 410 ? 12.701 15.985 -2.368 1.00 79.31 410 SER A N 1
ATOM 3214 C CA . SER A 1 410 ? 12.503 15.108 -1.205 1.00 79.31 410 SER A CA 1
ATOM 3215 C C . SER A 1 410 ? 11.363 14.110 -1.411 1.00 79.31 410 SER A C 1
ATOM 3217 O O . SER A 1 410 ? 11.463 12.967 -0.978 1.00 79.31 410 SER A O 1
ATOM 3219 N N . GLU A 1 411 ? 10.307 14.521 -2.114 1.00 82.00 411 GLU A N 1
ATOM 3220 C CA . GLU A 1 411 ? 9.162 13.670 -2.435 1.00 82.00 411 GLU A CA 1
ATOM 3221 C C . GLU A 1 411 ? 9.520 12.610 -3.477 1.00 82.00 411 GLU A C 1
ATOM 3223 O O . GLU A 1 411 ? 9.158 11.445 -3.330 1.00 82.00 411 GLU A O 1
ATOM 3228 N N . TYR A 1 412 ? 10.293 12.983 -4.501 1.00 84.19 412 TYR A N 1
ATOM 3229 C CA . TYR A 1 412 ? 10.814 12.026 -5.479 1.00 84.19 412 TYR A CA 1
ATOM 3230 C C . TYR A 1 412 ? 11.680 10.942 -4.816 1.00 84.19 412 TYR A C 1
ATOM 3232 O O . TYR A 1 412 ? 11.606 9.772 -5.189 1.00 84.19 412 TYR A O 1
ATOM 3240 N N . GLN A 1 413 ? 12.465 11.316 -3.798 1.00 83.69 413 GLN A N 1
ATOM 3241 C CA . GLN A 1 413 ? 13.374 10.418 -3.083 1.00 83.69 413 GLN A CA 1
ATOM 3242 C C . GLN A 1 413 ? 12.681 9.387 -2.177 1.00 83.69 413 GLN A C 1
ATOM 3244 O O . GLN A 1 413 ? 13.377 8.530 -1.638 1.00 83.69 413 GLN A O 1
ATOM 3249 N N . LYS A 1 414 ? 11.354 9.431 -1.992 1.00 84.25 414 LYS A N 1
ATOM 3250 C CA . LYS A 1 414 ? 10.641 8.522 -1.075 1.00 84.25 414 LYS A CA 1
ATOM 3251 C C . LYS A 1 414 ? 10.718 7.036 -1.466 1.00 84.25 414 LYS A C 1
ATOM 3253 O O . LYS A 1 414 ? 10.583 6.197 -0.583 1.00 84.25 414 LYS A O 1
ATOM 3258 N N . GLY A 1 415 ? 10.968 6.689 -2.735 1.00 86.50 415 GLY A N 1
ATOM 3259 C CA . GLY A 1 415 ? 10.998 5.284 -3.174 1.00 86.50 415 GLY A CA 1
ATOM 3260 C C . GLY A 1 415 ? 9.681 4.804 -3.779 1.00 86.50 415 GLY A C 1
ATOM 3261 O O . GLY A 1 415 ? 9.013 3.984 -3.161 1.00 86.50 415 GLY A O 1
ATOM 3262 N N . SER A 1 416 ? 9.284 5.306 -4.954 1.00 94.31 416 SER A N 1
ATOM 3263 C CA . SER A 1 416 ? 7.959 5.008 -5.540 1.00 94.31 416 SER A CA 1
ATOM 3264 C C . SER A 1 416 ? 7.996 3.981 -6.680 1.00 94.31 416 SER A C 1
ATOM 3266 O O . SER A 1 416 ? 8.983 3.888 -7.412 1.00 94.31 416 SER A O 1
ATOM 3268 N N . LEU A 1 417 ? 6.894 3.247 -6.861 1.00 97.12 417 LEU A N 1
ATOM 3269 C CA . LEU A 1 417 ? 6.653 2.311 -7.963 1.00 97.12 417 LEU A CA 1
ATOM 3270 C C . LEU A 1 417 ? 5.464 2.775 -8.808 1.00 97.12 417 LEU A C 1
ATOM 3272 O O . LEU A 1 417 ? 4.352 2.907 -8.298 1.00 97.12 417 LEU A O 1
ATOM 3276 N N . VAL A 1 418 ? 5.679 2.958 -10.109 1.00 96.88 418 VAL A N 1
ATOM 3277 C CA . VAL A 1 418 ? 4.613 3.276 -11.067 1.00 96.88 418 VAL A CA 1
ATOM 3278 C C . VAL A 1 418 ? 4.590 2.239 -12.183 1.00 96.88 418 VAL A C 1
ATOM 3280 O O . VAL A 1 418 ? 5.601 2.012 -12.850 1.00 96.88 418 VAL A O 1
ATOM 3283 N N . ILE A 1 419 ? 3.426 1.629 -12.401 1.00 95.69 419 ILE A N 1
ATOM 3284 C CA . ILE A 1 419 ? 3.173 0.673 -13.483 1.00 95.69 419 ILE A CA 1
ATOM 3285 C C . ILE A 1 419 ? 2.165 1.308 -14.442 1.00 95.69 419 ILE A C 1
ATOM 3287 O O . ILE A 1 419 ? 1.001 1.499 -14.087 1.00 95.69 419 ILE A O 1
ATOM 3291 N N . ALA A 1 420 ? 2.638 1.644 -15.641 1.00 92.19 420 ALA A N 1
ATOM 3292 C CA . ALA A 1 420 ? 1.957 2.462 -16.636 1.00 92.19 420 ALA A CA 1
ATOM 3293 C C . ALA A 1 420 ? 1.737 1.682 -17.945 1.00 92.19 420 ALA A C 1
ATOM 3295 O O . ALA A 1 420 ? 2.687 1.362 -18.667 1.00 92.19 420 ALA A O 1
ATOM 3296 N N . SER A 1 421 ? 0.470 1.370 -18.240 1.00 89.94 421 SER A N 1
ATOM 3297 C CA . SER A 1 421 ? 0.023 0.554 -19.383 1.00 89.94 421 SER A CA 1
ATOM 3298 C C . SER A 1 421 ? 0.784 -0.780 -19.551 1.00 89.94 421 SER A C 1
ATOM 3300 O O . SER A 1 421 ? 0.992 -1.252 -20.671 1.00 89.94 421 SER A O 1
ATOM 3302 N N . SER A 1 422 ? 1.233 -1.406 -18.459 1.00 89.69 422 SER A N 1
ATOM 3303 C CA . SER A 1 422 ? 2.142 -2.560 -18.494 1.00 89.69 422 SER A CA 1
ATOM 3304 C C . SER A 1 422 ? 1.705 -3.690 -17.568 1.00 89.69 422 SER A C 1
ATOM 3306 O O . SER A 1 422 ? 1.011 -3.479 -16.575 1.00 89.69 422 SER A O 1
ATOM 3308 N N . ASN A 1 423 ? 2.170 -4.903 -17.867 1.00 90.94 423 ASN A N 1
ATOM 3309 C CA . ASN A 1 423 ? 2.078 -6.018 -16.933 1.00 90.94 423 ASN A CA 1
ATOM 3310 C C . ASN A 1 423 ? 3.299 -6.036 -16.006 1.00 90.94 423 ASN A C 1
ATOM 3312 O O . ASN A 1 423 ? 4.427 -5.799 -16.447 1.00 90.94 423 ASN A O 1
ATOM 3316 N N . PHE A 1 424 ? 3.072 -6.341 -14.737 1.00 94.31 424 PHE A N 1
ATOM 3317 C CA . PHE A 1 424 ? 4.091 -6.686 -13.756 1.00 94.31 424 PHE A CA 1
ATOM 3318 C C . PHE A 1 424 ? 3.661 -7.992 -13.100 1.00 94.31 424 PHE A C 1
ATOM 3320 O O . PHE A 1 424 ? 2.574 -8.062 -12.531 1.00 94.31 424 PHE A O 1
ATOM 3327 N N . GLU A 1 425 ? 4.497 -9.017 -13.185 1.00 95.19 425 GLU A N 1
ATOM 3328 C CA . GLU A 1 425 ? 4.207 -10.341 -12.651 1.00 95.19 425 GLU A CA 1
ATOM 3329 C C . GLU A 1 425 ? 5.383 -10.830 -11.811 1.00 95.19 425 GLU A C 1
ATOM 3331 O O . GLU A 1 425 ? 6.479 -11.056 -12.319 1.00 95.19 425 GLU A O 1
ATOM 3336 N N . ALA A 1 426 ? 5.153 -10.983 -10.510 1.00 96.88 426 ALA A N 1
ATOM 3337 C CA . ALA A 1 426 ? 6.076 -11.653 -9.609 1.00 96.88 426 ALA A CA 1
ATOM 3338 C C . ALA A 1 426 ? 5.588 -13.085 -9.399 1.00 96.88 426 ALA A C 1
ATOM 3340 O O . ALA A 1 426 ? 4.647 -13.305 -8.640 1.00 96.88 426 ALA A O 1
ATOM 3341 N N . GLY A 1 427 ? 6.193 -14.039 -10.101 1.00 94.44 427 GLY A N 1
ATOM 3342 C CA . GLY A 1 427 ? 5.675 -15.401 -10.180 1.00 94.44 427 GLY A CA 1
ATOM 3343 C C . GLY A 1 427 ? 6.651 -16.394 -10.793 1.00 94.44 427 GLY A C 1
ATOM 3344 O O . GLY A 1 427 ? 7.809 -16.070 -11.085 1.00 94.44 427 GLY A O 1
ATOM 3345 N N . SER A 1 428 ? 6.199 -17.639 -10.937 1.00 90.50 428 SER A N 1
ATOM 3346 C CA . SER A 1 428 ? 6.967 -18.672 -11.630 1.00 90.50 428 SER A CA 1
ATOM 3347 C C . SER A 1 428 ? 6.956 -18.432 -13.133 1.00 90.50 428 SER A C 1
ATOM 3349 O O . SER A 1 428 ? 5.916 -18.113 -13.703 1.00 90.50 428 SER A O 1
ATOM 3351 N N . PHE A 1 429 ? 8.084 -18.664 -13.788 1.00 89.19 429 PHE A N 1
ATOM 3352 C CA . PHE A 1 429 ? 8.173 -18.649 -15.243 1.00 89.19 429 PHE A CA 1
ATOM 3353 C C . PHE A 1 429 ? 9.266 -19.605 -15.712 1.00 89.19 429 PHE A C 1
ATOM 3355 O O . PHE A 1 429 ? 10.207 -19.903 -14.974 1.00 89.19 429 PHE A O 1
ATOM 3362 N N . ASP A 1 430 ? 9.159 -20.034 -16.965 1.00 87.00 430 ASP A N 1
ATOM 3363 C CA . ASP A 1 430 ? 10.212 -20.738 -17.689 1.00 87.00 430 ASP A CA 1
ATOM 3364 C C . ASP A 1 430 ? 10.382 -20.070 -19.054 1.00 87.00 430 ASP A C 1
ATOM 3366 O O . ASP A 1 430 ? 9.491 -20.122 -19.905 1.00 87.00 430 ASP A O 1
ATOM 3370 N N . LEU A 1 431 ? 11.510 -19.383 -19.231 1.00 79.69 431 LEU A N 1
ATOM 3371 C CA . LEU A 1 431 ? 11.868 -18.710 -20.479 1.00 79.69 431 LEU A CA 1
ATOM 3372 C C . LEU A 1 431 ? 12.985 -19.454 -21.236 1.00 79.69 431 LEU A C 1
ATOM 3374 O O . LEU A 1 431 ? 13.535 -18.915 -22.196 1.00 79.69 431 LEU A O 1
ATOM 3378 N N . GLY A 1 432 ? 13.321 -20.690 -20.837 1.00 72.38 432 GLY A N 1
ATOM 3379 C CA . GLY A 1 432 ? 14.442 -21.456 -21.390 1.00 72.38 432 GLY A CA 1
ATOM 3380 C C . GLY A 1 432 ? 15.821 -20.958 -20.923 1.00 72.38 432 GLY A C 1
ATOM 3381 O O . GLY A 1 432 ? 15.928 -20.093 -20.059 1.00 72.38 432 GLY A O 1
ATOM 3382 N N . ASN A 1 433 ? 16.907 -21.534 -21.465 1.00 61.88 433 ASN A N 1
ATOM 3383 C CA . ASN A 1 433 ? 18.308 -21.106 -21.256 1.00 61.88 433 ASN A CA 1
ATOM 3384 C C . ASN A 1 433 ? 18.705 -20.773 -19.793 1.00 61.88 433 ASN A C 1
ATOM 3386 O O . ASN A 1 433 ? 19.413 -19.801 -19.546 1.00 61.88 433 ASN A O 1
ATOM 3390 N N . ASN A 1 434 ? 18.279 -21.593 -18.823 1.00 63.41 434 ASN A N 1
ATOM 3391 C CA . ASN A 1 434 ? 18.525 -21.431 -17.375 1.00 63.41 434 ASN A CA 1
ATOM 3392 C C . ASN A 1 434 ? 17.829 -20.236 -16.692 1.00 63.41 434 ASN A C 1
ATOM 3394 O O . ASN A 1 434 ? 18.095 -19.972 -15.518 1.00 63.41 434 ASN A O 1
ATOM 3398 N N . LEU A 1 435 ? 16.910 -19.544 -17.370 1.00 78.50 435 LEU A N 1
ATOM 3399 C CA . LEU A 1 435 ? 16.127 -18.458 -16.790 1.00 78.50 435 LEU A CA 1
ATOM 3400 C C . LEU A 1 435 ? 14.731 -18.954 -16.406 1.00 78.50 435 LEU A C 1
ATOM 3402 O O . LEU A 1 435 ? 13.752 -18.808 -17.140 1.00 78.50 435 LEU A O 1
ATOM 3406 N N . MET A 1 436 ? 14.667 -19.554 -15.223 1.00 86.69 436 MET A N 1
ATOM 3407 C CA . MET A 1 436 ? 13.443 -20.096 -14.649 1.00 86.69 436 MET A CA 1
ATOM 3408 C C . MET A 1 436 ? 13.307 -19.704 -13.183 1.00 86.69 436 MET A C 1
ATOM 3410 O O . MET A 1 436 ? 14.297 -19.639 -12.449 1.00 86.69 436 MET A O 1
ATOM 3414 N N . ALA A 1 437 ? 12.070 -19.485 -12.764 1.00 90.31 437 ALA A N 1
ATOM 3415 C CA . ALA A 1 437 ? 11.702 -19.263 -11.378 1.00 90.31 437 ALA A CA 1
ATOM 3416 C C . ALA A 1 437 ? 10.659 -20.301 -10.975 1.00 90.31 437 ALA A C 1
ATOM 3418 O O . ALA A 1 437 ? 9.641 -20.462 -11.649 1.00 90.31 437 ALA A O 1
ATOM 3419 N N . SER A 1 438 ? 10.915 -21.011 -9.878 1.00 90.81 438 SER A N 1
ATOM 3420 C CA . SER A 1 438 ? 9.964 -21.994 -9.352 1.00 90.81 438 SER A CA 1
ATOM 3421 C C . SER A 1 438 ? 8.795 -21.306 -8.638 1.00 90.81 438 SER A C 1
ATOM 3423 O O . SER A 1 438 ? 8.912 -20.159 -8.203 1.00 90.81 438 SER A O 1
ATOM 3425 N N . SER A 1 439 ? 7.670 -22.004 -8.474 1.00 88.50 439 SER A N 1
ATOM 3426 C CA . SER A 1 439 ? 6.535 -21.518 -7.669 1.00 88.50 439 SER A CA 1
ATOM 3427 C C . SER A 1 439 ? 6.932 -21.233 -6.214 1.00 88.50 439 SER A C 1
ATOM 3429 O O . SER A 1 439 ? 6.440 -20.289 -5.605 1.00 88.50 439 SER A O 1
ATOM 3431 N N . ASP A 1 440 ? 7.893 -21.997 -5.690 1.00 90.25 440 ASP A N 1
ATOM 3432 C CA . ASP A 1 440 ? 8.362 -21.922 -4.304 1.00 90.25 440 ASP A CA 1
ATOM 3433 C C . ASP A 1 440 ? 9.445 -20.857 -4.062 1.00 90.25 440 ASP A C 1
ATOM 3435 O O . ASP A 1 440 ? 9.855 -20.660 -2.915 1.00 90.25 440 ASP A O 1
ATOM 3439 N N . ALA A 1 441 ? 9.908 -20.173 -5.113 1.00 94.00 441 ALA A N 1
ATOM 3440 C CA . ALA A 1 441 ? 10.916 -19.123 -5.003 1.00 94.00 441 ALA A CA 1
ATOM 3441 C C . ALA A 1 441 ? 10.447 -17.975 -4.092 1.00 94.00 441 ALA A C 1
ATOM 3443 O O . ALA A 1 441 ? 9.275 -17.592 -4.103 1.00 94.00 441 ALA A O 1
ATOM 3444 N N . GLU A 1 442 ? 11.369 -17.419 -3.307 1.00 95.81 442 GLU A N 1
ATOM 3445 C CA . GLU A 1 442 ? 11.085 -16.274 -2.442 1.00 95.81 442 GLU A CA 1
ATOM 3446 C C . GLU A 1 442 ? 11.094 -14.980 -3.258 1.00 95.81 442 GLU A C 1
ATOM 3448 O O . GLU A 1 442 ? 12.040 -14.705 -4.001 1.00 95.81 442 GLU A O 1
ATOM 3453 N N . ARG A 1 443 ? 10.033 -14.181 -3.123 1.00 97.31 443 ARG A N 1
ATOM 3454 C CA . ARG A 1 443 ? 9.884 -12.895 -3.808 1.00 97.31 443 ARG A CA 1
ATOM 3455 C C . ARG A 1 443 ? 9.422 -11.851 -2.805 1.00 97.31 443 ARG A C 1
ATOM 3457 O O . ARG A 1 443 ? 8.291 -11.905 -2.323 1.00 97.31 443 ARG A O 1
ATOM 3464 N N . LYS A 1 444 ? 10.277 -10.872 -2.525 1.00 97.69 444 LYS A N 1
ATOM 3465 C CA . LYS A 1 444 ? 9.959 -9.775 -1.608 1.00 97.69 444 LYS A CA 1
ATOM 3466 C C . LYS A 1 444 ? 10.038 -8.433 -2.318 1.00 97.69 444 LYS A C 1
ATOM 3468 O O . LYS A 1 444 ? 11.086 -8.087 -2.854 1.00 97.69 444 LYS A O 1
ATOM 3473 N N . ILE A 1 445 ? 8.945 -7.679 -2.312 1.00 98.38 445 ILE A N 1
ATOM 3474 C CA . ILE A 1 445 ? 8.867 -6.346 -2.915 1.00 98.38 445 ILE A CA 1
ATOM 3475 C C . ILE A 1 445 ? 8.488 -5.345 -1.822 1.00 98.38 445 ILE A C 1
ATOM 3477 O O . ILE A 1 445 ? 7.373 -5.374 -1.310 1.00 98.38 445 ILE A O 1
ATOM 3481 N N . ASP A 1 446 ? 9.405 -4.453 -1.464 1.00 97.50 446 ASP A N 1
ATOM 3482 C CA . ASP A 1 446 ? 9.190 -3.430 -0.442 1.00 97.50 446 ASP A CA 1
ATOM 3483 C C . ASP A 1 446 ? 9.214 -2.043 -1.102 1.00 97.50 446 ASP A C 1
ATOM 3485 O O . ASP A 1 446 ? 10.228 -1.642 -1.673 1.00 97.50 446 ASP A O 1
ATOM 3489 N N . VAL A 1 447 ? 8.115 -1.291 -1.020 1.00 96.81 447 VAL A N 1
ATOM 3490 C CA . VAL A 1 447 ? 8.001 0.075 -1.556 1.00 96.81 447 VAL A CA 1
ATOM 3491 C C . VAL A 1 447 ? 7.829 1.052 -0.397 1.00 96.81 447 VAL A C 1
ATOM 3493 O O . VAL A 1 447 ? 6.779 1.092 0.242 1.00 96.81 447 VAL A O 1
ATOM 3496 N N . ALA A 1 448 ? 8.864 1.837 -0.100 1.00 92.50 448 ALA A N 1
ATOM 3497 C CA . ALA A 1 448 ? 8.841 2.796 1.004 1.00 92.50 448 ALA A CA 1
ATOM 3498 C C . ALA A 1 448 ? 7.990 4.040 0.687 1.00 92.50 448 ALA A C 1
ATOM 3500 O O . ALA A 1 448 ? 7.357 4.602 1.579 1.00 92.50 448 ALA A O 1
ATOM 3501 N N . GLY A 1 449 ? 7.982 4.462 -0.577 1.00 92.44 449 GLY A N 1
ATOM 3502 C CA . GLY A 1 449 ? 7.212 5.592 -1.082 1.00 92.44 449 GLY A CA 1
ATOM 3503 C C . GLY A 1 449 ? 5.855 5.168 -1.633 1.00 92.44 449 GLY A C 1
ATOM 3504 O O . GLY A 1 449 ? 5.167 4.319 -1.066 1.00 92.44 449 GLY A O 1
ATOM 3505 N N . ASN A 1 450 ? 5.457 5.785 -2.744 1.00 95.19 450 ASN A N 1
ATOM 3506 C CA . ASN A 1 450 ? 4.105 5.653 -3.275 1.00 95.19 450 ASN A CA 1
ATOM 3507 C C . ASN A 1 450 ? 3.995 4.562 -4.348 1.00 95.19 450 ASN A C 1
ATOM 3509 O O . ASN A 1 450 ? 4.947 4.283 -5.075 1.00 95.19 450 ASN A O 1
ATOM 3513 N N . PHE A 1 451 ? 2.804 3.988 -4.494 1.00 97.88 451 PHE A N 1
ATOM 3514 C CA . PHE A 1 451 ? 2.455 3.038 -5.545 1.00 97.88 451 PHE A CA 1
ATOM 3515 C C . PHE A 1 451 ? 1.362 3.610 -6.452 1.00 97.88 451 PHE A C 1
ATOM 3517 O O . PHE A 1 451 ? 0.398 4.218 -5.981 1.00 97.88 451 PHE A O 1
ATOM 3524 N N . LEU A 1 452 ? 1.503 3.415 -7.762 1.00 97.69 452 LEU A N 1
ATOM 3525 C CA . LEU A 1 452 ? 0.486 3.774 -8.746 1.00 97.69 452 LEU A CA 1
ATOM 3526 C C . LEU A 1 452 ? 0.352 2.679 -9.805 1.00 97.69 452 LEU A C 1
ATOM 3528 O O . LEU A 1 452 ? 1.313 2.367 -10.513 1.00 97.69 452 LEU A O 1
ATOM 3532 N N . LEU A 1 453 ? -0.863 2.152 -9.945 1.00 97.56 453 LEU A N 1
ATOM 3533 C CA . LEU A 1 453 ? -1.254 1.268 -11.039 1.00 97.56 453 LEU A CA 1
ATOM 3534 C C . LEU A 1 453 ? -2.177 2.038 -11.981 1.00 97.56 453 LEU A C 1
ATOM 3536 O O . LEU A 1 453 ? -3.268 2.433 -11.578 1.00 97.56 453 LEU A O 1
ATOM 3540 N N . THR A 1 454 ? -1.742 2.263 -13.219 1.00 94.62 454 THR A N 1
ATOM 3541 C CA . THR A 1 454 ? -2.447 3.129 -14.174 1.00 94.62 454 THR A CA 1
ATOM 3542 C C . THR A 1 454 ? -2.333 2.608 -15.603 1.00 94.62 454 THR A C 1
ATOM 3544 O O . THR A 1 454 ? -1.351 1.963 -15.973 1.00 94.62 454 THR A O 1
ATOM 3547 N N . SER A 1 455 ? -3.337 2.895 -16.430 1.00 90.75 455 SER A N 1
ATOM 3548 C CA . SER A 1 455 ? -3.267 2.694 -17.882 1.00 90.75 455 SER A CA 1
ATOM 3549 C C . SER A 1 455 ? -2.742 3.935 -18.607 1.00 90.75 455 SER A C 1
ATOM 3551 O O . SER A 1 455 ? -2.465 3.876 -19.803 1.00 90.75 455 SER A O 1
ATOM 3553 N N . ALA A 1 456 ? -2.572 5.059 -17.902 1.00 90.00 456 ALA A N 1
ATOM 3554 C CA . ALA A 1 456 ? -1.939 6.234 -18.466 1.00 90.00 456 ALA A CA 1
ATOM 3555 C C . ALA A 1 456 ? -0.449 5.971 -18.677 1.00 90.00 456 ALA A C 1
ATOM 3557 O O . ALA A 1 456 ? 0.239 5.503 -17.771 1.00 90.00 456 ALA A O 1
ATOM 3558 N N . MET A 1 457 ? 0.062 6.291 -19.860 1.00 86.75 457 MET A N 1
ATOM 3559 C CA . MET A 1 457 ? 1.465 6.059 -20.196 1.00 86.75 457 MET A CA 1
ATOM 3560 C C . MET A 1 457 ? 2.097 7.305 -20.793 1.00 86.75 457 MET A C 1
ATOM 3562 O O . MET A 1 457 ? 1.425 8.120 -21.431 1.00 86.75 457 MET A O 1
ATOM 3566 N N . ILE A 1 458 ? 3.411 7.434 -20.611 1.00 84.88 458 ILE A N 1
ATOM 3567 C CA . ILE A 1 458 ? 4.180 8.491 -21.259 1.00 84.88 458 ILE A CA 1
ATOM 3568 C C . ILE A 1 458 ? 4.661 8.009 -22.627 1.00 84.88 458 ILE A C 1
ATOM 3570 O O . ILE A 1 458 ? 5.415 7.039 -22.738 1.00 84.88 458 ILE A O 1
ATOM 3574 N N . ASN A 1 459 ? 4.239 8.699 -23.688 1.00 77.19 459 ASN A N 1
ATOM 3575 C CA . ASN A 1 459 ? 4.736 8.430 -25.032 1.00 77.19 459 ASN A CA 1
ATOM 3576 C C . ASN A 1 459 ? 6.003 9.254 -25.304 1.00 77.19 459 ASN A C 1
ATOM 3578 O O . ASN A 1 459 ? 5.930 10.432 -25.669 1.00 77.19 459 ASN A O 1
ATOM 3582 N N . ARG A 1 460 ? 7.169 8.609 -25.184 1.00 70.56 460 ARG A N 1
ATOM 3583 C CA . ARG A 1 460 ? 8.481 9.233 -25.429 1.00 70.56 460 ARG A CA 1
ATOM 3584 C C . ARG A 1 460 ? 8.699 9.706 -26.868 1.00 70.56 460 ARG A C 1
ATOM 3586 O O . ARG A 1 460 ? 9.545 10.565 -27.082 1.00 70.56 460 ARG A O 1
ATOM 3593 N N . GLN A 1 461 ? 7.963 9.168 -27.842 1.00 62.91 461 GLN A N 1
ATOM 3594 C CA . GLN A 1 461 ? 8.068 9.593 -29.244 1.00 62.91 461 GLN A CA 1
ATOM 3595 C C . GLN A 1 461 ? 7.304 10.895 -29.525 1.00 62.91 461 GLN A C 1
ATOM 3597 O O . GLN A 1 461 ? 7.451 11.467 -30.601 1.00 62.91 461 GLN A O 1
ATOM 3602 N N . SER A 1 462 ? 6.467 11.358 -28.590 1.00 60.84 462 SER A N 1
ATOM 3603 C CA . SER A 1 462 ? 5.751 12.624 -28.735 1.00 60.84 462 SER A CA 1
ATOM 3604 C C . SER A 1 462 ? 6.637 13.800 -28.316 1.00 60.84 462 SER A C 1
ATOM 3606 O O . SER A 1 462 ? 7.255 13.770 -27.253 1.00 60.84 462 SER A O 1
ATOM 3608 N N . GLU A 1 463 ? 6.654 14.872 -29.114 1.00 48.88 463 GLU A N 1
ATOM 3609 C CA . GLU A 1 463 ? 7.428 16.095 -28.826 1.00 48.88 463 GLU A CA 1
ATOM 3610 C C . GLU A 1 463 ? 7.051 16.752 -27.486 1.00 48.88 463 GLU A C 1
ATOM 3612 O O . GLU A 1 463 ? 7.831 17.518 -26.928 1.00 48.88 463 GLU A O 1
ATOM 3617 N N . ARG A 1 464 ? 5.855 16.452 -26.961 1.00 50.62 464 ARG A N 1
ATOM 3618 C CA . ARG A 1 464 ? 5.330 17.027 -25.716 1.00 50.62 464 ARG A CA 1
ATOM 3619 C C . ARG A 1 464 ? 5.529 16.149 -24.481 1.00 50.62 464 ARG A C 1
ATOM 3621 O O . ARG A 1 464 ? 5.277 16.638 -23.390 1.00 50.62 464 ARG A O 1
ATOM 3628 N N . GLN A 1 465 ? 5.964 14.890 -24.631 1.00 64.88 465 GLN A N 1
ATOM 3629 C CA . GLN A 1 465 ? 6.085 13.922 -23.525 1.00 64.88 465 GLN A CA 1
ATOM 3630 C C . GLN A 1 465 ? 4.843 13.903 -22.610 1.00 64.88 465 GLN A C 1
ATOM 3632 O O . GLN A 1 465 ? 4.947 13.828 -21.388 1.00 64.88 465 GLN A O 1
ATOM 3637 N N . ASN A 1 466 ? 3.653 14.001 -23.206 1.00 74.00 466 ASN A N 1
ATOM 3638 C CA . ASN A 1 466 ? 2.410 14.026 -22.445 1.00 74.00 466 ASN A CA 1
ATOM 3639 C C . ASN A 1 466 ? 2.065 12.615 -21.961 1.00 74.00 466 ASN A C 1
ATOM 3641 O O . ASN A 1 466 ? 2.147 11.647 -22.725 1.00 74.00 466 ASN A O 1
ATOM 3645 N N . ILE A 1 467 ? 1.652 12.518 -20.700 1.00 85.38 467 ILE A N 1
ATOM 3646 C CA . ILE A 1 467 ? 1.044 11.312 -20.145 1.00 85.38 467 ILE A CA 1
ATOM 3647 C C . ILE A 1 467 ? -0.443 11.339 -20.496 1.00 85.38 467 ILE A C 1
ATOM 3649 O O . ILE A 1 467 ? -1.114 12.342 -20.265 1.00 85.38 467 ILE A O 1
ATOM 3653 N N . SER A 1 468 ? -0.958 10.260 -21.082 1.00 86.31 468 SER A N 1
ATOM 3654 C CA . SER A 1 468 ? -2.359 10.176 -21.509 1.00 86.31 468 SER A CA 1
ATOM 3655 C C . SER A 1 468 ? -2.907 8.769 -21.306 1.00 86.31 468 SER A C 1
ATOM 3657 O O . SER A 1 468 ? -2.147 7.804 -21.324 1.00 86.31 468 SER A O 1
ATOM 3659 N N . TYR A 1 469 ? -4.227 8.661 -21.143 1.00 87.00 469 TYR A N 1
ATOM 3660 C CA . TYR A 1 469 ? -4.960 7.389 -21.171 1.00 87.00 469 TYR A CA 1
ATOM 3661 C C . TYR A 1 469 ? -5.230 6.890 -22.589 1.00 87.00 469 TYR A C 1
ATOM 3663 O O . TYR A 1 469 ? -5.614 5.735 -22.758 1.00 87.00 469 TYR A O 1
ATOM 3671 N N . PHE A 1 470 ? -5.091 7.755 -23.594 1.00 84.44 470 PHE A N 1
ATOM 3672 C CA . PHE A 1 470 ? -5.573 7.491 -24.941 1.00 84.44 470 PHE A CA 1
ATOM 3673 C C . PHE A 1 470 ? -4.485 7.691 -25.991 1.00 84.44 470 PHE A C 1
ATOM 3675 O O . PHE A 1 470 ? -3.649 8.595 -25.895 1.00 84.44 470 PHE A O 1
ATOM 3682 N N . ASP A 1 471 ? -4.544 6.871 -27.037 1.00 77.00 471 ASP A N 1
ATOM 3683 C CA . ASP A 1 471 ? -3.756 7.066 -28.248 1.00 77.00 471 ASP A CA 1
ATOM 3684 C C . ASP A 1 471 ? -4.373 8.196 -29.088 1.00 77.00 471 ASP A C 1
ATOM 3686 O O . ASP A 1 471 ? -5.365 8.010 -29.795 1.00 77.00 471 ASP A O 1
ATOM 3690 N N . GLU A 1 472 ? -3.771 9.383 -29.007 1.00 67.06 472 GLU A N 1
ATOM 3691 C CA . GLU A 1 472 ? -4.191 10.588 -29.737 1.00 67.06 472 GLU A CA 1
ATOM 3692 C C . GLU A 1 472 ? -3.813 10.560 -31.232 1.00 67.06 472 GLU A C 1
ATOM 3694 O O . GLU A 1 472 ? -4.134 11.489 -31.971 1.00 67.06 472 GLU A O 1
ATOM 3699 N N . SER A 1 473 ? -3.137 9.508 -31.717 1.00 60.62 473 SER A N 1
ATOM 3700 C CA . SER A 1 473 ? -2.676 9.428 -33.112 1.00 60.62 473 SER A CA 1
ATOM 3701 C C . SER A 1 473 ? -3.737 8.958 -34.121 1.00 60.62 473 SER A C 1
ATOM 3703 O O . SER A 1 473 ? -3.448 8.872 -35.316 1.00 60.62 473 SER A O 1
ATOM 3705 N N . LYS A 1 474 ? -4.969 8.668 -33.675 1.00 57.09 474 LYS A N 1
ATOM 3706 C CA . LYS A 1 474 ? -6.074 8.166 -34.511 1.00 57.09 474 LYS A CA 1
ATOM 3707 C C . LYS A 1 474 ? -7.291 9.090 -34.491 1.00 57.09 474 LYS A C 1
ATOM 3709 O O . LYS A 1 474 ? -7.548 9.785 -33.518 1.00 57.09 474 LYS A O 1
ATOM 3714 N N . SER A 1 475 ? -8.105 9.016 -35.547 1.00 52.38 475 SER A N 1
ATOM 3715 C CA . SER A 1 475 ? -9.420 9.677 -35.640 1.00 52.38 475 SER A CA 1
ATOM 3716 C C . SER A 1 475 ? -10.457 9.148 -34.633 1.00 52.38 475 SER A C 1
ATOM 3718 O O . SER A 1 475 ? -11.503 9.768 -34.462 1.00 52.38 475 SER A O 1
ATOM 3720 N N . VAL A 1 476 ? -10.170 8.021 -33.968 1.00 61.12 476 VAL A N 1
ATOM 3721 C CA . VAL A 1 476 ? -10.978 7.424 -32.897 1.00 61.12 476 VAL A CA 1
ATOM 3722 C C . VAL A 1 476 ? -10.116 7.277 -31.644 1.00 61.12 476 VAL A C 1
ATOM 3724 O O . VAL A 1 476 ? -9.102 6.576 -31.669 1.00 61.12 476 VAL A O 1
ATOM 3727 N N . THR A 1 477 ? -10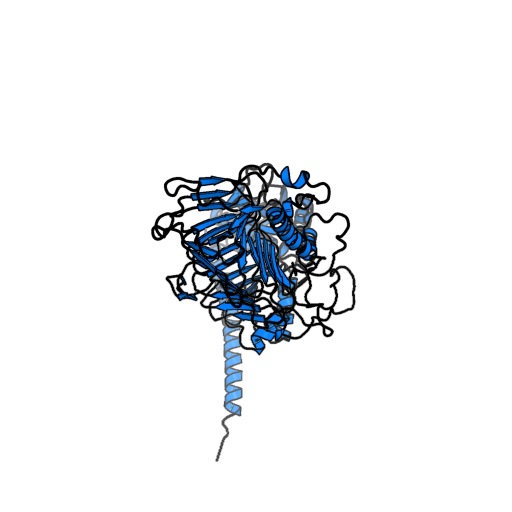.549 7.899 -30.547 1.00 69.56 477 THR A N 1
ATOM 3728 C CA . THR A 1 477 ? -9.914 7.811 -29.227 1.00 69.56 477 THR A CA 1
ATOM 3729 C C . THR A 1 477 ? -9.941 6.366 -28.727 1.00 69.56 477 THR A C 1
ATOM 3731 O O . THR A 1 477 ? -10.999 5.847 -28.373 1.00 69.56 477 THR A O 1
ATOM 3734 N N . THR A 1 478 ? -8.781 5.707 -28.724 1.00 76.00 478 THR A N 1
ATOM 3735 C CA . THR A 1 478 ? -8.615 4.327 -28.237 1.00 76.00 478 THR A CA 1
ATOM 3736 C C . THR A 1 478 ? -7.836 4.368 -26.923 1.00 76.00 478 THR A C 1
ATOM 3738 O O . THR A 1 478 ? -6.788 5.021 -26.899 1.00 76.00 478 THR A O 1
ATOM 3741 N N . PRO A 1 479 ? -8.304 3.728 -25.836 1.00 81.31 479 PRO A N 1
ATOM 3742 C CA . PRO A 1 479 ? -7.548 3.680 -24.591 1.00 81.31 479 PRO A CA 1
ATOM 3743 C C . PRO A 1 479 ? -6.266 2.865 -24.780 1.00 81.31 479 PRO A C 1
ATOM 3745 O O . PRO A 1 479 ? -6.214 1.927 -25.585 1.00 81.31 479 PRO A O 1
ATOM 3748 N N . TYR A 1 480 ? -5.229 3.214 -24.026 1.00 84.81 480 TYR A N 1
ATOM 3749 C CA . TYR A 1 480 ? -4.082 2.334 -23.856 1.00 84.81 480 TYR A CA 1
ATOM 3750 C C . TYR A 1 480 ? -4.476 1.072 -23.088 1.00 84.81 480 TYR A C 1
ATOM 3752 O O . TYR A 1 480 ? -5.548 0.988 -22.485 1.00 84.81 480 TYR A O 1
ATOM 3760 N N . ALA A 1 481 ? -3.618 0.058 -23.155 1.00 85.56 481 ALA A N 1
ATOM 3761 C CA . ALA A 1 481 ? -3.913 -1.217 -22.529 1.00 85.56 481 ALA A CA 1
ATOM 3762 C C . ALA A 1 481 ? -3.983 -1.067 -20.999 1.00 85.56 481 ALA A C 1
ATOM 3764 O O . ALA A 1 481 ? -3.145 -0.375 -20.415 1.00 85.56 481 ALA A O 1
ATOM 3765 N N . PRO A 1 482 ? -4.931 -1.738 -20.326 1.00 90.31 482 PRO A N 1
ATOM 3766 C CA . PRO A 1 482 ? -4.939 -1.770 -18.873 1.00 90.31 482 PRO A CA 1
ATOM 3767 C C . PRO A 1 482 ? -3.681 -2.464 -18.345 1.00 90.31 482 PRO A C 1
ATOM 3769 O O . PRO A 1 482 ? -3.244 -3.491 -18.874 1.00 90.31 482 PRO A O 1
ATOM 3772 N N . SER A 1 483 ? -3.125 -1.918 -17.270 1.00 93.19 483 SER A N 1
ATOM 3773 C CA . SER A 1 483 ? -2.037 -2.538 -16.525 1.00 93.19 483 SER A CA 1
ATOM 3774 C C . SER A 1 483 ? -2.543 -3.727 -15.716 1.00 93.19 483 SER A C 1
ATOM 3776 O O . SER A 1 483 ? -3.633 -3.680 -15.136 1.00 93.19 483 SER A O 1
ATOM 3778 N N . LYS A 1 484 ? -1.728 -4.783 -15.623 1.00 93.94 484 LYS A N 1
ATOM 3779 C CA . LYS A 1 484 ? -1.983 -5.917 -14.726 1.00 93.94 484 LYS A CA 1
ATOM 3780 C C . LYS A 1 484 ? -0.849 -6.079 -13.737 1.00 93.94 484 LYS A C 1
ATOM 3782 O O . LYS A 1 484 ? 0.310 -6.178 -14.129 1.00 93.94 484 LYS A O 1
ATOM 3787 N N . PHE A 1 485 ? -1.206 -6.159 -12.468 1.00 97.62 485 PHE A N 1
ATOM 3788 C CA . PHE A 1 485 ? -0.298 -6.469 -11.383 1.00 97.62 485 PHE A CA 1
ATOM 3789 C C . PHE A 1 485 ? -0.607 -7.871 -10.857 1.00 97.62 485 PHE A C 1
ATOM 3791 O O . PHE A 1 485 ? -1.723 -8.134 -10.412 1.00 97.62 485 PHE A O 1
ATOM 3798 N N . ILE A 1 486 ? 0.357 -8.781 -10.967 1.00 97.88 486 ILE A N 1
ATOM 3799 C CA . ILE A 1 486 ? 0.186 -10.201 -10.665 1.00 97.88 486 ILE A CA 1
ATOM 3800 C C . ILE A 1 486 ? 1.215 -10.609 -9.614 1.00 97.88 486 ILE A C 1
ATOM 3802 O O . ILE A 1 486 ? 2.415 -10.429 -9.823 1.00 97.88 486 ILE A O 1
ATOM 3806 N N . LEU A 1 487 ? 0.749 -11.182 -8.506 1.00 98.38 487 LEU A N 1
ATOM 3807 C CA . LEU A 1 487 ? 1.598 -11.872 -7.538 1.00 98.38 487 LEU A CA 1
ATOM 3808 C C . LEU A 1 487 ? 1.198 -13.343 -7.481 1.00 98.38 487 LEU A C 1
ATOM 3810 O O . LEU A 1 487 ? 0.020 -13.664 -7.322 1.00 98.38 487 LEU A O 1
ATOM 3814 N N . ASP A 1 488 ? 2.180 -14.224 -7.597 1.00 96.69 488 ASP A N 1
ATOM 3815 C CA . ASP A 1 488 ? 1.998 -15.669 -7.652 1.00 96.69 488 ASP A CA 1
ATOM 3816 C C . ASP A 1 488 ? 3.083 -16.358 -6.812 1.00 96.69 488 ASP A C 1
ATOM 3818 O O . ASP A 1 488 ? 4.269 -16.020 -6.904 1.00 96.69 488 ASP A O 1
ATOM 3822 N N . GLY A 1 489 ? 2.679 -17.298 -5.961 1.00 95.31 489 GLY A N 1
ATOM 3823 C CA . GLY A 1 489 ? 3.563 -18.104 -5.123 1.00 95.31 489 GLY A CA 1
ATOM 3824 C C . GLY A 1 489 ? 3.446 -17.822 -3.624 1.00 95.31 489 GLY A C 1
ATOM 3825 O O . GLY A 1 489 ? 3.374 -16.676 -3.173 1.00 95.31 489 GLY A O 1
ATOM 3826 N N . LYS A 1 490 ? 3.529 -18.891 -2.824 1.00 94.62 490 LYS A N 1
ATOM 3827 C CA . LYS A 1 490 ? 3.332 -18.839 -1.359 1.00 94.62 490 LYS A CA 1
ATOM 3828 C C . LYS A 1 490 ? 4.352 -18.000 -0.588 1.00 94.62 490 LYS A C 1
ATOM 3830 O O . LYS A 1 490 ? 4.104 -17.619 0.552 1.00 94.62 490 LYS A O 1
ATOM 3835 N N . ASN A 1 491 ? 5.503 -17.749 -1.207 1.00 96.50 491 ASN A N 1
ATOM 3836 C CA . ASN A 1 491 ? 6.602 -16.950 -0.668 1.00 96.50 491 ASN A CA 1
ATOM 3837 C C . ASN A 1 491 ? 6.711 -15.590 -1.384 1.00 96.50 491 ASN A C 1
ATOM 3839 O O . ASN A 1 491 ? 7.776 -14.971 -1.378 1.00 96.50 491 ASN A O 1
ATOM 3843 N N . THR A 1 492 ? 5.629 -15.142 -2.028 1.00 98.25 492 THR A N 1
ATOM 3844 C CA . THR A 1 492 ? 5.563 -13.876 -2.759 1.00 98.25 492 THR A CA 1
ATOM 3845 C C . THR A 1 492 ? 4.804 -12.835 -1.946 1.00 98.25 492 THR A C 1
ATOM 3847 O O . THR A 1 492 ? 3.611 -12.984 -1.669 1.00 98.25 492 THR A O 1
ATOM 3850 N N . LYS A 1 493 ? 5.490 -11.749 -1.579 1.00 98.25 493 LYS A N 1
ATOM 3851 C CA . LYS A 1 493 ? 4.909 -10.646 -0.810 1.00 98.25 493 LYS A CA 1
ATOM 3852 C C . LYS A 1 493 ? 5.324 -9.286 -1.363 1.00 98.25 493 LYS A C 1
ATOM 3854 O O . LYS A 1 493 ? 6.507 -9.042 -1.598 1.00 98.25 493 LYS A O 1
ATOM 3859 N N . MET A 1 494 ? 4.349 -8.385 -1.490 1.00 98.44 494 MET A N 1
ATOM 3860 C CA . MET A 1 494 ? 4.582 -6.959 -1.709 1.00 98.44 494 MET A CA 1
ATOM 3861 C C . MET A 1 494 ? 3.986 -6.116 -0.580 1.00 98.44 494 MET A C 1
ATOM 3863 O O . MET A 1 494 ? 2.836 -6.326 -0.193 1.00 98.44 494 MET A O 1
ATOM 3867 N N . VAL A 1 495 ? 4.756 -5.140 -0.095 1.00 98.25 495 VAL A N 1
ATOM 3868 C CA . VAL A 1 495 ? 4.328 -4.153 0.908 1.00 98.25 495 VAL A CA 1
ATOM 3869 C C . VAL A 1 495 ? 4.588 -2.743 0.397 1.00 98.25 495 VAL A C 1
ATOM 3871 O O . VAL A 1 495 ? 5.694 -2.436 -0.046 1.00 98.25 495 VAL A O 1
ATOM 3874 N N . VAL A 1 496 ? 3.587 -1.871 0.510 1.00 97.31 496 VAL A N 1
ATOM 3875 C CA . VAL A 1 496 ? 3.704 -0.436 0.225 1.00 97.31 496 VAL A CA 1
ATOM 3876 C C . VAL A 1 496 ? 3.469 0.358 1.503 1.00 97.31 496 VAL A C 1
ATOM 3878 O O . VAL A 1 496 ? 2.391 0.288 2.092 1.00 97.31 496 VAL A O 1
ATOM 3881 N N . ALA A 1 497 ? 4.465 1.136 1.926 1.00 90.19 497 ALA A N 1
ATOM 3882 C CA . ALA A 1 497 ? 4.370 1.965 3.125 1.00 90.19 497 ALA A CA 1
ATOM 3883 C C . ALA A 1 497 ? 3.682 3.319 2.866 1.00 90.19 497 ALA A C 1
ATOM 3885 O O . ALA A 1 497 ? 2.947 3.795 3.733 1.00 90.19 497 ALA A O 1
ATOM 3886 N N . GLY A 1 498 ? 3.907 3.930 1.696 1.00 90.25 498 GLY A N 1
ATOM 3887 C CA . GLY A 1 498 ? 3.337 5.228 1.327 1.00 90.25 498 GLY A CA 1
ATOM 3888 C C . GLY A 1 498 ? 1.927 5.157 0.733 1.00 90.25 498 GLY A C 1
ATOM 3889 O O . GLY A 1 498 ? 1.142 4.242 1.006 1.00 90.25 498 GLY A O 1
ATOM 3890 N N . LYS A 1 499 ? 1.580 6.161 -0.082 1.00 93.00 499 LYS A N 1
ATOM 3891 C CA . LYS A 1 499 ? 0.264 6.272 -0.725 1.00 93.00 499 LYS A CA 1
ATOM 3892 C C . LYS A 1 499 ? 0.147 5.331 -1.902 1.00 93.00 499 LYS A C 1
ATOM 3894 O O . LYS A 1 499 ? 1.025 5.285 -2.756 1.00 93.00 499 LYS A O 1
ATOM 3899 N N . SER A 1 500 ? -0.973 4.629 -1.982 1.00 97.06 500 SER A N 1
ATOM 3900 C CA . SER A 1 500 ? -1.293 3.789 -3.130 1.00 97.06 500 SER A CA 1
ATOM 3901 C C . SER A 1 500 ? -2.472 4.375 -3.892 1.00 97.06 500 SER A C 1
ATOM 3903 O O . SER A 1 500 ? -3.423 4.880 -3.296 1.00 97.06 500 SER A O 1
ATOM 3905 N N . PHE A 1 501 ? -2.422 4.318 -5.217 1.00 96.81 501 PHE A N 1
ATOM 3906 C CA . PHE A 1 501 ? -3.572 4.656 -6.042 1.00 96.81 501 PHE A CA 1
ATOM 3907 C C . PHE A 1 501 ? -3.753 3.627 -7.154 1.00 96.81 501 PHE A C 1
ATOM 3909 O O . PHE A 1 501 ? -2.814 3.328 -7.895 1.00 96.81 501 PHE A O 1
ATOM 3916 N N . ILE A 1 502 ? -4.960 3.073 -7.245 1.00 97.44 502 ILE A N 1
ATOM 3917 C CA . ILE A 1 502 ? -5.369 2.191 -8.337 1.00 97.44 502 ILE A CA 1
ATOM 3918 C C . ILE A 1 502 ? -6.306 3.000 -9.217 1.00 97.44 502 ILE A C 1
ATOM 3920 O O . ILE A 1 502 ? -7.433 3.312 -8.838 1.00 97.44 502 ILE A O 1
ATOM 3924 N N . ASP A 1 503 ? -5.782 3.393 -10.364 1.00 94.00 503 ASP A N 1
ATOM 3925 C CA . ASP A 1 503 ? -6.402 4.350 -11.261 1.00 94.00 503 ASP A CA 1
ATOM 3926 C C . ASP A 1 503 ? -7.309 3.656 -12.285 1.00 94.00 503 ASP A C 1
ATOM 3928 O O . ASP A 1 503 ? -7.128 2.477 -12.596 1.00 94.00 503 ASP A O 1
ATOM 3932 N N . ALA A 1 504 ? -8.252 4.401 -12.852 1.00 90.06 504 ALA A N 1
ATOM 3933 C CA . ALA A 1 504 ? -9.066 3.979 -13.984 1.00 90.06 504 ALA A CA 1
ATOM 3934 C C . ALA A 1 504 ? -9.010 5.030 -15.107 1.00 90.06 504 ALA A C 1
ATOM 3936 O O . ALA A 1 504 ? -8.955 6.235 -14.828 1.00 90.06 504 ALA A O 1
ATOM 3937 N N . PRO A 1 505 ? -9.071 4.622 -16.390 1.00 88.31 505 PRO A N 1
ATOM 3938 C CA . PRO A 1 505 ? -9.076 5.577 -17.487 1.00 88.31 505 PRO A CA 1
ATOM 3939 C C . PRO A 1 505 ? -10.304 6.487 -17.399 1.00 88.31 505 PRO A C 1
ATOM 3941 O O . PRO A 1 505 ? -11.438 6.033 -17.245 1.00 88.31 505 PRO A O 1
ATOM 3944 N N . LYS A 1 506 ? -10.089 7.799 -17.519 1.00 83.50 506 LYS A N 1
ATOM 3945 C CA . LYS A 1 506 ? -11.164 8.806 -17.523 1.00 83.50 506 LYS A CA 1
ATOM 3946 C C . LYS A 1 506 ? -11.058 9.667 -18.758 1.00 83.50 506 LYS A C 1
ATOM 3948 O O . LYS A 1 506 ? -9.950 9.939 -19.206 1.00 83.50 506 LYS A O 1
ATOM 3953 N N . THR A 1 507 ? -12.188 10.186 -19.230 1.00 74.88 507 THR A N 1
ATOM 3954 C CA . THR A 1 507 ? -12.228 11.186 -20.310 1.00 74.88 507 THR A CA 1
ATOM 3955 C C . THR A 1 507 ? -12.032 12.619 -19.819 1.00 74.88 507 THR A C 1
ATOM 3957 O O . THR A 1 507 ? -11.701 13.485 -20.618 1.00 74.88 507 THR A O 1
ATOM 3960 N N . ASN A 1 508 ? -12.251 12.874 -18.524 1.00 71.31 508 ASN A N 1
ATOM 3961 C CA . ASN A 1 508 ? -12.085 14.182 -17.896 1.00 71.31 508 ASN A CA 1
ATOM 3962 C C . ASN A 1 508 ? -11.356 14.053 -16.554 1.00 71.31 508 ASN A C 1
ATOM 3964 O O . ASN A 1 508 ? -11.410 13.013 -15.890 1.00 71.31 508 ASN A O 1
ATOM 3968 N N . ARG A 1 509 ? -10.719 15.146 -16.122 1.00 70.12 509 ARG A N 1
ATOM 3969 C CA . ARG A 1 509 ? -10.134 15.266 -14.782 1.00 70.12 509 ARG A CA 1
ATOM 3970 C C . ARG A 1 509 ? -11.221 15.130 -13.712 1.00 70.12 509 ARG A C 1
ATOM 3972 O O . ARG A 1 509 ? -12.289 15.722 -13.841 1.00 70.12 509 ARG A O 1
ATOM 3979 N N . ARG A 1 510 ? -10.915 14.413 -12.626 1.00 69.94 510 ARG A N 1
ATOM 3980 C CA . ARG A 1 510 ? -11.761 14.399 -11.427 1.00 69.94 510 ARG A CA 1
ATOM 3981 C C . ARG A 1 510 ? -11.412 15.575 -10.537 1.00 69.94 510 ARG A C 1
ATOM 3983 O O . ARG A 1 510 ? -10.238 15.816 -10.246 1.00 69.94 510 ARG A O 1
ATOM 3990 N N . ASP A 1 511 ? -12.435 16.292 -10.105 1.00 67.12 511 ASP A N 1
ATOM 3991 C CA . ASP A 1 511 ? -12.263 17.313 -9.089 1.00 67.12 511 ASP A CA 1
ATOM 3992 C C . ASP A 1 511 ? -11.837 16.687 -7.752 1.00 67.12 511 ASP A C 1
ATOM 3994 O O . ASP A 1 511 ? -11.959 15.480 -7.508 1.00 67.12 511 ASP A O 1
ATOM 3998 N N . THR A 1 512 ? -11.262 17.521 -6.889 1.00 66.69 512 THR A N 1
ATOM 3999 C CA . THR A 1 512 ? -11.018 17.137 -5.496 1.00 66.69 512 THR A CA 1
ATOM 4000 C C . THR A 1 512 ? -12.375 16.920 -4.820 1.00 66.69 512 THR A C 1
ATOM 4002 O O . THR A 1 512 ? -13.290 17.701 -5.088 1.00 66.69 512 THR A O 1
ATOM 4005 N N . PRO A 1 513 ? -12.530 15.929 -3.924 1.00 61.59 513 PRO A N 1
ATOM 4006 C CA . PRO A 1 513 ? -13.788 15.697 -3.211 1.00 61.59 513 PRO A CA 1
ATOM 4007 C C . PRO A 1 513 ? -14.323 16.932 -2.465 1.00 61.59 513 PRO A C 1
ATOM 4009 O O . PRO A 1 513 ? -15.522 17.045 -2.244 1.00 61.59 513 PRO A O 1
ATOM 4012 N N . LYS A 1 514 ? -13.454 17.899 -2.122 1.00 57.12 514 LYS A N 1
ATOM 4013 C CA . LYS A 1 514 ? -13.835 19.164 -1.466 1.00 57.12 514 LYS A CA 1
ATOM 4014 C C . LYS A 1 514 ? -14.495 20.171 -2.414 1.00 57.12 514 LYS A C 1
ATOM 4016 O O . LYS A 1 514 ? -15.100 21.140 -1.958 1.00 57.12 514 LYS A O 1
ATOM 4021 N N . LYS A 1 515 ? -14.383 19.982 -3.729 1.00 52.81 515 LYS A N 1
ATOM 4022 C CA . LYS A 1 515 ? -15.158 20.739 -4.711 1.00 52.81 515 LYS A CA 1
ATOM 4023 C C . LYS A 1 515 ? -16.467 19.993 -4.936 1.00 52.81 515 LYS A C 1
ATOM 4025 O O . LYS A 1 515 ? -16.476 18.962 -5.598 1.00 52.81 515 LYS A O 1
ATOM 4030 N N . ASN A 1 516 ? -17.561 20.529 -4.395 1.00 42.56 516 ASN A N 1
ATOM 4031 C CA . ASN A 1 516 ? -18.929 20.062 -4.636 1.00 42.56 516 ASN A CA 1
ATOM 4032 C C . ASN A 1 516 ? -19.246 20.033 -6.144 1.00 42.56 516 ASN A C 1
ATOM 4034 O O . ASN A 1 516 ? -19.831 20.975 -6.679 1.00 42.56 516 ASN A O 1
ATOM 4038 N N . SER A 1 517 ? -18.874 18.960 -6.836 1.00 44.12 517 SER A N 1
ATOM 4039 C CA . SER A 1 517 ? -19.288 18.694 -8.207 1.00 44.12 517 SER A CA 1
ATOM 4040 C C . SER A 1 517 ? -20.293 17.547 -8.170 1.00 44.12 517 SER A C 1
ATOM 4042 O O . SER A 1 517 ? -20.005 16.446 -7.714 1.00 44.12 517 SER A O 1
ATOM 4044 N N . LYS A 1 518 ? -21.521 17.830 -8.613 1.00 40.12 518 LYS A N 1
ATOM 4045 C CA . LYS A 1 518 ? -22.585 16.830 -8.817 1.00 40.12 518 LYS A CA 1
ATOM 4046 C C . LYS A 1 518 ? -22.332 15.945 -10.048 1.00 40.12 518 LYS A C 1
ATOM 4048 O O . LYS A 1 518 ? -23.199 15.156 -10.414 1.00 40.12 518 LYS A O 1
ATOM 4053 N N . ASP A 1 519 ? -21.182 16.095 -10.702 1.00 43.69 519 ASP A N 1
ATOM 4054 C CA . ASP A 1 519 ? -20.809 15.299 -11.861 1.00 43.69 519 ASP A CA 1
ATOM 4055 C C . ASP A 1 519 ? -20.106 14.026 -11.399 1.00 43.69 519 ASP A C 1
ATOM 4057 O O . ASP A 1 519 ? -18.909 14.013 -11.103 1.00 43.69 519 ASP A O 1
ATOM 4061 N N . ASN A 1 520 ? -20.860 12.925 -11.389 1.00 49.22 520 ASN A N 1
ATOM 4062 C CA . ASN A 1 520 ? -20.287 11.585 -11.357 1.00 49.22 520 ASN A CA 1
ATOM 4063 C C . ASN A 1 520 ? -19.368 11.454 -12.574 1.00 49.22 520 ASN A C 1
ATOM 4065 O O . ASN A 1 520 ? -19.833 11.257 -13.700 1.00 49.22 520 ASN A O 1
ATOM 4069 N N . SER A 1 521 ? -18.061 11.626 -12.366 1.00 53.62 521 SER A N 1
ATOM 4070 C CA . SER A 1 521 ? -17.089 11.515 -13.448 1.00 53.62 521 SER A CA 1
ATOM 4071 C C . SER A 1 521 ? -17.227 10.125 -14.060 1.00 53.62 521 SER A C 1
ATOM 4073 O O . SER A 1 521 ? -17.081 9.126 -13.358 1.00 53.62 521 SER A O 1
ATOM 4075 N N . LYS A 1 522 ? -17.544 10.067 -15.354 1.00 69.25 522 LYS A N 1
ATOM 4076 C CA . LYS A 1 522 ? -17.676 8.806 -16.079 1.00 69.25 522 LYS A CA 1
ATOM 4077 C C . LYS A 1 522 ? -16.282 8.243 -16.336 1.00 69.25 522 LYS A C 1
ATOM 4079 O O . LYS A 1 522 ? -15.456 8.904 -16.970 1.00 69.25 522 LYS A O 1
ATOM 4084 N N . TYR A 1 523 ? -16.030 7.041 -15.836 1.00 83.62 523 TYR A N 1
ATOM 4085 C CA . TYR A 1 523 ? -14.884 6.249 -16.262 1.00 83.62 523 TYR A CA 1
ATOM 4086 C C . TYR A 1 523 ? -15.070 5.872 -17.734 1.00 83.62 523 TYR A C 1
ATOM 4088 O O . TYR A 1 523 ? -16.198 5.737 -18.216 1.00 83.62 523 TYR A O 1
ATOM 4096 N N . TYR A 1 524 ? -13.966 5.770 -18.462 1.00 82.94 524 TYR A N 1
ATOM 4097 C CA . TYR A 1 524 ? -13.996 5.276 -19.827 1.00 82.94 524 TYR A CA 1
ATOM 4098 C C . TYR A 1 524 ? -14.151 3.754 -19.815 1.00 82.94 524 TYR A C 1
ATOM 4100 O O . TYR A 1 524 ? -13.513 3.070 -19.012 1.00 82.94 524 TYR A O 1
ATOM 4108 N N . GLY A 1 525 ? -14.955 3.245 -20.747 1.00 82.62 525 GLY A N 1
ATOM 4109 C CA . GLY A 1 525 ? -15.050 1.815 -21.003 1.00 82.62 525 GLY A CA 1
ATOM 4110 C C . GLY A 1 525 ? -15.766 1.027 -19.912 1.00 82.62 525 GLY A C 1
ATOM 4111 O O . GLY A 1 525 ? -16.515 1.571 -19.097 1.00 82.62 525 GLY A O 1
ATOM 4112 N N . ASP A 1 526 ? -15.536 -0.279 -19.940 1.00 85.25 526 ASP A N 1
ATOM 4113 C CA . ASP A 1 526 ? -16.033 -1.238 -18.960 1.00 85.25 526 ASP A CA 1
ATOM 4114 C C . ASP A 1 526 ? -14.869 -2.000 -18.308 1.00 85.25 526 ASP A C 1
ATOM 4116 O O . ASP A 1 526 ? -13.706 -1.608 -18.402 1.00 85.25 526 ASP A O 1
ATOM 4120 N N . SER A 1 527 ? -15.180 -3.109 -17.635 1.00 86.31 527 SER A N 1
ATOM 4121 C CA . SER A 1 527 ? -14.175 -3.917 -16.950 1.00 86.31 527 SER A CA 1
ATOM 4122 C C . SER A 1 527 ? -13.028 -4.410 -17.848 1.00 86.31 527 SER A C 1
ATOM 4124 O O . SER A 1 527 ? -11.982 -4.755 -17.316 1.00 86.31 527 SER A O 1
ATOM 4126 N N . GLU A 1 528 ? -13.164 -4.458 -19.175 1.00 87.50 528 GLU A N 1
ATOM 4127 C CA . GLU A 1 528 ? -12.058 -4.822 -20.074 1.00 87.50 528 GLU A CA 1
ATOM 4128 C C . GLU A 1 528 ? -10.994 -3.727 -20.216 1.00 87.50 528 GLU A C 1
ATOM 4130 O O . GLU A 1 528 ? -9.845 -4.044 -20.528 1.00 87.50 528 GLU A O 1
ATOM 4135 N N . ASP A 1 529 ? -11.357 -2.465 -19.978 1.00 87.19 529 ASP A N 1
ATOM 4136 C CA . ASP A 1 529 ? -10.473 -1.302 -20.119 1.00 87.19 529 ASP A CA 1
ATOM 4137 C C . ASP A 1 529 ? -9.835 -0.881 -18.781 1.00 87.19 529 ASP A C 1
ATOM 4139 O O . ASP A 1 529 ? -8.995 0.022 -18.732 1.00 87.19 529 ASP A O 1
ATOM 4143 N N . TRP A 1 530 ? -10.225 -1.524 -17.678 1.00 92.06 530 TRP A N 1
ATOM 4144 C CA . TRP A 1 530 ? -9.754 -1.195 -16.333 1.00 92.06 530 TRP A CA 1
ATOM 4145 C C . TRP A 1 530 ? -8.553 -2.037 -15.910 1.00 92.06 530 TRP A C 1
ATOM 4147 O O . TRP A 1 530 ? -8.421 -3.209 -16.275 1.00 92.06 530 TRP A O 1
ATOM 4157 N N . ASN A 1 531 ? -7.687 -1.439 -15.087 1.00 95.44 531 ASN A N 1
ATOM 4158 C CA . ASN A 1 531 ? -6.508 -2.106 -14.536 1.00 95.44 531 ASN A CA 1
ATOM 4159 C C . ASN A 1 531 ? -6.892 -3.359 -13.729 1.00 95.44 531 ASN A C 1
ATOM 4161 O O . ASN A 1 531 ? -8.037 -3.517 -13.301 1.00 95.44 531 ASN A O 1
ATOM 4165 N N . GLY A 1 532 ? -5.944 -4.274 -13.534 1.00 96.56 532 GLY A N 1
ATOM 4166 C CA . GLY A 1 532 ? -6.186 -5.544 -12.851 1.00 96.56 532 GLY A CA 1
ATOM 4167 C C . GLY A 1 532 ? -5.157 -5.864 -11.774 1.00 96.56 532 GLY A C 1
ATOM 4168 O O . GLY A 1 532 ? -3.962 -5.672 -11.989 1.00 96.56 532 GLY A O 1
ATOM 4169 N N . ILE A 1 533 ? -5.621 -6.414 -10.654 1.00 98.56 533 ILE A N 1
ATOM 4170 C CA . ILE A 1 533 ? -4.794 -7.048 -9.624 1.00 98.56 533 ILE A CA 1
ATOM 4171 C C . ILE A 1 533 ? -5.174 -8.524 -9.553 1.00 98.56 533 ILE A C 1
ATOM 4173 O O . ILE A 1 533 ? -6.353 -8.856 -9.431 1.00 98.56 533 ILE A O 1
ATOM 4177 N N . ILE A 1 534 ? -4.174 -9.399 -9.641 1.00 98.44 534 ILE A N 1
ATOM 4178 C CA . ILE A 1 534 ? -4.344 -10.851 -9.605 1.00 98.44 534 ILE A CA 1
ATOM 4179 C C . ILE A 1 534 ? -3.408 -11.428 -8.545 1.00 98.44 534 ILE A C 1
ATOM 4181 O O . ILE A 1 534 ? -2.196 -11.244 -8.636 1.00 98.44 534 ILE A O 1
ATOM 4185 N N . LEU A 1 535 ? -3.951 -12.133 -7.555 1.00 98.56 535 LEU A N 1
ATOM 4186 C CA . LEU A 1 535 ? -3.176 -12.782 -6.497 1.00 98.56 535 LEU A CA 1
ATOM 4187 C C . LEU A 1 535 ? -3.443 -14.286 -6.497 1.00 98.56 535 LEU A C 1
ATOM 4189 O O . LEU A 1 535 ? -4.595 -14.715 -6.397 1.00 98.56 535 LEU A O 1
ATOM 4193 N N . LYS A 1 536 ? -2.376 -15.076 -6.593 1.00 96.94 536 LYS A N 1
ATOM 4194 C CA . LYS A 1 536 ? -2.420 -16.535 -6.735 1.00 96.94 536 LYS A CA 1
ATOM 4195 C C . LYS A 1 536 ? -1.546 -17.232 -5.709 1.00 96.94 536 LYS A C 1
ATOM 4197 O O . LYS A 1 536 ? -0.674 -16.599 -5.119 1.00 96.94 536 LYS A O 1
ATOM 4202 N N . ASP A 1 537 ? -1.799 -18.522 -5.500 1.00 95.06 537 ASP A N 1
ATOM 4203 C CA . ASP A 1 537 ? -0.980 -19.412 -4.661 1.00 95.06 537 ASP A CA 1
ATOM 4204 C C . ASP A 1 537 ? -0.500 -18.755 -3.351 1.00 95.06 537 ASP A C 1
ATOM 4206 O O . ASP A 1 537 ? 0.685 -18.707 -3.050 1.00 95.06 537 ASP A O 1
ATOM 4210 N N . ARG A 1 538 ? -1.426 -18.211 -2.550 1.00 96.19 538 ARG A N 1
ATOM 4211 C CA . ARG A 1 538 ? -1.127 -17.606 -1.231 1.00 96.19 538 ARG A CA 1
ATOM 4212 C C . ARG A 1 538 ? -0.256 -16.343 -1.249 1.00 96.19 538 ARG A C 1
ATOM 4214 O O . ARG A 1 538 ? 0.221 -15.926 -0.193 1.00 96.19 538 ARG A O 1
ATOM 4221 N N . ALA A 1 539 ? -0.077 -15.705 -2.402 1.00 97.94 539 ALA A N 1
ATOM 4222 C CA . ALA A 1 539 ? 0.630 -14.437 -2.481 1.00 97.94 539 ALA A CA 1
ATOM 4223 C C . ALA A 1 539 ? -0.060 -13.338 -1.651 1.00 97.94 539 ALA A C 1
ATOM 4225 O O . ALA A 1 539 ? -1.284 -13.329 -1.476 1.00 97.94 539 ALA A O 1
ATOM 4226 N N . THR A 1 540 ? 0.739 -12.396 -1.146 1.00 98.50 540 THR A N 1
ATOM 4227 C CA . THR A 1 540 ? 0.275 -11.316 -0.262 1.00 98.50 540 THR A CA 1
ATOM 4228 C C . THR A 1 540 ? 0.590 -9.937 -0.839 1.00 98.50 540 THR A C 1
ATOM 4230 O O . THR A 1 540 ? 1.743 -9.636 -1.152 1.00 98.50 540 THR A O 1
ATOM 4233 N N . LEU A 1 541 ? -0.425 -9.076 -0.921 1.00 98.75 541 LEU A N 1
ATOM 4234 C CA . LEU A 1 541 ? -0.301 -7.658 -1.256 1.00 98.75 541 LEU A CA 1
ATOM 4235 C C . LEU A 1 541 ? -0.836 -6.805 -0.102 1.00 98.75 541 LEU A C 1
ATOM 4237 O O . LEU A 1 541 ? -2.023 -6.874 0.211 1.00 98.75 541 LEU A O 1
ATOM 4241 N N . GLU A 1 542 ? 0.032 -5.986 0.489 1.00 98.44 542 GLU A N 1
ATOM 4242 C CA . GLU A 1 542 ? -0.297 -5.053 1.571 1.00 98.44 542 GLU A CA 1
ATOM 4243 C C . GLU A 1 542 ? -0.077 -3.612 1.101 1.00 98.44 542 GLU A C 1
ATOM 4245 O O . GLU A 1 542 ? 1.058 -3.181 0.877 1.00 98.44 542 GLU A O 1
ATOM 4250 N N . LEU A 1 543 ? -1.162 -2.855 0.950 1.00 97.75 543 LEU A N 1
ATOM 4251 C CA . LEU A 1 543 ? -1.122 -1.448 0.565 1.00 97.75 543 LEU A CA 1
ATOM 4252 C C . LEU A 1 543 ? -1.330 -0.530 1.778 1.00 97.75 543 LEU A C 1
ATOM 4254 O O . LEU A 1 543 ? -2.118 -0.817 2.684 1.00 97.75 543 LEU A O 1
ATOM 4258 N N . GLY A 1 544 ? -0.642 0.613 1.773 1.00 91.88 544 GLY A N 1
ATOM 4259 C CA . GLY A 1 544 ? -0.854 1.704 2.723 1.00 91.88 544 GLY A CA 1
ATOM 4260 C C . GLY A 1 544 ? -2.210 2.398 2.537 1.00 91.88 544 GLY A C 1
ATOM 4261 O O . GLY A 1 544 ? -3.203 1.789 2.130 1.00 91.88 544 GLY A O 1
ATOM 4262 N N . TYR A 1 545 ? -2.275 3.699 2.836 1.00 91.19 545 TYR A N 1
ATOM 4263 C CA . TYR A 1 545 ? -3.476 4.486 2.533 1.00 91.19 545 TYR A CA 1
ATOM 4264 C C . TYR A 1 545 ? -3.708 4.514 1.026 1.00 91.19 545 TYR A C 1
ATOM 4266 O O . TYR A 1 545 ? -2.868 5.012 0.271 1.00 91.19 545 TYR A O 1
ATOM 4274 N N . THR A 1 546 ? -4.837 3.948 0.609 1.00 94.81 546 THR A N 1
ATOM 4275 C CA . THR A 1 546 ? -5.098 3.623 -0.789 1.00 94.81 546 THR A CA 1
ATOM 4276 C C . THR A 1 546 ? -6.353 4.320 -1.283 1.00 94.81 546 THR A C 1
ATOM 4278 O O . THR A 1 546 ? -7.418 4.177 -0.688 1.00 94.81 546 THR A O 1
ATOM 4281 N N . GLY A 1 547 ? -6.230 5.041 -2.396 1.00 93.31 547 GLY A N 1
ATOM 4282 C CA . GLY A 1 547 ? -7.379 5.422 -3.211 1.00 93.31 547 GLY A CA 1
ATOM 4283 C C . GLY A 1 547 ? -7.577 4.409 -4.333 1.00 93.31 547 GLY A C 1
ATOM 4284 O O . GLY A 1 547 ? -6.612 3.968 -4.957 1.00 93.31 547 GLY A O 1
ATOM 4285 N N . VAL A 1 548 ? -8.820 4.034 -4.592 1.00 94.00 548 VAL A N 1
ATOM 4286 C CA . VAL A 1 548 ? -9.195 3.084 -5.634 1.00 94.00 548 VAL A CA 1
ATOM 4287 C C . VAL A 1 548 ? -10.325 3.640 -6.484 1.00 94.00 548 VAL A C 1
ATOM 4289 O O . VAL A 1 548 ? -11.304 4.208 -6.001 1.00 94.00 548 VAL A O 1
ATOM 4292 N N . GLU A 1 549 ? -10.176 3.454 -7.780 1.00 92.00 549 GLU A N 1
ATOM 4293 C CA . GLU A 1 549 ? -11.228 3.595 -8.776 1.00 92.00 549 GLU A CA 1
ATOM 4294 C C . GLU A 1 549 ? -11.540 2.213 -9.359 1.00 92.00 549 GLU A C 1
ATOM 4296 O O . GLU A 1 549 ? -10.868 1.252 -8.990 1.00 92.00 549 GLU A O 1
ATOM 4301 N N . PRO A 1 550 ? -12.541 2.049 -10.242 1.00 92.44 550 PRO A N 1
ATOM 4302 C CA . PRO A 1 550 ? -12.908 0.733 -10.726 1.00 92.44 550 PRO A CA 1
ATOM 4303 C C . PRO A 1 550 ? -11.728 0.007 -11.367 1.00 92.44 550 PRO A C 1
ATOM 4305 O O . PRO A 1 550 ? -11.081 0.496 -12.292 1.00 92.44 550 PRO A O 1
ATOM 4308 N N . PHE A 1 551 ? -11.476 -1.196 -10.866 1.00 96.19 551 PHE A N 1
ATOM 4309 C CA . PHE A 1 551 ? -10.456 -2.106 -11.360 1.00 96.19 551 PHE A CA 1
ATOM 4310 C C . PHE A 1 551 ? -10.970 -3.548 -11.269 1.00 96.19 551 PHE A C 1
ATOM 4312 O O . PHE A 1 551 ? -12.047 -3.814 -10.727 1.00 96.19 551 PHE A O 1
ATOM 4319 N N . ASN A 1 552 ? -10.228 -4.495 -11.832 1.00 97.50 552 ASN A N 1
ATOM 4320 C CA . ASN A 1 552 ? -10.529 -5.919 -11.729 1.00 97.50 552 ASN A CA 1
ATOM 4321 C C . ASN A 1 552 ? -9.694 -6.566 -10.628 1.00 97.50 552 ASN A C 1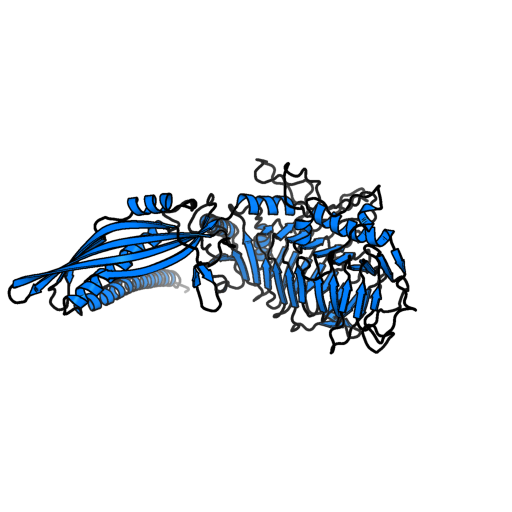
ATOM 4323 O O . ASN A 1 552 ? -8.469 -6.470 -10.658 1.00 97.50 552 ASN A O 1
ATOM 4327 N N . LEU A 1 553 ? -10.342 -7.290 -9.720 1.00 98.25 553 LEU A N 1
ATOM 4328 C CA . LEU A 1 553 ? -9.662 -8.104 -8.723 1.00 98.25 553 LEU A CA 1
ATOM 4329 C C . LEU A 1 553 ? -9.920 -9.596 -8.989 1.00 98.25 553 LEU A C 1
ATOM 4331 O O . LEU A 1 553 ? -11.051 -10.040 -9.199 1.00 98.25 553 LEU A O 1
ATOM 4335 N N . ASP A 1 554 ? -8.842 -10.369 -8.987 1.00 98.38 554 ASP A N 1
ATOM 4336 C CA . ASP A 1 554 ? -8.876 -11.827 -8.973 1.00 98.38 554 ASP A CA 1
ATOM 4337 C C . ASP A 1 554 ? -7.964 -12.319 -7.854 1.00 98.38 554 ASP A C 1
ATOM 4339 O O . ASP A 1 554 ? -6.782 -11.987 -7.804 1.00 98.38 554 ASP A O 1
ATOM 4343 N N . ILE A 1 555 ? -8.535 -13.032 -6.895 1.00 98.25 555 ILE A N 1
ATOM 4344 C CA . ILE A 1 555 ? -7.832 -13.460 -5.697 1.00 98.25 555 ILE A CA 1
ATOM 4345 C C . ILE A 1 555 ? -8.156 -14.924 -5.438 1.00 98.25 555 ILE A C 1
ATOM 4347 O O . ILE A 1 555 ? -9.280 -15.284 -5.082 1.00 98.25 555 ILE A O 1
ATOM 4351 N N . GLU A 1 556 ? -7.159 -15.782 -5.624 1.00 98.00 556 GLU A N 1
ATOM 4352 C CA . GLU A 1 556 ? -7.280 -17.208 -5.355 1.00 98.00 556 GLU A CA 1
ATOM 4353 C C . GLU A 1 556 ? -7.391 -17.486 -3.857 1.00 98.00 556 GLU A C 1
ATOM 4355 O O . GLU A 1 556 ? -7.037 -16.676 -2.999 1.00 98.00 556 GLU A O 1
ATOM 4360 N N . LYS A 1 557 ? -7.888 -18.680 -3.537 1.00 97.19 557 LYS A N 1
ATOM 4361 C CA . LYS A 1 557 ? -7.994 -19.146 -2.159 1.00 97.19 557 LYS A CA 1
ATOM 4362 C C . LYS A 1 557 ? -6.643 -19.034 -1.445 1.00 97.19 557 LYS A C 1
ATOM 4364 O O . LYS A 1 557 ? -5.612 -19.388 -2.006 1.00 97.19 557 LYS A O 1
ATOM 4369 N N . ASP A 1 558 ? -6.683 -18.597 -0.189 1.00 96.44 558 ASP A N 1
ATOM 4370 C CA . ASP A 1 558 ? -5.538 -18.395 0.703 1.00 96.44 558 ASP A CA 1
ATOM 4371 C C . ASP A 1 558 ? -4.588 -17.241 0.314 1.00 96.44 558 ASP A C 1
ATOM 4373 O O . ASP A 1 558 ? -3.709 -16.917 1.110 1.00 96.44 558 ASP A O 1
ATOM 4377 N N . ALA A 1 559 ? -4.764 -16.579 -0.839 1.00 98.12 559 ALA A N 1
ATOM 4378 C CA . ALA A 1 559 ? -4.083 -15.317 -1.141 1.00 98.12 559 ALA A CA 1
ATOM 4379 C C . ALA A 1 559 ? -4.685 -14.154 -0.334 1.00 98.12 559 ALA A C 1
ATOM 4381 O O . ALA A 1 559 ? -5.845 -14.216 0.088 1.00 98.12 559 ALA A O 1
ATOM 4382 N N . GLN A 1 560 ? -3.903 -13.094 -0.114 1.00 98.38 560 GLN A N 1
ATOM 4383 C CA . GLN A 1 560 ? -4.292 -11.963 0.731 1.00 98.38 560 GLN A CA 1
ATOM 4384 C C . GLN A 1 560 ? -4.096 -10.620 0.025 1.00 98.38 560 GLN A C 1
ATOM 4386 O O . GLN A 1 560 ? -2.987 -10.272 -0.374 1.00 98.38 560 GLN A O 1
ATOM 4391 N N . PHE A 1 561 ? -5.170 -9.836 -0.047 1.00 98.56 561 PHE A N 1
ATOM 4392 C CA . PHE A 1 561 ? -5.153 -8.436 -0.462 1.00 98.56 561 PHE A CA 1
ATOM 4393 C C . PHE A 1 561 ? -5.566 -7.556 0.714 1.00 98.56 561 PHE A C 1
ATOM 4395 O O . PHE A 1 561 ? -6.686 -7.697 1.205 1.00 98.56 561 PHE A O 1
ATOM 4402 N N . SER A 1 562 ? -4.701 -6.647 1.163 1.00 98.19 562 SER A N 1
ATOM 4403 C CA . SER A 1 562 ? -5.043 -5.681 2.207 1.00 98.19 562 SER A CA 1
ATOM 4404 C C . SER A 1 562 ? -4.745 -4.241 1.807 1.00 98.19 562 SER A C 1
ATOM 4406 O O . SER A 1 562 ? -3.800 -3.958 1.070 1.00 98.19 562 SER A O 1
ATOM 4408 N N . MET A 1 563 ? -5.567 -3.316 2.305 1.00 96.81 563 MET A N 1
ATOM 4409 C CA . MET A 1 563 ? -5.340 -1.879 2.153 1.00 96.81 563 MET A CA 1
ATOM 4410 C C . MET A 1 563 ? -5.882 -1.076 3.334 1.00 96.81 563 MET A C 1
ATOM 4412 O O . MET A 1 563 ? -6.813 -1.508 4.022 1.00 96.81 563 MET A O 1
ATOM 4416 N N . LYS A 1 564 ? -5.322 0.120 3.549 1.00 92.62 564 LYS A N 1
ATOM 4417 C CA . LYS A 1 564 ? -5.862 1.117 4.484 1.00 92.62 564 LYS A CA 1
ATOM 4418 C C . LYS A 1 564 ? -6.744 2.117 3.749 1.00 92.62 564 LYS A C 1
ATOM 4420 O O . LYS A 1 564 ? -6.354 2.645 2.708 1.00 92.62 564 LYS A O 1
ATOM 4425 N N . LEU A 1 565 ? -7.914 2.391 4.314 1.00 90.12 565 LEU A N 1
ATOM 4426 C CA . LEU A 1 565 ? -8.887 3.327 3.759 1.00 90.12 565 LEU A CA 1
ATOM 4427 C C . LEU A 1 565 ? -8.732 4.712 4.388 1.00 90.12 565 LEU A C 1
ATOM 4429 O O . LEU A 1 565 ? -8.292 4.843 5.531 1.00 90.12 565 LEU A O 1
ATOM 4433 N N . LEU A 1 566 ? -9.098 5.746 3.635 1.00 83.50 566 LEU A N 1
ATOM 4434 C CA . LEU A 1 566 ? -9.150 7.115 4.142 1.00 83.50 566 LEU A CA 1
ATOM 4435 C C . LEU A 1 566 ? -10.444 7.360 4.933 1.00 83.50 566 LEU A C 1
ATOM 4437 O O . LEU A 1 566 ? -11.423 6.633 4.734 1.00 83.50 566 LEU A O 1
ATOM 4441 N N . PRO A 1 567 ? -10.465 8.397 5.793 1.00 77.12 567 PRO A N 1
ATOM 4442 C CA . PRO A 1 567 ? -11.689 8.866 6.439 1.00 77.12 567 PRO A CA 1
ATOM 4443 C C . PRO A 1 567 ? -12.804 9.125 5.425 1.00 77.12 567 PRO A C 1
ATOM 4445 O O . PRO A 1 567 ? -12.522 9.517 4.289 1.00 77.12 567 PRO A O 1
ATOM 4448 N N . ASP A 1 568 ? -14.054 8.897 5.831 1.00 75.69 568 ASP A N 1
ATOM 4449 C CA . ASP A 1 568 ? -15.257 9.049 4.995 1.00 75.69 568 ASP A CA 1
ATOM 4450 C C . ASP A 1 568 ? -15.276 8.160 3.745 1.00 75.69 568 ASP A C 1
ATOM 4452 O O . ASP A 1 568 ? -16.038 8.407 2.808 1.00 75.69 568 ASP A O 1
ATOM 4456 N N . LEU A 1 569 ? -14.423 7.128 3.703 1.00 83.31 569 LEU A N 1
ATOM 4457 C CA . LEU A 1 569 ? -14.219 6.291 2.519 1.00 83.31 569 LEU A CA 1
ATOM 4458 C C . LEU A 1 569 ? -13.830 7.138 1.289 1.00 83.31 569 LEU A C 1
ATOM 4460 O O . LEU A 1 569 ? -14.191 6.833 0.149 1.00 83.31 569 LEU A O 1
ATOM 4464 N N . LEU A 1 570 ? -13.092 8.232 1.511 1.00 81.81 570 LEU A N 1
ATOM 4465 C CA . LEU A 1 570 ? -12.636 9.102 0.431 1.00 81.81 570 LEU A CA 1
ATOM 4466 C C . LEU A 1 570 ? -11.771 8.325 -0.561 1.00 81.81 570 LEU A C 1
ATOM 4468 O O . LEU A 1 570 ? -10.865 7.585 -0.183 1.00 81.81 570 LEU A O 1
ATOM 4472 N N . PHE A 1 571 ? -12.040 8.551 -1.849 1.00 85.56 571 PHE A N 1
ATOM 4473 C CA . PHE A 1 571 ? -11.396 7.845 -2.957 1.00 85.56 571 PHE A CA 1
ATOM 4474 C C . PHE A 1 571 ? -11.586 6.325 -2.926 1.00 85.56 571 PHE A C 1
ATOM 4476 O O . PHE A 1 571 ? -10.735 5.623 -3.454 1.00 85.56 571 PHE A O 1
ATOM 4483 N N . PHE A 1 572 ? -12.662 5.808 -2.331 1.00 91.38 572 PHE A N 1
ATOM 4484 C CA . PHE A 1 572 ? -12.946 4.377 -2.318 1.00 91.38 572 PHE A CA 1
ATOM 4485 C C . PHE A 1 572 ? -14.143 4.026 -3.211 1.00 91.38 572 PHE A C 1
ATOM 4487 O O . PHE A 1 572 ? -15.292 4.265 -2.852 1.00 91.38 572 PHE A O 1
ATOM 4494 N N . ASP A 1 573 ? -13.862 3.460 -4.384 1.00 90.62 573 ASP A N 1
ATOM 4495 C CA . ASP A 1 573 ? -14.853 2.866 -5.287 1.00 90.62 573 ASP A CA 1
ATOM 4496 C C . ASP A 1 573 ? -14.899 1.340 -5.086 1.00 90.62 573 ASP A C 1
ATOM 4498 O O . ASP A 1 573 ? -13.901 0.648 -5.288 1.00 90.62 573 ASP A O 1
ATOM 4502 N N . ASP A 1 574 ? -16.043 0.796 -4.675 1.00 92.12 574 ASP A N 1
ATOM 4503 C CA . ASP A 1 574 ? -16.209 -0.618 -4.317 1.00 92.12 574 ASP A CA 1
ATOM 4504 C C . ASP A 1 574 ? -16.589 -1.524 -5.500 1.00 92.12 574 ASP A C 1
ATOM 4506 O O . ASP A 1 574 ? -16.702 -2.745 -5.344 1.00 92.12 574 ASP A O 1
ATOM 4510 N N . THR A 1 575 ? -16.683 -0.968 -6.714 1.00 92.19 575 THR A N 1
ATOM 4511 C CA . THR A 1 575 ? -17.055 -1.699 -7.935 1.00 92.19 575 THR A CA 1
ATOM 4512 C C . THR A 1 575 ? -16.170 -2.929 -8.179 1.00 92.19 575 THR A C 1
ATOM 4514 O O . THR A 1 575 ? -16.642 -3.952 -8.685 1.00 92.19 575 THR A O 1
ATOM 4517 N N . PHE A 1 576 ? -14.886 -2.880 -7.805 1.00 95.56 576 PHE A N 1
ATOM 4518 C CA . PHE A 1 576 ? -13.972 -4.017 -7.966 1.00 95.56 576 PHE A CA 1
ATOM 4519 C C . PHE A 1 576 ? -14.399 -5.234 -7.127 1.00 95.56 576 PHE A C 1
ATOM 4521 O O . PHE A 1 576 ? -14.269 -6.369 -7.589 1.00 95.56 576 PHE A O 1
ATOM 4528 N N . LEU A 1 577 ? -14.961 -5.025 -5.930 1.00 97.12 577 LEU A N 1
ATOM 4529 C CA . LEU A 1 577 ? -15.455 -6.096 -5.060 1.00 97.12 577 LEU A CA 1
ATOM 4530 C C . LEU A 1 577 ? -16.714 -6.722 -5.650 1.00 97.12 577 LEU A C 1
ATOM 4532 O O . LEU A 1 577 ? -16.793 -7.944 -5.785 1.00 97.12 577 LEU A O 1
ATOM 4536 N N . PHE A 1 578 ? -17.660 -5.880 -6.071 1.00 94.62 578 PHE A N 1
ATOM 4537 C CA . PHE A 1 578 ? -18.889 -6.320 -6.725 1.00 94.62 578 PHE A CA 1
ATOM 4538 C C . PHE A 1 578 ? -18.599 -7.157 -7.978 1.00 94.62 578 PHE A C 1
ATOM 4540 O O . PHE A 1 578 ? -19.141 -8.256 -8.154 1.00 94.62 578 PHE A O 1
ATOM 4547 N N . ASN A 1 579 ? -17.692 -6.673 -8.830 1.00 93.94 579 ASN A N 1
ATOM 4548 C CA . ASN A 1 579 ? -17.274 -7.378 -10.036 1.00 93.94 579 ASN A CA 1
ATOM 4549 C C . ASN A 1 579 ? -16.613 -8.718 -9.712 1.00 93.94 579 ASN A C 1
ATOM 4551 O O . ASN A 1 579 ? -16.877 -9.704 -10.400 1.00 93.94 579 ASN A O 1
ATOM 4555 N N . SER A 1 580 ? -15.797 -8.775 -8.659 1.00 96.06 580 SER A N 1
ATOM 4556 C CA . SER A 1 580 ? -15.101 -10.004 -8.263 1.00 96.06 580 SER A CA 1
ATOM 4557 C C . SER A 1 580 ? -16.062 -11.071 -7.746 1.00 96.06 580 SER A C 1
ATOM 4559 O O . SER A 1 580 ? -15.942 -12.243 -8.098 1.00 96.06 580 SER A O 1
ATOM 4561 N N . VAL A 1 581 ? -17.068 -10.677 -6.961 1.00 96.25 581 VAL A N 1
ATOM 4562 C CA . VAL A 1 581 ? -18.135 -11.587 -6.513 1.00 96.25 581 VAL A CA 1
ATOM 4563 C C . VAL A 1 581 ? -18.948 -12.081 -7.710 1.00 96.25 581 VAL A C 1
ATOM 4565 O O . VAL A 1 581 ? -19.136 -13.287 -7.878 1.00 96.25 581 VAL A O 1
ATOM 4568 N N . SER A 1 582 ? -19.362 -11.168 -8.591 1.00 93.69 582 SER A N 1
ATOM 4569 C CA . SER A 1 582 ? -20.164 -11.490 -9.779 1.00 93.69 582 SER A CA 1
ATOM 4570 C C . SER A 1 582 ? -19.434 -12.428 -10.749 1.00 93.69 582 SER A C 1
ATOM 4572 O O . SER A 1 582 ? -20.045 -13.336 -11.314 1.00 93.69 582 SER A O 1
ATOM 4574 N N . LYS A 1 583 ? -18.115 -12.250 -10.910 1.00 94.75 583 LYS A N 1
ATOM 4575 C CA . LYS A 1 583 ? -17.245 -13.099 -11.742 1.00 94.75 583 LYS A CA 1
ATOM 4576 C C . LYS A 1 583 ? -16.734 -14.355 -11.018 1.00 94.75 583 LYS A C 1
ATOM 4578 O O . LYS A 1 583 ? -16.106 -15.190 -11.661 1.00 94.75 583 LYS A O 1
ATOM 4583 N N . LYS A 1 584 ? -17.031 -14.528 -9.722 1.00 95.81 584 LYS A N 1
ATOM 4584 C CA . LYS A 1 584 ? -16.533 -15.622 -8.858 1.00 95.81 584 LYS A CA 1
ATOM 4585 C C . LYS A 1 584 ? -15.002 -15.674 -8.733 1.00 95.81 584 LYS A C 1
ATOM 4587 O O . LYS A 1 584 ? -14.415 -16.750 -8.623 1.00 95.81 584 LYS A O 1
ATOM 4592 N N . THR A 1 585 ? -14.364 -14.510 -8.733 1.00 96.44 585 THR A N 1
ATOM 4593 C CA . THR A 1 585 ? -12.911 -14.337 -8.590 1.00 96.44 585 THR A CA 1
ATOM 4594 C C . THR A 1 585 ? -12.507 -13.843 -7.195 1.00 96.44 585 THR A C 1
ATOM 4596 O O . THR A 1 585 ? -11.325 -13.730 -6.900 1.00 96.44 585 THR A O 1
ATOM 4599 N N . LEU A 1 586 ? -13.468 -13.591 -6.296 1.00 96.75 586 LEU A N 1
ATOM 4600 C CA . LEU A 1 586 ? -13.216 -13.288 -4.882 1.00 96.75 586 LEU A CA 1
ATOM 4601 C C . LEU A 1 586 ? -13.125 -14.586 -4.058 1.00 96.75 586 LEU A C 1
ATOM 4603 O O . LEU A 1 586 ? -14.088 -14.949 -3.391 1.00 96.75 586 LEU A O 1
ATOM 4607 N N . ASN A 1 587 ? -12.010 -15.322 -4.136 1.00 97.94 587 ASN A N 1
ATOM 4608 C CA . ASN A 1 587 ? -11.843 -16.612 -3.441 1.00 97.94 587 ASN A CA 1
ATOM 4609 C C . ASN A 1 587 ? -10.872 -16.566 -2.246 1.00 97.94 587 ASN A C 1
ATOM 4611 O O . ASN A 1 587 ? -10.968 -17.421 -1.366 1.00 97.94 587 ASN A O 1
ATOM 4615 N N . GLY A 1 588 ? -9.949 -15.605 -2.195 1.00 97.50 588 GLY A N 1
ATOM 4616 C CA . GLY A 1 588 ? -9.025 -15.398 -1.071 1.00 97.50 588 GLY A CA 1
ATOM 4617 C C . GLY A 1 588 ? -9.519 -14.401 -0.025 1.00 97.50 588 GLY A C 1
ATOM 4618 O O . GLY A 1 588 ? -10.722 -14.173 0.112 1.00 97.50 588 GLY A O 1
ATOM 4619 N N . LYS A 1 589 ? -8.582 -13.832 0.736 1.00 98.25 589 LYS A N 1
ATOM 4620 C CA . LYS A 1 589 ? -8.835 -12.905 1.846 1.00 98.25 589 LYS A CA 1
ATOM 4621 C C . LYS A 1 589 ? -8.686 -11.461 1.381 1.00 98.25 589 LYS A C 1
ATOM 4623 O O . LYS A 1 589 ? -7.590 -11.046 1.005 1.00 98.25 589 LYS A O 1
ATOM 4628 N N . VAL A 1 590 ? -9.760 -10.682 1.457 1.00 98.50 590 VAL A N 1
ATOM 4629 C CA . VAL A 1 590 ? -9.703 -9.228 1.244 1.00 98.50 590 VAL A CA 1
ATOM 4630 C C . VAL A 1 590 ? -9.835 -8.532 2.590 1.00 98.50 590 VAL A C 1
ATOM 4632 O O . VAL A 1 590 ? -10.809 -8.764 3.297 1.00 98.50 590 VAL A O 1
ATOM 4635 N N . ILE A 1 591 ? -8.874 -7.686 2.953 1.00 98.44 591 ILE A N 1
ATOM 4636 C CA . ILE A 1 591 ? -8.789 -7.040 4.265 1.00 98.44 591 ILE A CA 1
ATOM 4637 C C . ILE A 1 591 ? -8.809 -5.521 4.091 1.00 98.44 591 ILE A C 1
ATOM 4639 O O . ILE A 1 591 ? -7.915 -4.933 3.484 1.00 98.44 591 ILE A O 1
ATOM 4643 N N . LEU A 1 592 ? -9.830 -4.874 4.640 1.00 97.31 592 LEU A N 1
ATOM 4644 C CA . LEU A 1 592 ? -10.014 -3.431 4.585 1.00 97.31 592 LEU A CA 1
ATOM 4645 C C . LEU A 1 592 ? -9.832 -2.845 5.981 1.00 97.31 592 LEU A C 1
ATOM 4647 O O . LEU A 1 592 ? -10.644 -3.071 6.880 1.00 97.31 592 LEU A O 1
ATOM 4651 N N . ASN A 1 593 ? -8.766 -2.074 6.155 1.00 92.00 593 ASN A N 1
ATOM 4652 C CA . ASN A 1 593 ? -8.510 -1.341 7.385 1.00 92.00 593 ASN A CA 1
ATOM 4653 C C . ASN A 1 593 ? -9.242 0.004 7.314 1.00 92.00 593 ASN A C 1
ATOM 4655 O O . ASN A 1 593 ? -8.732 0.966 6.735 1.00 92.00 593 ASN A O 1
ATOM 4659 N N . ALA A 1 594 ? -10.464 0.042 7.852 1.00 87.31 594 ALA A N 1
ATOM 4660 C CA . ALA A 1 594 ? -11.255 1.266 7.945 1.00 87.31 594 ALA A CA 1
ATOM 4661 C C . ALA A 1 594 ? -10.591 2.272 8.896 1.00 87.31 594 ALA A C 1
ATOM 4663 O O . ALA A 1 594 ? -9.940 1.880 9.864 1.00 87.31 594 ALA A O 1
ATOM 4664 N N . TYR A 1 595 ? -10.769 3.569 8.637 1.00 78.56 595 TYR A N 1
ATOM 4665 C CA . TYR A 1 595 ? -10.140 4.614 9.444 1.00 78.56 595 TYR A CA 1
ATOM 4666 C C . TYR A 1 595 ? -10.780 4.753 10.836 1.00 78.56 595 TYR A C 1
ATOM 4668 O O . TYR A 1 595 ? -10.084 4.866 11.847 1.00 78.56 595 TYR A O 1
ATOM 4676 N N . ASN A 1 596 ? -12.115 4.726 10.898 1.00 74.06 596 ASN A N 1
ATOM 4677 C CA . ASN A 1 596 ? -12.890 4.820 12.135 1.00 74.06 596 ASN A CA 1
ATOM 4678 C C . ASN A 1 596 ? -14.108 3.874 12.132 1.00 74.06 596 ASN A C 1
ATOM 4680 O O . ASN A 1 596 ? -14.455 3.267 11.115 1.00 74.06 596 ASN A O 1
ATOM 4684 N N . GLN A 1 597 ? -14.751 3.718 13.293 1.00 76.88 597 GLN A N 1
ATOM 4685 C CA . GLN A 1 597 ? -15.866 2.779 13.457 1.00 76.88 597 GLN A CA 1
ATOM 4686 C C . GLN A 1 597 ? -17.085 3.146 12.592 1.00 76.88 597 GLN A C 1
ATOM 4688 O O . GLN A 1 597 ? -17.813 2.257 12.152 1.00 76.88 597 GLN A O 1
ATOM 4693 N N . THR A 1 598 ? -17.304 4.438 12.325 1.00 77.81 598 THR A N 1
ATOM 4694 C CA . THR A 1 598 ? -18.405 4.904 11.465 1.00 77.81 598 THR A CA 1
ATOM 4695 C C . THR A 1 598 ? -18.176 4.468 10.020 1.00 77.81 598 THR A C 1
ATOM 4697 O O . THR A 1 598 ? -19.073 3.888 9.411 1.00 77.81 598 THR A O 1
ATOM 4700 N N . ASP A 1 599 ? -16.960 4.645 9.502 1.00 83.81 599 ASP A N 1
ATOM 4701 C CA . ASP A 1 599 ? -16.560 4.186 8.170 1.00 83.81 599 ASP A CA 1
ATOM 4702 C C . ASP A 1 599 ? -16.695 2.666 8.046 1.00 83.81 599 ASP A C 1
ATOM 4704 O O . ASP A 1 599 ? -17.220 2.174 7.049 1.00 83.81 599 ASP A O 1
ATOM 4708 N N . ALA A 1 600 ? -16.300 1.916 9.082 1.00 88.69 600 ALA A N 1
ATOM 4709 C CA . ALA A 1 600 ? -16.432 0.461 9.108 1.00 88.69 600 ALA A CA 1
ATOM 4710 C C . ALA A 1 600 ? -17.898 -0.003 8.992 1.00 88.69 600 ALA A C 1
ATOM 4712 O O . ALA A 1 600 ? -18.205 -0.901 8.203 1.00 88.69 600 ALA A O 1
ATOM 4713 N N . GLU A 1 601 ? -18.820 0.602 9.750 1.00 87.81 601 GLU A N 1
ATOM 4714 C CA . GLU A 1 601 ? -20.245 0.239 9.693 1.00 87.81 601 GLU A CA 1
ATOM 4715 C C . GLU A 1 601 ? -20.933 0.738 8.412 1.00 87.81 601 GLU A C 1
ATOM 4717 O O . GLU A 1 601 ? -21.773 0.022 7.850 1.00 87.81 601 GLU A O 1
ATOM 4722 N N . ASN A 1 602 ? -20.558 1.920 7.908 1.00 88.69 602 ASN A N 1
ATOM 4723 C CA . ASN A 1 602 ? -21.043 2.447 6.631 1.00 88.69 602 ASN A CA 1
ATOM 4724 C C . ASN A 1 602 ? -20.629 1.534 5.474 1.00 88.69 602 ASN A C 1
ATOM 4726 O O . ASN A 1 602 ? -21.481 1.100 4.696 1.00 88.69 602 ASN A O 1
ATOM 4730 N N . LEU A 1 603 ? -19.345 1.176 5.417 1.00 93.50 603 LEU A N 1
ATOM 4731 C CA . LEU A 1 603 ? -18.793 0.280 4.409 1.00 93.50 603 LEU A CA 1
ATOM 4732 C C . LEU A 1 603 ? -19.456 -1.097 4.466 1.00 93.50 603 LEU A C 1
ATOM 4734 O O . LEU A 1 603 ? -19.923 -1.605 3.453 1.00 93.50 603 LEU A O 1
ATOM 4738 N N . LYS A 1 604 ? -19.586 -1.690 5.657 1.00 95.12 604 LYS A N 1
ATOM 4739 C CA . LYS A 1 604 ? -20.295 -2.967 5.828 1.00 95.12 604 LYS A CA 1
ATOM 4740 C C . LYS A 1 604 ? -21.733 -2.901 5.323 1.00 95.12 604 LYS A C 1
ATOM 4742 O O . LYS A 1 604 ? -22.213 -3.862 4.723 1.00 95.12 604 LYS A O 1
ATOM 4747 N N . SER A 1 605 ? -22.435 -1.805 5.600 1.00 94.38 605 SER A N 1
ATOM 4748 C CA . SER A 1 605 ? -23.815 -1.617 5.153 1.00 94.38 605 SER A CA 1
ATOM 4749 C C . SER A 1 605 ? -23.898 -1.522 3.629 1.00 94.38 605 SER A C 1
ATOM 4751 O O . SER A 1 605 ? -24.768 -2.164 3.042 1.00 94.38 605 SER A O 1
ATOM 4753 N N . GLU A 1 606 ? -22.981 -0.790 2.991 1.00 93.88 606 GLU A N 1
ATOM 4754 C CA . GLU A 1 606 ? -22.891 -0.686 1.530 1.00 93.88 606 GLU A CA 1
ATOM 4755 C C . GLU A 1 606 ? -22.579 -2.039 0.876 1.00 93.88 606 GLU A C 1
ATOM 4757 O O . GLU A 1 606 ? -23.352 -2.515 0.046 1.00 93.88 606 GLU A O 1
ATOM 4762 N N . LEU A 1 607 ? -21.537 -2.734 1.337 1.00 96.56 607 LEU A N 1
ATOM 4763 C CA . LEU A 1 607 ? -21.148 -4.037 0.791 1.00 96.56 607 LEU A CA 1
ATOM 4764 C C . LEU A 1 607 ? -22.272 -5.077 0.926 1.00 96.56 607 LEU A C 1
ATOM 4766 O O . LEU A 1 607 ? -22.550 -5.830 -0.010 1.00 96.56 607 LEU A O 1
ATOM 4770 N N . LYS A 1 608 ? -23.003 -5.077 2.051 1.00 96.25 608 LYS A N 1
ATOM 4771 C CA . LYS A 1 608 ? -24.186 -5.936 2.222 1.00 96.25 608 LYS A CA 1
ATOM 4772 C C . LYS A 1 608 ? -25.309 -5.606 1.241 1.00 96.25 608 LYS A C 1
ATOM 4774 O O . LYS A 1 608 ? -25.951 -6.534 0.752 1.00 96.25 608 LYS A O 1
ATOM 4779 N N . ARG A 1 609 ? -25.561 -4.321 0.951 1.00 94.88 609 ARG A N 1
ATOM 4780 C CA . ARG A 1 609 ? -26.566 -3.909 -0.051 1.00 94.88 609 ARG A CA 1
ATOM 4781 C C . ARG A 1 609 ? -26.228 -4.450 -1.438 1.00 94.88 609 ARG A C 1
ATOM 4783 O O . ARG A 1 609 ? -27.136 -4.837 -2.165 1.00 94.88 609 ARG A O 1
ATOM 4790 N N . GLN A 1 610 ? -24.942 -4.530 -1.766 1.00 93.31 610 GLN A N 1
ATOM 4791 C CA . GLN A 1 610 ? -24.438 -5.061 -3.034 1.00 93.31 610 GLN A CA 1
ATOM 4792 C C . GLN A 1 610 ? -24.280 -6.595 -3.050 1.00 93.31 610 GLN A C 1
ATOM 4794 O O . GLN A 1 610 ? -23.733 -7.148 -4.001 1.00 93.31 610 GLN A O 1
ATOM 4799 N N . ALA A 1 611 ? -24.759 -7.295 -2.013 1.00 95.06 611 ALA A N 1
ATOM 4800 C CA . ALA A 1 611 ? -24.616 -8.744 -1.838 1.00 95.06 611 ALA A CA 1
ATOM 4801 C C . ALA A 1 611 ? -23.153 -9.242 -1.812 1.00 95.06 611 ALA A C 1
ATOM 4803 O O . ALA A 1 611 ? -22.878 -10.401 -2.128 1.00 95.06 611 ALA A O 1
ATOM 4804 N N . ILE A 1 612 ? -22.217 -8.387 -1.392 1.00 97.19 612 ILE A N 1
ATOM 4805 C CA . ILE A 1 612 ? -20.814 -8.749 -1.183 1.00 97.19 612 ILE A CA 1
ATOM 4806 C C . ILE A 1 612 ? -20.679 -9.379 0.217 1.00 97.19 612 ILE A C 1
ATOM 4808 O O . ILE A 1 612 ? -21.087 -8.756 1.205 1.00 97.19 612 ILE A O 1
ATOM 4812 N N . PRO A 1 613 ? -20.124 -10.603 0.350 1.00 96.56 613 PRO A N 1
ATOM 4813 C CA . PRO A 1 613 ? -19.886 -11.221 1.654 1.00 96.56 613 PRO A CA 1
ATOM 4814 C C . PRO A 1 613 ? -18.920 -10.373 2.485 1.00 96.56 613 PRO A C 1
ATOM 4816 O O . PRO A 1 613 ? -17.810 -10.085 2.039 1.00 96.56 613 PRO A O 1
ATOM 4819 N N . VAL A 1 614 ? -19.344 -9.961 3.683 1.00 97.50 614 VAL A N 1
ATOM 4820 C CA . VAL A 1 614 ? -18.566 -9.051 4.532 1.00 97.50 614 VAL A CA 1
ATOM 4821 C C . VAL A 1 614 ? -18.714 -9.355 6.022 1.00 97.50 614 VAL A C 1
ATOM 4823 O O . VAL A 1 614 ? -19.826 -9.563 6.525 1.00 97.50 614 VAL A O 1
ATOM 4826 N N . ALA A 1 615 ? -17.595 -9.292 6.743 1.00 95.00 615 ALA A N 1
ATOM 4827 C CA . ALA A 1 615 ? -17.518 -9.398 8.196 1.00 95.00 615 ALA A CA 1
ATOM 4828 C C . ALA A 1 615 ? -16.717 -8.234 8.797 1.00 95.00 615 ALA A C 1
ATOM 4830 O O . ALA A 1 615 ? -15.848 -7.663 8.145 1.00 95.00 615 ALA A O 1
ATOM 4831 N N . ILE A 1 616 ? -17.013 -7.890 10.055 1.00 91.06 616 ILE A N 1
ATOM 4832 C CA . ILE A 1 616 ? -16.167 -7.002 10.863 1.00 91.06 616 ILE A CA 1
ATOM 4833 C C . ILE A 1 616 ? -15.479 -7.855 11.925 1.00 91.06 616 ILE A C 1
ATOM 4835 O O . ILE A 1 616 ? -16.164 -8.552 12.676 1.00 91.06 616 ILE A O 1
ATOM 4839 N N . VAL A 1 617 ? -14.155 -7.761 12.011 1.00 89.06 617 VAL A N 1
ATOM 4840 C CA . VAL A 1 617 ? -13.309 -8.543 12.931 1.00 89.06 617 VAL A CA 1
ATOM 4841 C C . VAL A 1 617 ? -12.401 -7.634 13.747 1.00 89.06 617 VAL A C 1
ATOM 4843 O O . VAL A 1 617 ? -12.199 -6.479 13.386 1.00 89.06 617 VAL A O 1
ATOM 4846 N N . SER A 1 618 ? -11.840 -8.131 14.848 1.00 80.62 618 SER A N 1
ATOM 4847 C CA . SER A 1 618 ? -10.954 -7.313 15.692 1.00 80.62 618 SER A CA 1
ATOM 4848 C C . SER A 1 618 ? -9.510 -7.278 15.188 1.00 80.62 618 SER A C 1
ATOM 4850 O O . SER A 1 618 ? -8.776 -6.350 15.519 1.00 80.62 618 SER A O 1
ATOM 4852 N N . LYS A 1 619 ? -9.087 -8.289 14.423 1.00 81.56 619 LYS A N 1
ATOM 4853 C CA . LYS A 1 619 ? -7.707 -8.461 13.960 1.00 81.56 619 LYS A CA 1
ATOM 4854 C C . LYS A 1 619 ? -7.654 -9.016 12.537 1.00 81.56 619 LYS A C 1
ATOM 4856 O O . LYS A 1 619 ? -8.548 -9.745 12.119 1.00 81.56 619 LYS A O 1
ATOM 4861 N N . GLU A 1 620 ? -6.586 -8.694 11.807 1.00 85.88 620 GLU A N 1
ATOM 4862 C CA . GLU A 1 620 ? -6.378 -9.138 10.418 1.00 85.88 620 GLU A CA 1
ATOM 4863 C C . GLU A 1 620 ? -6.290 -10.667 10.263 1.00 85.88 620 GLU A C 1
ATOM 4865 O O . GLU A 1 620 ? -6.730 -11.211 9.252 1.00 85.88 620 GLU A O 1
ATOM 4870 N N . ASP A 1 621 ? -5.768 -11.381 11.265 1.00 88.81 621 ASP A N 1
ATOM 4871 C CA . ASP A 1 621 ? -5.605 -12.842 11.246 1.00 88.81 621 ASP A CA 1
ATOM 4872 C C . ASP A 1 621 ? -6.939 -13.609 11.275 1.00 88.81 621 ASP A C 1
ATOM 4874 O O . ASP A 1 621 ? -6.988 -14.782 10.898 1.00 88.81 621 ASP A O 1
ATOM 4878 N N . GLU A 1 622 ? -8.033 -12.940 11.643 1.00 91.12 622 GLU A N 1
ATOM 4879 C CA . GLU A 1 622 ? -9.394 -13.483 11.613 1.00 91.12 622 GLU A CA 1
ATOM 4880 C C . GLU A 1 622 ? -10.017 -13.485 10.199 1.00 91.12 622 GLU A C 1
ATOM 4882 O O . GLU A 1 622 ? -11.106 -14.038 10.015 1.00 91.12 622 GLU A O 1
ATOM 4887 N N . ALA A 1 623 ? -9.351 -12.897 9.195 1.00 94.81 623 ALA A N 1
ATOM 4888 C CA . ALA A 1 623 ? -9.853 -12.814 7.824 1.00 94.81 623 ALA A CA 1
ATOM 4889 C C . ALA A 1 623 ? -10.004 -14.192 7.155 1.00 94.81 623 ALA A C 1
ATOM 4891 O O . ALA A 1 623 ? -9.099 -15.040 7.208 1.00 94.81 623 ALA A O 1
ATOM 4892 N N . LYS A 1 624 ? -11.128 -14.402 6.454 1.00 96.44 624 LYS A N 1
ATOM 4893 C CA . LYS A 1 624 ? -11.440 -15.670 5.776 1.00 96.44 624 LYS A CA 1
ATOM 4894 C C . LYS A 1 624 ? -11.477 -15.535 4.259 1.00 96.44 624 LYS A C 1
ATOM 4896 O O . LYS A 1 624 ? -11.622 -14.460 3.690 1.00 96.44 624 LYS A O 1
ATOM 4901 N N . ASN A 1 625 ? -11.330 -16.688 3.618 1.00 97.38 625 ASN A N 1
ATOM 4902 C CA . ASN A 1 625 ? -11.426 -16.838 2.175 1.00 97.38 625 ASN A CA 1
ATOM 4903 C C . ASN A 1 625 ? -12.854 -16.588 1.683 1.00 97.38 625 ASN A C 1
ATOM 4905 O O . ASN A 1 625 ? -13.806 -17.107 2.267 1.00 97.38 625 ASN A O 1
ATOM 4909 N N . GLY A 1 626 ? -12.979 -15.868 0.572 1.00 96.25 626 GLY A N 1
ATOM 4910 C CA . GLY A 1 626 ? -14.254 -15.611 -0.090 1.00 96.25 626 GLY A CA 1
ATOM 4911 C C . GLY A 1 626 ? -15.111 -14.535 0.576 1.00 96.25 626 GLY A C 1
ATOM 4912 O O . GLY A 1 626 ? -16.288 -14.412 0.241 1.00 96.25 626 GLY A O 1
ATOM 4913 N N . GLU A 1 627 ? -14.546 -13.761 1.507 1.00 95.50 627 GLU A N 1
ATOM 4914 C CA . GLU A 1 627 ? -15.225 -12.632 2.141 1.00 95.50 627 GLU A CA 1
ATOM 4915 C C . GLU A 1 627 ? -14.332 -11.394 2.254 1.00 95.50 627 GLU A C 1
ATOM 4917 O O . GLU A 1 627 ? -13.103 -11.473 2.330 1.00 95.50 627 GLU A O 1
ATOM 4922 N N . VAL A 1 628 ? -14.980 -10.232 2.291 1.00 97.75 628 VAL A N 1
ATOM 4923 C CA . VAL A 1 628 ? -14.351 -8.962 2.642 1.00 97.75 628 VAL A CA 1
ATOM 4924 C C . VAL A 1 628 ? -14.342 -8.830 4.160 1.00 97.75 628 VAL A C 1
ATOM 4926 O O . VAL A 1 628 ? -15.377 -8.837 4.822 1.00 97.75 628 VAL A O 1
ATOM 4929 N N . THR A 1 629 ? -13.158 -8.688 4.727 1.00 97.88 629 THR A N 1
ATOM 4930 C CA . THR A 1 629 ? -12.943 -8.526 6.158 1.00 97.88 629 THR A CA 1
ATOM 4931 C C . THR A 1 629 ? -12.634 -7.067 6.448 1.00 97.88 629 THR A C 1
ATOM 4933 O O . THR A 1 629 ? -11.600 -6.554 6.035 1.00 97.88 629 THR A O 1
ATOM 4936 N N . ILE A 1 630 ? -13.520 -6.388 7.167 1.00 96.31 630 ILE A N 1
ATOM 4937 C CA . ILE A 1 630 ? -13.271 -5.041 7.675 1.00 96.31 630 ILE A CA 1
ATOM 4938 C C . ILE A 1 630 ? -12.666 -5.185 9.068 1.00 96.31 630 ILE A C 1
ATOM 4940 O O . ILE A 1 630 ? -13.298 -5.712 9.987 1.00 96.31 630 ILE A O 1
ATOM 4944 N N . VAL A 1 631 ? -11.432 -4.731 9.236 1.00 87.56 631 VAL A N 1
ATOM 4945 C CA . VAL A 1 631 ? -10.772 -4.753 10.543 1.00 87.56 631 VAL A CA 1
ATOM 4946 C C . VAL A 1 631 ? -11.310 -3.586 11.351 1.00 87.56 631 VAL A C 1
ATOM 4948 O O . VAL A 1 631 ? -11.332 -2.452 10.866 1.00 87.56 631 VAL A O 1
ATOM 4951 N N . LYS A 1 632 ? -11.767 -3.858 12.576 1.00 75.75 632 LYS A N 1
ATOM 4952 C CA . LYS A 1 632 ? -12.192 -2.810 13.499 1.00 75.75 632 LYS A CA 1
ATOM 4953 C C . LYS A 1 632 ? -11.023 -1.853 13.703 1.00 75.75 632 LYS A C 1
ATOM 4955 O O . LYS A 1 632 ? -9.956 -2.294 14.140 1.00 75.75 632 LYS A O 1
ATOM 4960 N N . PRO A 1 633 ? -11.207 -0.558 13.420 1.00 68.62 633 PRO A N 1
ATOM 4961 C CA . PRO A 1 633 ? -10.191 0.409 13.759 1.00 68.62 633 PRO A CA 1
ATOM 4962 C C . PRO A 1 633 ? -10.000 0.405 15.269 1.00 68.62 633 PRO A C 1
ATOM 4964 O O . PRO A 1 633 ? -10.947 0.262 16.041 1.00 68.62 633 PRO A O 1
ATOM 4967 N N . ILE A 1 634 ? -8.759 0.625 15.688 1.00 54.84 634 ILE A N 1
ATOM 4968 C CA . ILE A 1 634 ? -8.436 0.890 17.094 1.00 54.84 634 ILE A CA 1
ATOM 4969 C C . ILE A 1 634 ? -9.149 2.186 17.552 1.00 54.84 634 ILE A C 1
ATOM 4971 O O . ILE A 1 634 ? -9.378 2.388 18.740 1.00 54.84 634 ILE A O 1
ATOM 4975 N N . ASN A 1 635 ? -9.562 3.038 16.599 1.00 52.16 635 ASN A N 1
ATOM 4976 C CA . ASN A 1 635 ? -10.300 4.268 16.844 1.00 52.16 635 ASN A CA 1
ATOM 4977 C C . ASN A 1 635 ? -11.784 4.034 17.153 1.00 52.16 635 ASN A C 1
ATOM 4979 O O . ASN A 1 635 ? -12.563 3.632 16.284 1.00 52.16 635 ASN A O 1
ATOM 4983 N N . SER A 1 636 ? -12.183 4.401 18.366 1.00 48.19 636 SER A N 1
ATOM 4984 C CA . SER A 1 636 ? -13.578 4.582 18.747 1.00 48.19 636 SER A CA 1
ATOM 4985 C C . SER A 1 636 ? -14.171 5.920 18.285 1.00 48.19 636 SER A C 1
ATOM 4987 O O . SER A 1 636 ? -15.380 6.008 18.103 1.00 48.19 636 SER A O 1
ATOM 4989 N N . GLY A 1 637 ? -13.354 6.951 18.050 1.00 49.03 637 GLY A N 1
ATOM 4990 C CA . GLY A 1 637 ? -13.823 8.279 17.650 1.00 49.03 637 GLY A CA 1
ATOM 4991 C C . GLY A 1 637 ? -14.291 8.350 16.198 1.00 49.03 637 GLY A C 1
ATOM 4992 O O . GLY A 1 637 ? -13.728 7.707 15.318 1.00 49.03 637 GLY A O 1
ATOM 4993 N N . GLY A 1 638 ? -15.320 9.154 15.943 1.00 48.50 638 GLY A N 1
ATOM 4994 C CA . GLY A 1 638 ? -15.887 9.425 14.623 1.00 48.50 638 GLY A CA 1
ATOM 4995 C C . GLY A 1 638 ? -15.086 10.394 13.742 1.00 48.50 638 GLY A C 1
ATOM 4996 O O . GLY A 1 638 ? -13.947 10.766 14.022 1.00 48.50 638 GLY A O 1
ATOM 4997 N N . VAL A 1 639 ? -15.739 10.767 12.641 1.00 46.06 639 VAL A N 1
ATOM 4998 C CA . VAL A 1 639 ? -15.213 11.283 11.363 1.00 46.06 639 VAL A CA 1
ATOM 4999 C C . VAL A 1 639 ? -14.244 12.480 11.440 1.00 46.06 639 VAL A C 1
ATOM 5001 O O . VAL A 1 639 ? -13.352 12.589 10.605 1.00 46.06 639 VAL A O 1
ATOM 5004 N N . GLU A 1 640 ? -14.346 13.353 12.445 1.00 52.69 640 GLU A N 1
ATOM 5005 C CA . GLU A 1 640 ? -13.583 14.621 12.508 1.00 52.69 640 GLU A CA 1
ATOM 5006 C C . GLU A 1 640 ? -12.339 14.576 13.420 1.00 52.69 640 GLU A C 1
ATOM 5008 O O . GLU A 1 640 ? -11.759 15.603 13.770 1.00 52.69 640 GLU A O 1
ATOM 5013 N N . SER A 1 641 ? -11.929 13.386 13.855 1.00 59.09 641 SER A N 1
ATOM 5014 C CA . SER A 1 641 ? -10.879 13.217 14.860 1.00 59.09 641 SER A CA 1
ATOM 5015 C C . SER A 1 641 ? -9.458 13.366 14.293 1.00 59.09 641 SER A C 1
ATOM 5017 O O . SER A 1 641 ? -8.972 12.464 13.616 1.00 59.09 641 SER A O 1
ATOM 5019 N N . SER A 1 642 ? -8.741 14.445 14.633 1.00 60.28 642 SER A N 1
ATOM 5020 C CA . SER A 1 642 ? -7.301 14.609 14.326 1.00 60.28 642 SER A CA 1
ATOM 5021 C C . SER A 1 642 ? -6.379 13.794 15.245 1.00 60.28 642 SER A C 1
ATOM 5023 O O . SER A 1 642 ? -5.153 13.846 15.120 1.00 60.28 642 SER A O 1
ATOM 5025 N N . GLN A 1 643 ? -6.948 13.044 16.193 1.00 67.06 643 GLN A N 1
ATOM 5026 C CA . GLN A 1 643 ? -6.206 12.179 17.101 1.00 67.06 643 GLN A CA 1
ATOM 5027 C C . GLN A 1 643 ? -6.754 10.751 17.077 1.00 67.06 643 GLN A C 1
ATOM 5029 O O . GLN A 1 643 ? -7.942 10.516 16.846 1.00 67.06 643 GLN A O 1
ATOM 5034 N N . LEU A 1 644 ? -5.868 9.790 17.323 1.00 67.75 644 LEU A N 1
ATOM 5035 C CA . LEU A 1 644 ? -6.167 8.366 17.409 1.00 67.75 644 LEU A CA 1
ATOM 5036 C C . LEU A 1 644 ? -5.703 7.849 18.765 1.00 67.75 644 LEU A C 1
ATOM 5038 O O . LEU A 1 644 ? -4.495 7.847 19.001 1.00 67.75 644 LEU A O 1
ATOM 5042 N N . ILE A 1 645 ? -6.611 7.352 19.617 1.00 74.00 645 ILE A N 1
ATOM 5043 C CA . ILE A 1 645 ? -6.204 6.609 20.821 1.00 74.00 645 ILE A CA 1
ATOM 5044 C C . ILE A 1 645 ? -5.428 5.381 20.356 1.00 74.00 645 ILE A C 1
ATOM 5046 O O . ILE A 1 645 ? -5.957 4.474 19.722 1.00 74.00 645 ILE A O 1
ATOM 5050 N N . SER A 1 646 ? -4.135 5.390 20.639 1.00 68.56 646 SER A N 1
ATOM 5051 C CA . SER A 1 646 ? -3.217 4.336 20.244 1.00 68.56 646 SER A CA 1
ATOM 5052 C C . SER A 1 646 ? -3.159 3.237 21.299 1.00 68.56 646 SER A C 1
ATOM 5054 O O . SER A 1 646 ? -2.964 2.076 20.934 1.00 68.56 646 SER A O 1
ATOM 5056 N N . ARG A 1 647 ? -3.278 3.596 22.592 1.00 75.19 647 ARG A N 1
ATOM 5057 C CA . ARG A 1 647 ? -3.112 2.701 23.752 1.00 75.19 647 ARG A CA 1
ATOM 5058 C C . ARG A 1 647 ? -3.770 3.264 25.009 1.00 75.19 647 ARG A C 1
ATOM 5060 O O . ARG A 1 647 ? -3.868 4.480 25.166 1.00 75.19 647 ARG A O 1
ATOM 5067 N N . THR A 1 648 ? -4.091 2.364 25.931 1.00 84.00 648 THR A N 1
ATOM 5068 C CA . THR A 1 648 ? -4.402 2.672 27.329 1.00 84.00 648 THR A CA 1
ATOM 5069 C C . THR A 1 648 ? -3.572 1.783 28.259 1.00 84.00 648 THR A C 1
ATOM 5071 O O . THR A 1 648 ? -3.142 0.695 27.864 1.00 84.00 648 THR A O 1
ATOM 5074 N N . PHE A 1 649 ? -3.306 2.257 29.475 1.00 83.56 649 PHE A N 1
ATOM 5075 C CA . PHE A 1 649 ? -2.647 1.497 30.541 1.00 83.56 649 PHE A CA 1
ATOM 5076 C C . PHE A 1 649 ? -3.422 1.696 31.840 1.00 83.56 649 PHE A C 1
ATOM 5078 O O . PHE A 1 649 ? -3.892 2.800 32.092 1.00 83.56 649 PHE A O 1
ATOM 5085 N N . SER A 1 650 ? -3.525 0.666 32.675 1.00 85.62 650 SER A N 1
ATOM 5086 C CA . SER A 1 650 ? -4.093 0.789 34.018 1.00 85.62 650 SER A CA 1
ATOM 5087 C C . SER A 1 650 ? -3.258 0.022 35.037 1.00 85.62 650 SER A C 1
ATOM 5089 O O . SER A 1 650 ? -2.744 -1.059 34.736 1.00 85.62 650 SER A O 1
ATOM 5091 N N . TYR A 1 651 ? -3.074 0.598 36.225 1.00 86.31 651 TYR A N 1
ATOM 5092 C CA . TYR A 1 651 ? -2.351 -0.030 37.332 1.00 86.31 651 TYR A CA 1
ATOM 5093 C C . TYR A 1 651 ? -2.630 0.678 38.664 1.00 86.31 651 TYR A C 1
ATOM 5095 O O . TYR A 1 651 ? -2.946 1.863 38.700 1.00 86.31 651 TYR A O 1
ATOM 5103 N N . VAL A 1 652 ? -2.467 -0.044 39.774 1.00 85.94 652 VAL A N 1
ATOM 5104 C CA . VAL A 1 652 ? -2.449 0.543 41.124 1.00 85.94 652 VAL A CA 1
ATOM 5105 C C . VAL A 1 652 ? -1.041 1.058 41.410 1.00 85.94 652 VAL A C 1
ATOM 5107 O O . VAL A 1 652 ? -0.071 0.318 41.233 1.00 85.94 652 VAL A O 1
ATOM 5110 N N . MET A 1 653 ? -0.923 2.329 41.795 1.00 79.38 653 MET A N 1
ATOM 5111 C CA . MET A 1 653 ? 0.361 2.980 42.062 1.00 79.38 653 MET A CA 1
ATOM 5112 C C . MET A 1 653 ? 0.768 2.858 43.529 1.00 79.38 653 MET A C 1
ATOM 5114 O O . MET A 1 653 ? 1.909 2.487 43.801 1.00 79.38 653 MET A O 1
ATOM 5118 N N . ASP A 1 654 ? -0.151 3.164 44.443 1.00 80.06 654 ASP A N 1
ATOM 5119 C CA . ASP A 1 654 ? 0.089 3.133 45.885 1.00 80.06 654 ASP A CA 1
ATOM 5120 C C . ASP A 1 654 ? -1.175 2.706 46.641 1.00 80.06 654 ASP A C 1
ATOM 5122 O O . ASP A 1 654 ? -2.292 2.915 46.158 1.00 80.06 654 ASP A O 1
ATOM 5126 N N . VAL A 1 655 ? -0.982 2.090 47.807 1.00 79.94 655 VAL A N 1
ATOM 5127 C CA . VAL A 1 655 ? -2.045 1.694 48.738 1.00 79.94 655 VAL A CA 1
ATOM 5128 C C . VAL A 1 655 ? -1.588 2.020 50.157 1.00 79.94 655 VAL A C 1
ATOM 5130 O O . VAL A 1 655 ? -0.599 1.450 50.625 1.00 79.94 655 VAL A O 1
ATOM 5133 N N . ASP A 1 656 ? -2.331 2.883 50.849 1.00 82.31 656 ASP A N 1
ATOM 5134 C CA . ASP A 1 656 ? -2.106 3.215 52.259 1.00 82.31 656 ASP A CA 1
ATOM 5135 C C . ASP A 1 656 ? -3.208 2.581 53.124 1.00 82.31 656 ASP A C 1
ATOM 5137 O O . ASP A 1 656 ? -4.400 2.783 52.873 1.00 82.31 656 ASP A O 1
ATOM 5141 N N . TYR A 1 657 ? -2.809 1.749 54.093 1.00 76.50 657 TYR A N 1
ATOM 5142 C CA . TYR A 1 657 ? -3.683 0.793 54.793 1.00 76.50 657 TYR A CA 1
ATOM 5143 C C . TYR A 1 657 ? -4.140 1.216 56.177 1.00 76.50 657 TYR A C 1
ATOM 5145 O O . TYR A 1 657 ? -3.306 1.634 57.010 1.00 76.50 657 TYR A O 1
#

pLDDT: mean 78.71, std 15.94, range [34.81, 98.75]

Radius of gyration: 32.25 Å; chains: 1; bounding box: 92×68×106 Å

Organism: NCBI:txid2714946

Foldseek 3Di:
DDDPPPPVVVVVVVVVVVVVVVVVVVVVVVVVVVVVVVLQVQQAAADDPVSVVVNVVVVLLVLLVVQVCVCQFLVNFQFPCCDQFQPSVVVSCVVRDDQWSDWDAQTYNRSFKTKTKGFPDKDKDWAADWDQDPVGTDRDPDPPPPQQKTKMKIWTKMKMKMWGQDPVRDIDIDIKIFTWIKMFMWHFFPLVVQQLQQLQQQDAFDDDPRDPPDLAHYNNLLVVLLVVLVVQQVVLEDEDPPPPADQPDEDEDEDFAHEYEHPPVPQEQECDDPHSHHAAYAYNHEYAYADEAHYEHDLVDAHEDHHLTEHHAHHDDQHYAEHESYEYEHNLEYEYEDEQHQEEHEYYHYHYEYLEYEHFYQHPDDLDAHAYEYAADEAHFAQDDPDPPGDQVSQVPPPVHDDSDDSNNVNSSGGEYEYELHEYAYAFDDPDPPRTHDLAHAYEYEGREEYEFYPFHQNPVDPVSGTAQFDPVDPDTDGRHGYEYYYGHQNAEYEHNYEYEQDAAFPDDDDRPVPPDPDPGDGPDDASRGHEYAYYHLYEYEEEAYAYDDYAYAYAANHEDEYEARFPSPNPDCNNQLVCVVVVRQFYFYEYAYPAPVRLVVVVVVCVVSVAAEDEDCDSVPTHTRHYYYHHHQASHHRPYSMGRPDMDIDIDDMGD

Sequence (657 aa):
MVDGRNESGFALITVLGLIIFISLMVGGVFYVARIVFNQVDKADQVKVMKDAEEYVMQDATDDIQRRMDEILSPKELKTVDFGDTPQKLGHLVDEKMPKNVGTKQSFGSEKQFASTVELKSIQKKKVKPYIMTASGWKKDPSANNPTAATNIELTFELETEIKETLKTGEVKEKQSTVDFVYEVQWNQIDIAEEFTELDVWRNIAYSHNLPNGARYLSGDEWVKKMVEFYNYGEETRKTFNYTEYNDNASYETGKDAQGYFDTTDGKFLDFSRTGKPVADLSLQGSLLLENGVKLQGKSTNSQNLLVNGTLGLRSKQNQENSISDLSIKAGRGIFVDLSDASGYLALNKVSTDAMGMLVNNTKKNNKKPGGFLFGEGQLSLSGSTGMKANNLNGYKSNPIKKNPVDNYWSEYQKGSLVIASSNFEAGSFDLGNNLMASSDAERKIDVAGNFLLTSAMINRQSERQNISYFDESKSVTTPYAPSKFILDGKNTKMVVAGKSFIDAPKTNRRDTPKKNSKDNSKYYGDSEDWNGIILKDRATLELGYTGVEPFNLDIEKDAQFSMKLLPDLLFFDDTFLFNSVSKKTLNGKVILNAYNQTDAENLKSELKRQAIPVAIVSKEDEAKNGEVTIVKPINSGGVESSQLISRTFSYVMDVDY

Secondary structure (DSSP, 8-state):
-----SHHHHHHHHHHHHHHHHHHHHHHHHHHHHHHHHHHHHHHT--SHHHHHHHHHHHHHHHHHHHHHHHTSTTT-S----TTSSHHHHHHHHHHS-SEEEEEEEESTTS-EEEEEEEEEEEEEEEPPEEEETTEEEE---SS-TT-EEEEEEEEEEEEEEEEE-TTS-EEEEEEEEEEEEEEEEEE--HHHHHHHHHHHT-SSS-----TT--SPPHHHHHHHHHHHHHHHHHT-EE--TTT--TTS-EEE--TTPEEEE-STT--EE-SSSSSB---EEESSEEEE-S--EEE-BTTB--EEEESS-EEEE--TT---EEES-EEEETT-EEEE--S-S--EEEESEEEEESEEEEE---TT-SS--EEEE-SEEEEE---SSS----THHHHT-TTS--S-STTHHHHTT-EEEEES-EEEES-EE-STT-EE-TT--EEEEESS-EEEES-EE-TTSTT--EESEETTSSS-EEPPPPEEEEESTTEEEEE-S-EEE---BSSPPPPTTS-----PPBSS-TTTS-EEEEETT-EEEEEEEEE-S-EEEE-TT-EEEEEPPGGGTTB-THHHHHHHHHT-B-SEEEEE-SSHHHHHHHHHHHHHTT--EEEESSGGG--TTEEEEEPPS--S-TT-SEEEEEEEEEEEEEE-